Protein AF-A0A1M3LUK3-F1 (afdb_monomer)

Structure (mmCIF, N/CA/C/O backbone):
data_AF-A0A1M3LUK3-F1
#
_entry.id   AF-A0A1M3LUK3-F1
#
loop_
_atom_site.group_PDB
_atom_site.id
_atom_site.type_symbol
_atom_site.label_atom_id
_atom_site.label_alt_id
_atom_site.label_comp_id
_atom_site.label_asym_id
_atom_site.label_entity_id
_atom_site.label_seq_id
_atom_site.pdbx_PDB_ins_code
_atom_site.Cartn_x
_atom_site.Cartn_y
_atom_site.Cartn_z
_atom_site.occupancy
_atom_site.B_iso_or_equiv
_atom_site.auth_seq_id
_atom_site.auth_comp_id
_atom_site.auth_asym_id
_atom_site.auth_atom_id
_atom_site.pdbx_PDB_model_num
ATOM 1 N N . MET A 1 1 ? 34.915 -54.798 68.104 1.00 41.94 1 MET A N 1
ATOM 2 C CA . MET A 1 1 ? 35.589 -53.790 67.256 1.00 41.94 1 MET A CA 1
ATOM 3 C C . MET A 1 1 ? 34.531 -53.244 66.302 1.00 41.94 1 MET A C 1
ATOM 5 O O . MET A 1 1 ? 34.285 -53.862 65.286 1.00 41.94 1 MET A O 1
ATOM 9 N N . SER A 1 2 ? 33.612 -52.368 66.721 1.00 37.25 2 SER A N 1
ATOM 10 C CA . SER A 1 2 ? 33.759 -50.905 66.857 1.00 37.25 2 SER A CA 1
ATOM 11 C C . SER A 1 2 ? 34.680 -50.297 65.802 1.00 37.25 2 SER A C 1
ATOM 13 O O . SER A 1 2 ? 35.884 -50.456 65.965 1.00 37.25 2 SER A O 1
ATOM 15 N N . THR A 1 3 ? 34.104 -49.632 64.787 1.00 35.16 3 THR A N 1
ATOM 16 C CA . THR A 1 3 ? 34.459 -48.250 64.409 1.00 35.16 3 THR A CA 1
ATOM 17 C C . THR A 1 3 ? 33.278 -47.571 63.699 1.00 35.16 3 THR A C 1
ATOM 19 O O . THR A 1 3 ? 32.827 -47.979 62.635 1.00 35.16 3 THR A O 1
ATOM 22 N N . THR A 1 4 ? 32.802 -46.519 64.351 1.00 36.78 4 THR A N 1
ATOM 23 C CA . THR A 1 4 ? 31.877 -45.449 63.964 1.00 36.78 4 THR A CA 1
ATOM 24 C C . THR A 1 4 ? 32.319 -44.663 62.721 1.00 36.78 4 THR A C 1
ATOM 26 O O . THR A 1 4 ? 33.498 -44.349 62.626 1.00 36.78 4 THR A O 1
ATOM 29 N N . TYR A 1 5 ? 31.387 -44.178 61.887 1.00 33.91 5 TYR A N 1
ATOM 30 C CA . TYR A 1 5 ? 31.508 -42.846 61.266 1.00 33.91 5 TYR A CA 1
ATOM 31 C C . TYR A 1 5 ? 30.153 -42.127 61.215 1.00 33.91 5 TYR A C 1
ATOM 33 O O . TYR A 1 5 ? 29.127 -42.696 60.852 1.00 33.91 5 TYR A O 1
ATOM 41 N N . ARG A 1 6 ? 30.185 -40.873 61.674 1.00 33.94 6 ARG A N 1
ATOM 42 C CA . ARG A 1 6 ? 29.075 -39.938 61.880 1.00 33.94 6 ARG A CA 1
ATOM 43 C C . ARG A 1 6 ? 28.934 -38.993 60.677 1.00 33.94 6 ARG A C 1
ATOM 45 O O . ARG A 1 6 ? 29.939 -38.636 60.077 1.00 33.94 6 ARG A O 1
ATOM 52 N N . ASN A 1 7 ? 27.708 -38.485 60.522 1.00 31.67 7 ASN A N 1
ATOM 53 C CA . ASN A 1 7 ? 27.307 -37.144 60.061 1.00 31.67 7 ASN A CA 1
ATOM 54 C C . ASN A 1 7 ? 27.583 -36.712 58.608 1.00 31.67 7 ASN A C 1
ATOM 56 O O . ASN A 1 7 ? 28.724 -36.489 58.230 1.00 31.67 7 ASN A O 1
ATOM 60 N N . ALA A 1 8 ? 26.512 -36.328 57.904 1.00 32.25 8 ALA A N 1
ATOM 61 C CA . ALA A 1 8 ? 26.268 -34.918 57.567 1.00 32.25 8 ALA A CA 1
ATOM 62 C C . ALA A 1 8 ? 24.816 -34.727 57.090 1.00 32.25 8 ALA A C 1
ATOM 64 O O . ALA A 1 8 ? 24.410 -35.244 56.054 1.00 32.25 8 ALA A O 1
ATOM 65 N N . ALA A 1 9 ? 24.037 -33.984 57.876 1.00 35.47 9 ALA A N 1
ATOM 66 C CA . ALA A 1 9 ? 22.753 -33.432 57.472 1.00 35.47 9 ALA A CA 1
ATOM 67 C C . ALA A 1 9 ? 22.995 -32.137 56.683 1.00 35.47 9 ALA A C 1
ATOM 69 O O . ALA A 1 9 ? 23.747 -31.280 57.141 1.00 35.47 9 ALA A O 1
ATOM 70 N N . LEU A 1 10 ? 22.324 -31.977 55.545 1.00 35.06 10 LEU A N 1
ATOM 71 C CA . LEU A 1 10 ? 22.178 -30.700 54.848 1.00 35.06 10 LEU A CA 1
ATOM 72 C C . LEU A 1 10 ? 20.704 -30.555 54.468 1.00 35.06 10 LEU A C 1
ATOM 74 O O . LEU A 1 10 ? 20.210 -31.205 53.551 1.00 35.06 10 LEU A O 1
ATOM 78 N N . GLY A 1 11 ? 19.996 -29.739 55.251 1.00 33.53 11 GLY A N 1
ATOM 79 C CA . GLY A 1 11 ? 18.642 -29.301 54.950 1.00 33.53 11 GLY A CA 1
ATOM 80 C C . GLY A 1 11 ? 18.666 -28.298 53.801 1.00 33.53 11 GLY A C 1
ATOM 81 O O . GLY A 1 11 ? 19.283 -27.241 53.912 1.00 33.53 11 GLY A O 1
ATOM 82 N N . GLY A 1 12 ? 17.995 -28.636 52.703 1.00 31.30 12 GLY A N 1
ATOM 83 C CA . GLY A 1 12 ? 17.675 -27.705 51.627 1.00 31.30 12 GLY A CA 1
ATOM 84 C C . GLY A 1 12 ? 16.272 -27.151 51.839 1.00 31.30 12 GLY A C 1
ATOM 85 O O . GLY A 1 12 ? 15.291 -27.874 51.680 1.00 31.30 12 GLY A O 1
ATOM 86 N N . ALA A 1 13 ? 16.176 -25.879 52.221 1.00 36.00 13 ALA A N 1
ATOM 87 C CA . ALA A 1 13 ? 14.922 -25.141 52.238 1.00 36.00 13 ALA A CA 1
ATOM 88 C C . ALA A 1 13 ? 14.441 -24.935 50.791 1.00 36.00 13 ALA A C 1
ATOM 90 O O . ALA A 1 13 ? 15.100 -24.256 50.005 1.00 36.00 13 ALA A O 1
ATOM 91 N N . VAL A 1 14 ? 13.300 -25.526 50.433 1.00 35.28 14 VAL A N 1
ATOM 92 C CA . VAL A 1 14 ? 12.635 -25.271 49.149 1.00 35.28 14 VAL A CA 1
ATOM 93 C C . VAL A 1 14 ? 11.845 -23.972 49.285 1.00 35.28 14 VAL A C 1
ATOM 95 O O . VAL A 1 14 ? 10.750 -23.947 49.843 1.00 35.28 14 VAL A O 1
ATOM 98 N N . LEU A 1 15 ? 12.431 -22.876 48.805 1.00 34.53 15 LEU A N 1
ATOM 99 C CA . LEU A 1 15 ? 11.750 -21.597 48.640 1.00 34.53 15 LEU A CA 1
ATOM 100 C C . LEU A 1 15 ? 10.906 -21.676 47.357 1.00 34.53 15 LEU A C 1
ATOM 102 O O . LEU A 1 15 ? 11.434 -21.578 46.251 1.00 34.53 15 LEU A O 1
ATOM 106 N N . ALA A 1 16 ? 9.600 -21.904 47.492 1.00 35.38 16 ALA A N 1
ATOM 107 C CA . ALA A 1 16 ? 8.671 -21.854 46.368 1.00 35.38 16 ALA A CA 1
ATOM 108 C C . ALA A 1 16 ? 8.466 -20.389 45.943 1.00 35.38 16 ALA A C 1
ATOM 110 O O . ALA A 1 16 ? 7.701 -19.651 46.562 1.00 35.38 16 ALA A O 1
ATOM 111 N N . ALA A 1 17 ? 9.180 -19.956 44.904 1.00 35.28 17 ALA A N 1
ATOM 112 C CA . ALA A 1 17 ? 8.925 -18.683 44.244 1.00 35.28 17 ALA A CA 1
ATOM 113 C C . ALA A 1 17 ? 7.637 -18.804 43.416 1.00 35.28 17 ALA A C 1
ATOM 115 O O . ALA A 1 17 ? 7.600 -19.482 42.389 1.00 35.28 17 ALA A O 1
ATOM 116 N N . LEU A 1 18 ? 6.566 -18.165 43.887 1.00 34.31 18 LEU A N 1
ATOM 117 C CA . LEU A 1 18 ? 5.317 -18.019 43.150 1.00 34.31 18 LEU A CA 1
ATOM 118 C C . LEU A 1 18 ? 5.558 -17.022 42.001 1.00 34.31 18 LEU A C 1
ATOM 120 O O . LEU A 1 18 ? 5.548 -15.810 42.207 1.00 34.31 18 LEU A O 1
ATOM 124 N N . ILE A 1 19 ? 5.835 -17.526 40.797 1.00 38.03 19 ILE A N 1
ATOM 125 C CA . ILE A 1 19 ? 5.923 -16.695 39.592 1.00 38.03 19 ILE A CA 1
ATOM 126 C C . ILE A 1 19 ? 4.492 -16.333 39.189 1.00 38.03 19 ILE A C 1
ATOM 128 O O . ILE A 1 19 ? 3.782 -17.124 38.570 1.00 38.03 19 ILE A O 1
ATOM 132 N N . LEU A 1 20 ? 4.057 -15.130 39.561 1.00 36.84 20 LEU A N 1
ATOM 133 C CA . LEU A 1 20 ? 2.903 -14.484 38.946 1.00 36.84 20 LEU A CA 1
ATOM 134 C C . LEU A 1 20 ? 3.282 -14.145 37.500 1.00 36.84 20 LEU A C 1
ATOM 136 O O . LEU A 1 20 ? 3.947 -13.142 37.244 1.00 36.84 20 LEU A O 1
ATOM 140 N N . PHE A 1 21 ? 2.866 -14.985 36.552 1.00 35.62 21 PHE A N 1
ATOM 141 C CA . PHE A 1 21 ? 2.775 -14.589 35.150 1.00 35.62 21 PHE A CA 1
ATOM 142 C C . PHE A 1 21 ? 1.672 -13.530 35.038 1.00 35.62 21 PHE A C 1
ATOM 144 O O . PHE A 1 21 ? 0.505 -13.836 34.805 1.00 35.62 21 PHE A O 1
ATOM 151 N N . ALA A 1 22 ? 2.040 -12.264 35.229 1.00 41.19 22 ALA A N 1
ATOM 152 C CA . ALA A 1 22 ? 1.287 -11.171 34.645 1.00 41.19 22 ALA A CA 1
ATOM 153 C C . ALA A 1 22 ? 1.468 -11.303 33.129 1.00 41.19 22 ALA A C 1
ATOM 155 O O . ALA A 1 22 ? 2.533 -10.995 32.598 1.00 41.19 22 ALA A O 1
ATOM 156 N N . GLY A 1 23 ? 0.461 -11.853 32.449 1.00 32.59 23 GLY A N 1
ATOM 157 C CA . GLY A 1 23 ? 0.420 -11.859 30.996 1.00 32.59 23 GLY A CA 1
ATOM 158 C C . GLY A 1 23 ? 0.509 -10.419 30.509 1.00 32.59 23 GLY A C 1
ATOM 159 O O . GLY A 1 23 ? -0.439 -9.651 30.666 1.00 32.59 23 GLY A O 1
ATOM 160 N N . ALA A 1 24 ? 1.655 -10.047 29.944 1.00 37.59 24 ALA A N 1
ATOM 161 C CA . ALA A 1 24 ? 1.726 -8.904 29.058 1.00 37.59 24 ALA A CA 1
ATOM 162 C C . ALA A 1 24 ? 0.877 -9.274 27.839 1.00 37.59 24 ALA A C 1
ATOM 164 O O . ALA A 1 24 ? 1.323 -9.995 26.951 1.00 37.59 24 ALA A O 1
ATOM 165 N N . GLN A 1 25 ? -0.389 -8.862 27.850 1.00 43.91 25 GLN A N 1
ATOM 166 C CA . GLN A 1 25 ? -1.180 -8.844 26.634 1.00 43.91 25 GLN A CA 1
ATOM 167 C C . GLN A 1 25 ? -0.613 -7.700 25.803 1.00 43.91 25 GLN A C 1
ATOM 169 O O . GLN A 1 25 ? -0.878 -6.531 26.086 1.00 43.91 25 GLN A O 1
ATOM 174 N N . SER A 1 26 ? 0.237 -8.037 24.836 1.00 39.97 26 SER A N 1
ATOM 175 C CA . SER A 1 26 ? 0.560 -7.127 23.748 1.00 39.97 26 SER A CA 1
ATOM 176 C C . SER A 1 26 ? -0.761 -6.758 23.085 1.00 39.97 26 SER A C 1
ATOM 178 O O . SER A 1 26 ? -1.436 -7.614 22.515 1.00 39.97 26 SER A O 1
ATOM 180 N N . ALA A 1 27 ? -1.173 -5.501 23.221 1.00 41.00 27 ALA A N 1
ATOM 181 C CA . ALA A 1 27 ? -2.216 -4.939 22.385 1.00 41.00 27 ALA A CA 1
ATOM 182 C C . ALA A 1 27 ? -1.601 -4.715 20.998 1.00 41.00 27 ALA A C 1
ATOM 184 O O . ALA A 1 27 ? -1.201 -3.603 20.666 1.00 41.00 27 ALA A O 1
ATOM 185 N N . ASP A 1 28 ? -1.446 -5.789 20.226 1.00 47.69 28 ASP A N 1
ATOM 186 C CA . ASP A 1 28 ? -1.205 -5.655 18.796 1.00 47.69 28 ASP A CA 1
ATOM 187 C C . ASP A 1 28 ? -2.541 -5.299 18.158 1.00 47.69 28 ASP A C 1
ATOM 189 O O . ASP A 1 28 ? -3.455 -6.119 18.099 1.00 47.69 28 ASP A O 1
ATOM 193 N N . ALA A 1 29 ? -2.679 -4.047 17.727 1.00 49.56 29 ALA A N 1
ATOM 194 C CA . ALA A 1 29 ? -3.788 -3.671 16.875 1.00 49.56 29 ALA A CA 1
ATOM 195 C C . ALA A 1 29 ? -3.556 -4.314 15.500 1.00 49.56 29 ALA A C 1
ATOM 197 O O . ALA A 1 29 ? -2.705 -3.846 14.741 1.00 49.56 29 ALA A O 1
ATOM 198 N N . ALA A 1 30 ? -4.246 -5.415 15.190 1.00 73.38 30 ALA A N 1
ATOM 199 C CA . ALA A 1 30 ? -4.035 -6.092 13.918 1.00 73.38 30 ALA A CA 1
ATOM 200 C C . ALA A 1 30 ? -4.780 -5.336 12.811 1.00 73.38 30 ALA A C 1
ATOM 202 O O . ALA A 1 30 ? -5.998 -5.155 12.868 1.00 73.38 30 ALA A O 1
ATOM 203 N N . THR A 1 31 ? -4.044 -4.874 11.806 1.00 73.50 31 THR A N 1
ATOM 204 C CA . THR A 1 31 ? -4.620 -4.304 10.586 1.00 73.50 31 THR A CA 1
ATOM 205 C C . THR A 1 31 ? -4.613 -5.390 9.520 1.00 73.50 31 THR A C 1
ATOM 207 O O . THR A 1 31 ? -3.603 -6.050 9.298 1.00 73.50 31 THR A O 1
ATOM 210 N N . THR A 1 32 ? -5.734 -5.600 8.848 1.00 78.88 32 THR A N 1
ATOM 211 C CA . THR A 1 32 ? -5.912 -6.604 7.796 1.00 78.88 32 THR A CA 1
ATOM 212 C C . THR A 1 32 ? -6.567 -5.961 6.578 1.00 78.88 32 THR A C 1
ATOM 214 O O . THR A 1 32 ? -7.121 -4.864 6.663 1.00 78.88 32 THR A O 1
ATOM 217 N N . ILE A 1 33 ? -6.493 -6.618 5.426 1.00 77.44 33 ILE A N 1
ATOM 218 C CA . ILE A 1 33 ? -7.178 -6.185 4.208 1.00 77.44 33 ILE A CA 1
ATOM 219 C C . ILE A 1 33 ? -7.920 -7.377 3.614 1.00 77.44 33 ILE A C 1
ATOM 221 O O . ILE A 1 33 ? -7.346 -8.454 3.471 1.00 77.44 33 ILE A O 1
ATOM 225 N N . ASP A 1 34 ? -9.201 -7.187 3.305 1.00 69.69 34 ASP A N 1
ATOM 226 C CA . ASP A 1 34 ? -10.040 -8.209 2.668 1.00 69.69 34 ASP A CA 1
ATOM 227 C C . ASP A 1 34 ? -10.092 -7.963 1.155 1.00 69.69 34 ASP A C 1
ATOM 229 O O . ASP A 1 34 ? -11.049 -7.391 0.635 1.00 69.69 34 ASP A O 1
ATOM 233 N N . GLY A 1 35 ? -8.979 -8.264 0.477 1.00 73.88 35 GLY A N 1
ATOM 234 C CA . GLY A 1 35 ? -8.768 -8.051 -0.960 1.00 73.88 35 GLY A CA 1
ATOM 235 C C . GLY A 1 35 ? -7.445 -7.337 -1.290 1.00 73.88 35 GLY A C 1
ATOM 236 O O . GLY A 1 35 ? -6.617 -7.119 -0.404 1.00 73.88 35 GLY A O 1
ATOM 237 N N . PRO A 1 36 ? -7.198 -6.991 -2.568 1.00 80.31 36 PRO A N 1
ATOM 238 C CA . PRO A 1 36 ? -5.934 -6.393 -2.996 1.00 80.31 36 PRO A CA 1
ATOM 239 C C . PRO A 1 36 ? -5.761 -4.960 -2.474 1.00 80.31 36 PRO A C 1
ATOM 241 O O . PRO A 1 36 ? -6.734 -4.249 -2.216 1.00 80.31 36 PRO A O 1
ATOM 244 N N . VAL A 1 37 ? -4.512 -4.502 -2.361 1.00 91.50 37 VAL A N 1
ATOM 245 C CA . VAL A 1 37 ? -4.205 -3.126 -1.946 1.00 91.50 37 VAL A CA 1
ATOM 246 C C . VAL A 1 37 ? -4.734 -2.135 -2.988 1.00 91.50 37 VAL A C 1
ATOM 248 O O . VAL A 1 37 ? -4.461 -2.248 -4.184 1.00 91.50 37 VAL A O 1
ATOM 251 N N . GLY A 1 38 ? -5.502 -1.144 -2.534 1.00 92.44 38 GLY A N 1
ATOM 252 C CA . GLY A 1 38 ? -6.106 -0.144 -3.409 1.00 92.44 38 GLY A CA 1
ATOM 253 C C . GLY A 1 38 ? -5.100 0.867 -3.942 1.00 92.44 38 GLY A C 1
ATOM 254 O O . GLY A 1 38 ? -4.595 1.685 -3.185 1.00 92.44 38 GLY A O 1
ATOM 255 N N . LEU A 1 39 ? -4.866 0.846 -5.258 1.00 95.06 39 LEU A N 1
ATOM 256 C CA . LEU A 1 39 ? -3.945 1.766 -5.941 1.00 95.06 39 LEU A CA 1
ATOM 257 C C . LEU A 1 39 ? -4.601 3.075 -6.413 1.00 95.06 39 LEU A C 1
ATOM 259 O O . LEU A 1 39 ? -3.902 3.969 -6.882 1.00 95.06 39 LEU A O 1
ATOM 263 N N . GLY A 1 40 ? -5.931 3.189 -6.341 1.00 95.19 40 GLY A N 1
ATOM 264 C CA . GLY A 1 40 ? -6.655 4.375 -6.808 1.00 95.19 40 GLY A CA 1
ATOM 265 C C . GLY A 1 40 ? -6.314 4.742 -8.258 1.00 95.19 40 GLY A C 1
ATOM 266 O O . GLY A 1 40 ? -6.287 3.886 -9.143 1.00 95.19 40 GLY A O 1
ATOM 267 N N . THR A 1 41 ? -6.026 6.019 -8.495 1.00 96.94 41 THR A N 1
ATOM 268 C CA . THR A 1 41 ? -5.614 6.551 -9.803 1.00 96.94 41 THR A CA 1
ATOM 269 C C . THR A 1 41 ? -4.211 6.116 -10.233 1.00 96.94 41 THR A C 1
ATOM 271 O O . THR A 1 41 ? -3.915 6.144 -11.423 1.00 96.94 41 THR A O 1
ATOM 274 N N . ALA A 1 42 ? -3.365 5.619 -9.322 1.00 97.62 42 ALA A N 1
ATOM 275 C CA . ALA A 1 42 ? -2.054 5.068 -9.674 1.00 97.62 42 ALA A CA 1
ATOM 276 C C . ALA A 1 42 ? -2.142 3.715 -10.410 1.00 97.62 42 ALA A C 1
ATOM 278 O O . ALA A 1 42 ? -1.151 3.236 -10.960 1.00 97.62 42 ALA A O 1
ATOM 279 N N . ALA A 1 43 ? -3.325 3.089 -10.455 1.00 96.56 43 ALA A N 1
ATOM 280 C CA . ALA A 1 43 ? -3.526 1.776 -11.063 1.00 96.56 43 ALA A CA 1
ATOM 281 C C . ALA A 1 43 ? -3.223 1.719 -12.575 1.00 96.56 43 ALA A C 1
ATOM 283 O O . ALA A 1 43 ? -2.945 0.630 -13.082 1.00 96.56 43 ALA A O 1
ATOM 284 N N . SER A 1 44 ? -3.263 2.843 -13.299 1.00 97.06 44 SER A N 1
ATOM 285 C CA . SER A 1 44 ? -2.956 2.894 -14.738 1.00 97.06 44 SER A CA 1
ATOM 286 C C . SER A 1 44 ? -1.469 3.100 -15.053 1.00 97.06 44 SER A C 1
ATOM 288 O O . SER A 1 44 ? -1.057 2.899 -16.196 1.00 97.06 44 SER A O 1
ATOM 290 N N . TYR A 1 45 ? -0.652 3.456 -14.057 1.00 98.56 45 TYR A N 1
ATOM 291 C CA . TYR A 1 45 ? 0.757 3.786 -14.252 1.00 98.56 45 TYR A CA 1
ATOM 292 C C . TYR A 1 45 ? 1.631 2.532 -14.268 1.00 98.56 45 TYR A C 1
ATOM 294 O O . TYR A 1 45 ? 1.593 1.722 -13.343 1.00 98.56 45 TYR A O 1
ATOM 302 N N . GLY A 1 46 ? 2.468 2.404 -15.298 1.00 98.44 46 GLY A N 1
ATOM 303 C CA . GLY A 1 46 ? 3.552 1.419 -15.333 1.00 98.44 46 GLY A CA 1
ATOM 304 C C . GLY A 1 46 ? 4.793 1.905 -14.590 1.00 98.44 46 GLY A C 1
ATOM 305 O O . GLY A 1 46 ? 5.450 1.120 -13.908 1.00 98.44 46 GLY A O 1
ATOM 306 N N . ALA A 1 47 ? 5.079 3.207 -14.673 1.00 98.81 47 ALA A N 1
ATOM 307 C CA . ALA A 1 47 ? 6.173 3.850 -13.956 1.00 98.81 47 ALA A CA 1
ATOM 308 C C . ALA A 1 47 ? 5.759 5.247 -13.471 1.00 98.81 47 ALA A C 1
ATOM 310 O O . ALA A 1 47 ? 5.375 6.103 -14.270 1.00 98.81 47 ALA A O 1
ATOM 311 N N . LEU A 1 48 ? 5.862 5.482 -12.164 1.00 98.88 48 LEU A N 1
ATOM 312 C CA . LEU A 1 48 ? 5.558 6.764 -11.531 1.00 98.88 48 LEU A CA 1
ATOM 313 C C . LEU A 1 48 ? 6.651 7.099 -10.517 1.00 98.88 48 LEU A C 1
ATOM 315 O O . LEU A 1 48 ? 6.875 6.341 -9.575 1.00 98.88 48 LEU A O 1
ATOM 319 N N . GLY A 1 49 ? 7.338 8.221 -10.725 1.00 98.62 49 GLY A N 1
ATOM 320 C CA . GLY A 1 49 ? 8.363 8.730 -9.811 1.00 98.62 49 GLY A CA 1
ATOM 321 C C . GLY A 1 49 ? 7.936 10.014 -9.111 1.00 98.62 49 GLY A C 1
ATOM 322 O O . GLY A 1 49 ? 7.162 10.801 -9.649 1.00 98.62 49 GLY A O 1
ATOM 323 N N . ALA A 1 50 ? 8.480 10.286 -7.929 1.00 98.44 50 ALA A N 1
ATOM 324 C CA . ALA A 1 50 ? 8.226 11.551 -7.251 1.00 98.44 50 ALA A CA 1
ATOM 325 C C . ALA A 1 50 ? 9.148 12.671 -7.711 1.00 98.44 50 ALA A C 1
ATOM 327 O O . ALA A 1 50 ? 8.696 13.784 -7.966 1.00 98.44 50 ALA A O 1
ATOM 328 N N . SER A 1 51 ? 10.443 12.383 -7.827 1.00 98.56 51 SER A N 1
ATOM 329 C CA . SER A 1 51 ? 11.445 13.386 -8.196 1.00 98.56 51 SER A CA 1
ATOM 330 C C . SER A 1 51 ? 11.764 13.383 -9.691 1.00 98.56 51 SER A C 1
ATOM 332 O O . SER A 1 51 ? 11.908 14.452 -10.288 1.00 98.56 51 SER A O 1
ATOM 334 N N . ALA A 1 52 ? 11.858 12.200 -10.302 1.00 98.75 52 ALA A N 1
ATOM 335 C CA . ALA A 1 52 ? 12.141 12.027 -11.721 1.00 98.75 52 ALA A CA 1
ATOM 336 C C . ALA A 1 52 ? 11.708 10.645 -12.235 1.00 98.75 52 ALA A C 1
ATOM 338 O O . ALA A 1 52 ? 11.616 9.683 -11.471 1.00 98.75 52 ALA A O 1
ATOM 339 N N . LEU A 1 53 ? 11.541 10.546 -13.551 1.00 98.81 53 LEU A N 1
ATOM 340 C CA . LEU A 1 53 ? 11.500 9.293 -14.298 1.00 98.81 53 LEU A CA 1
ATOM 341 C C . LEU A 1 53 ? 12.583 9.343 -15.384 1.00 98.81 53 LEU A C 1
ATOM 343 O O . LEU A 1 53 ? 12.512 10.165 -16.296 1.00 98.81 53 LEU A O 1
ATOM 347 N N . THR A 1 54 ? 13.602 8.495 -15.274 1.00 98.81 54 THR A N 1
ATOM 348 C CA . THR A 1 54 ? 14.741 8.469 -16.207 1.00 98.81 54 THR A CA 1
ATOM 349 C C . THR A 1 54 ? 14.780 7.142 -16.940 1.00 98.81 54 THR A C 1
ATOM 351 O O . THR A 1 54 ? 14.717 6.094 -16.302 1.00 98.81 54 THR A O 1
ATOM 354 N N . ASN A 1 55 ? 14.931 7.177 -18.261 1.00 98.75 55 ASN A N 1
ATOM 355 C CA . ASN A 1 55 ? 15.107 5.984 -19.078 1.00 98.75 55 ASN A CA 1
ATOM 356 C C . ASN A 1 55 ? 16.397 6.027 -19.911 1.00 98.75 55 ASN A C 1
ATOM 358 O O . ASN A 1 55 ? 16.770 7.071 -20.444 1.00 98.75 55 ASN A O 1
ATOM 362 N N . THR A 1 56 ? 17.029 4.862 -20.061 1.00 98.44 56 THR A N 1
ATOM 363 C CA . THR A 1 56 ? 18.090 4.586 -21.036 1.00 98.44 56 THR A CA 1
ATOM 364 C C . THR A 1 56 ? 17.639 3.472 -21.987 1.00 98.44 56 THR A C 1
ATOM 366 O O . THR A 1 56 ? 17.058 2.480 -21.561 1.00 98.44 56 THR A O 1
ATOM 369 N N . GLY A 1 57 ? 17.896 3.616 -23.288 1.00 97.62 57 GLY A N 1
ATOM 370 C CA . GLY A 1 57 ? 17.588 2.569 -24.269 1.00 97.62 57 GLY A CA 1
ATOM 371 C C . GLY A 1 57 ? 16.087 2.349 -24.540 1.00 97.62 57 GLY A C 1
ATOM 372 O O . GLY A 1 57 ? 15.244 3.146 -24.113 1.00 97.62 57 GLY A O 1
ATOM 373 N N . PRO A 1 58 ? 15.733 1.280 -25.276 1.00 98.25 58 PRO A N 1
ATOM 374 C CA . PRO A 1 58 ? 14.385 1.062 -25.799 1.00 98.25 58 PRO A CA 1
ATOM 375 C C . PRO A 1 58 ? 13.455 0.407 -24.766 1.00 98.25 58 PRO A C 1
ATOM 377 O O . PRO A 1 58 ? 13.008 -0.726 -24.941 1.00 98.25 58 PRO A O 1
ATOM 380 N N . THR A 1 59 ? 13.155 1.109 -23.674 1.00 98.81 59 THR A N 1
ATOM 381 C CA . THR A 1 59 ? 12.122 0.662 -22.726 1.00 98.81 59 THR A CA 1
ATOM 382 C C . THR A 1 59 ? 10.728 0.746 -23.353 1.00 98.81 59 THR A C 1
ATOM 384 O O . THR A 1 59 ? 10.406 1.704 -24.053 1.00 98.81 59 THR A O 1
ATOM 387 N N . VAL A 1 60 ? 9.861 -0.222 -23.070 1.00 98.75 60 VAL A N 1
ATOM 388 C CA . VAL A 1 60 ? 8.454 -0.223 -23.489 1.00 98.75 60 VAL A CA 1
ATOM 389 C C . VAL A 1 60 ? 7.561 -0.282 -22.257 1.00 98.75 60 VAL A C 1
ATOM 391 O O . VAL A 1 60 ? 7.651 -1.226 -21.475 1.00 98.75 60 VAL A O 1
ATOM 394 N N . VAL A 1 61 ? 6.673 0.702 -22.096 1.00 98.81 61 VAL A N 1
ATOM 395 C CA . VAL A 1 61 ? 5.673 0.733 -21.018 1.00 98.81 61 VAL A CA 1
ATOM 396 C C . VAL A 1 61 ? 4.262 0.616 -21.589 1.00 98.81 61 VAL A C 1
ATOM 398 O O . VAL A 1 61 ? 3.734 1.540 -22.205 1.00 98.81 61 VAL A O 1
ATOM 401 N N . THR A 1 62 ? 3.602 -0.510 -21.348 1.00 98.44 62 THR A N 1
ATOM 402 C CA . THR A 1 62 ? 2.174 -0.672 -21.643 1.00 98.44 62 THR A CA 1
ATOM 403 C C . THR A 1 62 ? 1.363 -0.136 -20.466 1.00 98.44 62 THR A C 1
ATOM 405 O O . THR A 1 62 ? 0.985 -0.889 -19.570 1.00 98.44 62 THR A O 1
ATOM 408 N N . GLY A 1 63 ? 1.167 1.182 -20.439 1.00 98.06 63 GLY A N 1
ATOM 409 C CA . GLY A 1 63 ? 0.502 1.920 -19.364 1.00 98.06 63 GLY A CA 1
ATOM 410 C C . GLY A 1 63 ? 0.853 3.407 -19.385 1.00 98.06 63 GLY A C 1
ATOM 411 O O . GLY A 1 63 ? 1.595 3.861 -20.262 1.00 98.06 63 GLY A O 1
ATOM 412 N N . ASP A 1 64 ? 0.320 4.152 -18.418 1.00 98.69 64 ASP A N 1
ATOM 413 C CA . ASP A 1 64 ? 0.681 5.553 -18.199 1.00 98.69 64 ASP A CA 1
ATOM 414 C C . ASP A 1 64 ? 2.083 5.654 -17.585 1.00 98.69 64 ASP A C 1
ATOM 416 O O . ASP A 1 64 ? 2.568 4.738 -16.907 1.00 98.69 64 ASP A O 1
ATOM 420 N N . ILE A 1 65 ? 2.732 6.794 -17.797 1.00 98.81 65 ILE A N 1
ATOM 421 C CA . ILE A 1 65 ? 3.980 7.153 -17.124 1.00 98.81 65 ILE A CA 1
ATOM 422 C C . ILE A 1 65 ? 3.851 8.536 -16.503 1.00 98.81 65 ILE A C 1
ATOM 424 O O . ILE A 1 65 ? 3.126 9.392 -17.014 1.00 98.81 65 ILE A O 1
ATOM 428 N N . GLY A 1 66 ? 4.576 8.798 -15.419 1.00 98.62 66 GLY A N 1
ATOM 429 C CA . GLY A 1 66 ? 4.526 10.137 -14.857 1.00 98.62 66 GLY A CA 1
ATOM 430 C C . GLY A 1 66 ? 5.528 10.481 -13.777 1.00 98.62 66 GLY A C 1
ATOM 431 O O . GLY A 1 66 ? 6.307 9.653 -13.302 1.00 98.62 66 GLY A O 1
ATOM 432 N N . VAL A 1 67 ? 5.481 11.758 -13.403 1.00 98.75 67 VAL A N 1
ATOM 433 C CA . VAL A 1 67 ? 6.250 12.322 -12.298 1.00 98.75 67 VAL A CA 1
ATOM 434 C C . VAL A 1 67 ? 5.460 13.416 -11.577 1.00 98.75 67 VAL A C 1
ATOM 436 O O . VAL A 1 67 ? 4.842 14.270 -12.217 1.00 98.75 67 VAL A O 1
ATOM 439 N N . SER A 1 68 ? 5.472 13.399 -10.244 1.00 98.44 68 SER A N 1
ATOM 440 C CA . SER A 1 68 ? 4.955 14.487 -9.399 1.00 98.44 68 SER A CA 1
ATOM 441 C C . SER A 1 68 ? 5.471 14.347 -7.959 1.00 98.44 68 SER A C 1
ATOM 443 O O . SER A 1 68 ? 5.498 13.230 -7.453 1.00 98.44 68 SER A O 1
ATOM 445 N N . PRO A 1 69 ? 5.876 15.424 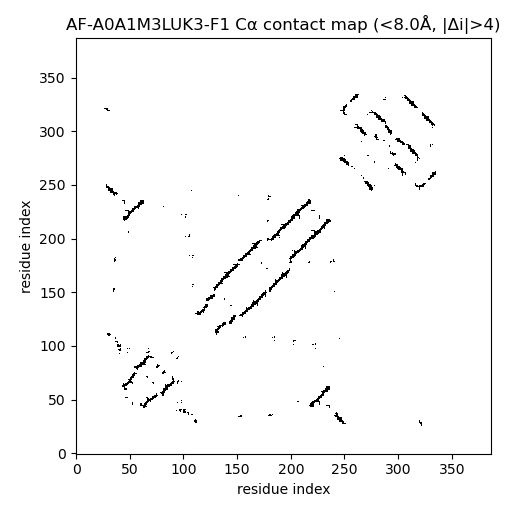-7.260 1.00 98.25 69 PRO A N 1
ATOM 446 C CA . PRO A 1 69 ? 5.854 16.828 -7.681 1.00 98.25 69 PRO A CA 1
ATOM 447 C C . PRO A 1 69 ? 7.038 17.232 -8.572 1.00 98.25 69 PRO A C 1
A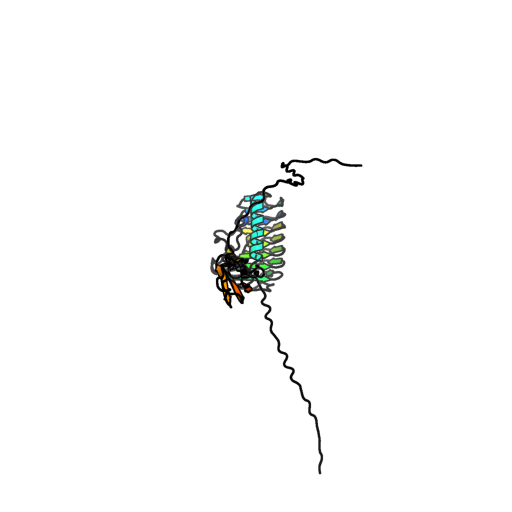TOM 449 O O . PRO A 1 69 ? 7.095 18.368 -9.038 1.00 98.25 69 PRO A O 1
ATOM 452 N N . GLY A 1 70 ? 7.996 16.332 -8.797 1.00 98.00 70 GLY A N 1
ATOM 453 C CA . GLY A 1 70 ? 9.081 16.534 -9.745 1.00 98.00 70 GLY A CA 1
ATOM 454 C C . GLY A 1 70 ? 8.565 16.784 -11.160 1.00 98.00 70 GLY A C 1
ATOM 455 O O . GLY A 1 70 ? 7.402 16.538 -11.480 1.00 98.00 70 GLY A O 1
ATOM 456 N N . SER A 1 71 ? 9.453 17.285 -12.012 1.00 97.12 71 SER A N 1
ATOM 457 C CA . SER A 1 71 ? 9.137 17.682 -13.389 1.00 97.12 71 SER A CA 1
ATOM 458 C C . SER A 1 71 ? 10.052 17.042 -14.428 1.00 97.12 71 SER A C 1
ATOM 460 O O . SER A 1 71 ? 9.956 17.358 -15.607 1.00 97.12 71 SER A O 1
ATOM 462 N N . SER A 1 72 ? 10.948 16.141 -14.019 1.00 98.25 72 SER A N 1
ATOM 463 C CA . SER A 1 72 ? 11.916 15.524 -14.926 1.00 98.25 72 SER A CA 1
ATOM 464 C C . SER A 1 72 ? 11.410 14.176 -15.428 1.00 98.25 72 SER A C 1
ATOM 466 O O . SER A 1 72 ? 11.302 13.227 -14.653 1.00 98.25 72 SER A O 1
ATOM 468 N N . VAL A 1 73 ? 11.138 14.088 -16.730 1.00 98.44 73 VAL A N 1
ATOM 469 C CA . VAL A 1 73 ? 10.994 12.819 -17.455 1.00 98.44 73 VAL A CA 1
ATOM 470 C C . VAL A 1 73 ? 11.977 12.838 -18.618 1.00 98.44 73 VAL A C 1
ATOM 472 O O . VAL A 1 73 ? 11.949 13.766 -19.426 1.00 98.44 73 VAL A O 1
ATOM 475 N N . THR A 1 74 ? 12.869 11.854 -18.693 1.00 98.50 74 THR A N 1
ATOM 476 C CA . THR A 1 74 ? 13.929 11.787 -19.710 1.00 98.50 74 THR A CA 1
ATOM 477 C C . THR A 1 74 ? 13.989 10.405 -20.358 1.00 98.50 74 THR A C 1
ATOM 479 O O . THR A 1 74 ? 13.613 9.404 -19.751 1.00 98.50 74 THR A O 1
ATOM 482 N N . GLY A 1 75 ? 14.440 10.349 -21.615 1.00 97.69 75 GLY A N 1
ATOM 483 C CA . GLY A 1 75 ? 14.602 9.092 -22.351 1.00 97.69 75 GLY A CA 1
ATOM 484 C C . GLY A 1 75 ? 13.302 8.449 -22.843 1.00 97.69 75 GLY A C 1
ATOM 485 O O . GLY A 1 75 ? 13.318 7.271 -23.171 1.00 97.69 75 GLY A O 1
ATOM 486 N N . PHE A 1 76 ? 12.186 9.182 -22.904 1.00 97.75 76 PHE A N 1
ATOM 487 C CA . PHE A 1 76 ? 10.910 8.727 -23.480 1.00 97.75 76 PHE A CA 1
ATOM 488 C C . PHE A 1 76 ? 10.529 9.583 -24.695 1.00 97.75 76 PHE A C 1
ATOM 490 O O . PHE A 1 76 ? 9.563 10.344 -24.660 1.00 97.75 76 PHE A O 1
ATOM 497 N N . THR A 1 77 ? 11.336 9.517 -25.756 1.00 96.31 77 THR A N 1
ATOM 498 C CA . THR A 1 77 ? 11.153 10.332 -26.973 1.00 96.31 77 THR A CA 1
ATOM 499 C C . THR A 1 77 ? 10.573 9.542 -28.153 1.00 96.31 77 THR A C 1
ATOM 501 O O . THR A 1 77 ? 10.365 10.101 -29.231 1.00 96.31 77 THR A O 1
ATOM 504 N N . GLY A 1 78 ? 10.254 8.260 -27.943 1.00 93.31 78 GLY A N 1
ATOM 505 C CA . GLY A 1 78 ? 9.946 7.309 -29.006 1.00 93.31 78 GLY A CA 1
ATOM 506 C C . GLY A 1 78 ? 11.187 6.537 -29.460 1.00 93.31 78 GLY A C 1
ATOM 507 O O . GLY A 1 78 ? 12.299 6.826 -29.032 1.00 93.31 78 GLY A O 1
ATOM 508 N N . ALA A 1 79 ? 11.009 5.538 -30.330 1.00 90.62 79 ALA A N 1
ATOM 509 C CA . ALA A 1 79 ? 12.117 4.694 -30.783 1.00 90.62 79 ALA A CA 1
ATOM 510 C C . ALA A 1 79 ? 13.264 5.538 -31.394 1.00 90.62 79 ALA A C 1
ATOM 512 O O . ALA A 1 79 ? 12.992 6.394 -32.240 1.00 90.62 79 ALA A O 1
ATOM 513 N N . PRO A 1 80 ? 14.538 5.296 -31.024 1.00 92.25 80 PRO A N 1
ATOM 514 C CA . PRO A 1 80 ? 15.062 4.132 -30.294 1.00 92.25 80 PRO A CA 1
ATOM 515 C C . PRO A 1 80 ? 15.072 4.262 -28.760 1.00 92.25 80 PRO A C 1
ATOM 517 O O . PRO A 1 80 ? 15.516 3.333 -28.087 1.00 92.25 80 PRO A O 1
ATOM 520 N N . ASP A 1 81 ? 14.616 5.388 -28.217 1.00 96.31 81 ASP A N 1
ATOM 521 C CA . ASP A 1 81 ? 14.465 5.594 -26.780 1.00 96.31 81 ASP A CA 1
ATOM 522 C C . ASP A 1 81 ? 13.178 4.912 -26.272 1.00 96.31 81 ASP A C 1
ATOM 524 O O . ASP A 1 81 ? 12.518 4.134 -26.970 1.00 96.31 81 ASP A O 1
ATOM 528 N N . GLY A 1 82 ? 12.799 5.209 -25.031 1.00 98.00 82 GLY A N 1
ATOM 529 C CA . GLY A 1 82 ? 11.616 4.666 -24.390 1.00 98.00 82 GLY A CA 1
ATOM 530 C C . GLY A 1 82 ? 10.314 5.031 -25.109 1.00 98.00 82 GLY A C 1
ATOM 531 O O . GLY A 1 82 ? 10.135 6.146 -25.611 1.00 98.00 82 GLY A O 1
ATOM 532 N N . THR A 1 83 ? 9.372 4.092 -25.100 1.00 98.62 83 THR A N 1
ATOM 533 C CA . THR A 1 83 ? 8.010 4.223 -25.629 1.00 98.62 83 THR A CA 1
ATOM 534 C C . THR A 1 83 ? 6.985 3.849 -24.563 1.00 98.62 83 THR A C 1
ATOM 536 O O . THR A 1 83 ? 7.278 3.090 -23.637 1.00 98.62 83 THR A O 1
ATOM 539 N N . PHE A 1 84 ? 5.768 4.373 -24.696 1.00 98.44 84 PHE A N 1
ATOM 540 C CA . PHE A 1 84 ? 4.645 4.024 -23.836 1.00 98.44 84 PHE A CA 1
ATOM 541 C C . PHE A 1 84 ? 3.325 4.064 -24.616 1.00 98.44 84 PHE A C 1
ATOM 543 O O . PHE A 1 84 ? 3.226 4.766 -25.624 1.00 98.44 84 PHE A O 1
ATOM 550 N N . THR A 1 85 ? 2.320 3.298 -24.181 1.00 97.81 85 THR A N 1
ATOM 551 C CA . THR A 1 85 ? 0.994 3.251 -24.835 1.00 97.81 85 THR A CA 1
ATOM 552 C C . THR A 1 85 ? -0.071 4.103 -24.144 1.00 97.81 85 THR A C 1
ATOM 554 O O . THR A 1 85 ? -1.117 4.345 -24.742 1.00 97.81 85 THR A O 1
ATOM 557 N N . GLY A 1 86 ? 0.151 4.497 -22.885 1.00 96.69 86 GLY A N 1
ATOM 558 C CA . GLY A 1 86 ? -0.750 5.354 -22.112 1.00 96.69 86 GLY A CA 1
ATOM 559 C C . GLY A 1 86 ? -0.478 6.846 -22.308 1.00 96.69 86 GLY A C 1
ATOM 560 O O . GLY A 1 86 ? -0.000 7.281 -23.356 1.00 96.69 86 GLY A O 1
ATOM 561 N N . SER A 1 87 ? -0.776 7.635 -21.282 1.00 98.06 87 SER A N 1
ATOM 562 C CA . SER A 1 87 ? -0.507 9.072 -21.223 1.00 98.06 87 SER A CA 1
ATOM 563 C C . SER A 1 87 ? 0.750 9.380 -20.410 1.00 98.06 87 SER A C 1
ATOM 565 O O . SER A 1 87 ? 1.098 8.671 -19.465 1.00 98.06 87 SER A O 1
ATOM 567 N N . LEU A 1 88 ? 1.421 10.476 -20.770 1.00 98.38 88 LEU A N 1
ATOM 568 C CA . LEU A 1 88 ? 2.468 11.084 -19.954 1.00 98.38 88 LEU A CA 1
ATOM 569 C C . LEU A 1 88 ? 1.843 12.142 -19.039 1.00 98.38 88 LEU A C 1
ATOM 571 O O . LEU A 1 88 ? 1.290 13.125 -19.530 1.00 98.38 88 LEU A O 1
ATOM 575 N N . HIS A 1 89 ? 2.006 11.972 -17.728 1.00 98.56 89 HIS A N 1
ATOM 576 C CA . HIS A 1 89 ? 1.572 12.926 -16.708 1.00 98.56 89 HIS A CA 1
ATOM 577 C C . HIS A 1 89 ? 2.775 13.522 -15.970 1.00 98.56 89 HIS A C 1
ATOM 579 O O . HIS A 1 89 ? 3.433 12.855 -15.172 1.00 98.56 89 HIS A O 1
ATOM 585 N N . GLN A 1 90 ? 3.091 14.790 -16.235 1.00 98.00 90 GLN A N 1
ATOM 586 C CA . GLN A 1 90 ? 4.277 15.462 -15.696 1.00 98.00 90 GLN A CA 1
ATOM 587 C C . GLN A 1 90 ? 3.866 16.717 -14.928 1.00 98.00 90 GLN A C 1
ATOM 589 O O . GLN A 1 90 ? 3.490 17.724 -15.524 1.00 98.00 90 GLN A O 1
ATOM 594 N N . THR A 1 91 ? 3.937 16.643 -13.596 1.00 96.75 91 THR A N 1
ATOM 595 C CA . THR A 1 91 ? 3.579 17.745 -12.686 1.00 96.75 91 THR A CA 1
ATOM 596 C C . THR A 1 91 ? 2.141 18.259 -12.888 1.00 96.75 91 THR A C 1
ATOM 598 O O . THR A 1 91 ? 1.853 19.440 -12.692 1.00 96.75 91 THR A O 1
ATOM 601 N N . ASP A 1 92 ? 1.215 17.382 -13.284 1.00 98.31 92 ASP A N 1
ATOM 602 C CA . ASP A 1 92 ? -0.202 17.715 -13.436 1.00 98.31 92 ASP A CA 1
ATOM 603 C C . ASP A 1 92 ? -1.056 17.197 -12.263 1.00 98.31 92 ASP A C 1
ATOM 605 O O . ASP A 1 92 ? -0.570 16.553 -11.328 1.00 98.31 92 ASP A O 1
ATOM 609 N N . ALA A 1 93 ? -2.354 17.509 -12.299 1.00 98.19 93 ALA A N 1
ATOM 610 C CA . ALA A 1 93 ? -3.293 17.092 -11.262 1.00 98.19 93 ALA A CA 1
ATOM 611 C C . ALA A 1 93 ? -3.477 15.565 -11.200 1.00 98.19 93 ALA A C 1
ATOM 613 O O . ALA A 1 93 ? -3.708 15.032 -10.116 1.00 98.19 93 ALA A O 1
ATOM 614 N N . ALA A 1 94 ? -3.363 14.864 -12.333 1.00 98.38 94 ALA A N 1
ATOM 615 C CA . ALA A 1 94 ? -3.523 13.417 -12.389 1.00 98.38 94 ALA A CA 1
ATOM 616 C C . ALA A 1 94 ? -2.324 12.708 -11.744 1.00 98.38 94 ALA A C 1
ATOM 618 O O . ALA A 1 94 ? -2.526 11.852 -10.888 1.00 98.38 94 ALA A O 1
ATOM 619 N N . ALA A 1 95 ? -1.090 13.114 -12.060 1.00 98.50 95 ALA A N 1
ATOM 620 C CA . ALA A 1 95 ? 0.113 12.600 -11.408 1.00 98.50 95 ALA A CA 1
ATOM 621 C C . ALA A 1 95 ? 0.168 12.980 -9.920 1.00 98.50 95 ALA A C 1
ATOM 623 O O . ALA A 1 95 ? 0.611 12.180 -9.099 1.00 98.50 95 ALA A O 1
ATOM 624 N N . ALA A 1 96 ? -0.296 14.179 -9.544 1.00 98.44 96 ALA A N 1
ATOM 625 C CA . ALA A 1 96 ? -0.391 14.575 -8.138 1.00 98.44 96 ALA A CA 1
ATOM 626 C C . ALA A 1 96 ? -1.381 13.698 -7.350 1.00 98.44 96 ALA A C 1
ATOM 628 O O . ALA A 1 96 ? -1.053 13.248 -6.251 1.00 98.44 96 ALA A O 1
ATOM 629 N N . GLN A 1 97 ? -2.561 13.412 -7.913 1.00 98.56 97 GLN A N 1
ATOM 630 C CA . GLN A 1 97 ? -3.519 12.500 -7.285 1.00 98.56 97 GLN A CA 1
ATOM 631 C C . GLN A 1 97 ? -2.977 11.068 -7.236 1.00 98.56 97 GLN A C 1
ATOM 633 O O . GLN A 1 97 ? -3.057 10.433 -6.187 1.00 98.56 97 GLN A O 1
ATOM 638 N N . ALA A 1 98 ? -2.353 10.590 -8.317 1.00 98.56 98 ALA A N 1
ATOM 639 C CA . ALA A 1 98 ? -1.742 9.266 -8.354 1.00 98.56 98 ALA A CA 1
ATOM 640 C C . ALA A 1 98 ? -0.677 9.107 -7.264 1.00 98.56 98 ALA A C 1
ATOM 642 O O . ALA A 1 98 ? -0.654 8.084 -6.592 1.00 98.56 98 ALA A O 1
ATOM 643 N N . GLN A 1 99 ? 0.139 10.129 -6.997 1.00 98.50 99 GLN A N 1
ATOM 644 C CA . GLN A 1 99 ? 1.114 10.080 -5.903 1.00 98.50 99 GLN A CA 1
ATOM 645 C C . GLN A 1 99 ? 0.489 10.085 -4.508 1.00 98.50 99 GLN A C 1
ATOM 647 O O . GLN A 1 99 ? 0.963 9.384 -3.611 1.00 98.50 99 GLN A O 1
ATOM 652 N N . SER A 1 100 ? -0.609 10.821 -4.316 1.00 98.38 100 SER A N 1
ATOM 653 C CA . SER A 1 100 ? -1.392 10.710 -3.082 1.00 98.38 100 SER A CA 1
ATOM 654 C C . SER A 1 100 ? -1.934 9.290 -2.897 1.00 98.38 100 SER A C 1
ATOM 656 O O . SER A 1 100 ? -1.916 8.761 -1.784 1.00 98.38 100 SER A O 1
ATOM 658 N N . ASP A 1 101 ? -2.397 8.660 -3.975 1.00 98.31 101 ASP A N 1
ATOM 659 C CA . ASP A 1 101 ? -2.918 7.296 -3.939 1.00 98.31 101 ASP A CA 1
ATOM 660 C C . ASP A 1 101 ? -1.795 6.265 -3.724 1.00 98.31 101 ASP A C 1
ATOM 662 O O . ASP A 1 101 ? -1.997 5.321 -2.963 1.00 98.31 101 ASP A O 1
ATOM 666 N N . VAL A 1 102 ? -0.589 6.478 -4.274 1.00 98.56 102 VAL A N 1
ATOM 667 C CA . VAL A 1 102 ? 0.619 5.686 -3.957 1.00 98.56 102 VAL A CA 1
ATOM 668 C C . VAL A 1 102 ? 0.945 5.773 -2.471 1.00 98.56 102 VAL A C 1
ATOM 670 O O . VAL A 1 102 ? 1.183 4.742 -1.847 1.00 98.56 102 VAL A O 1
ATOM 673 N N . THR A 1 103 ? 0.911 6.968 -1.872 1.00 98.12 103 THR A N 1
ATOM 674 C CA . THR A 1 103 ? 1.121 7.129 -0.423 1.00 98.12 103 THR A CA 1
ATOM 675 C C . THR A 1 103 ? 0.068 6.370 0.387 1.00 98.12 103 THR A C 1
ATOM 677 O O . THR A 1 103 ? 0.410 5.683 1.349 1.00 98.12 103 THR A O 1
ATOM 680 N N . THR A 1 104 ? -1.209 6.458 0.007 1.00 95.88 104 THR A N 1
ATOM 681 C CA . THR A 1 104 ? -2.283 5.699 0.665 1.00 95.88 104 THR A CA 1
ATOM 682 C C . THR A 1 104 ? -2.061 4.193 0.544 1.00 95.88 104 THR A C 1
ATOM 684 O O . THR A 1 104 ? -2.128 3.490 1.550 1.00 95.88 104 THR A O 1
ATOM 687 N N . ALA A 1 105 ? -1.750 3.703 -0.658 1.00 96.56 105 ALA A N 1
ATOM 688 C CA . ALA A 1 105 ? -1.488 2.293 -0.921 1.00 96.56 105 ALA A CA 1
ATOM 689 C C . ALA A 1 105 ? -0.273 1.780 -0.138 1.00 96.56 105 ALA A C 1
ATOM 691 O O . ALA A 1 105 ? -0.343 0.718 0.477 1.00 96.56 105 ALA A O 1
ATOM 692 N N . PHE A 1 106 ? 0.814 2.556 -0.110 1.00 97.56 106 PHE A N 1
ATOM 693 C CA . PHE A 1 106 ? 2.021 2.266 0.660 1.00 97.56 106 PHE A CA 1
ATOM 694 C C . PHE A 1 106 ? 1.698 2.121 2.150 1.00 97.56 106 PHE A C 1
ATOM 696 O O . PHE A 1 106 ? 2.015 1.103 2.754 1.00 97.56 106 PHE A O 1
ATOM 703 N N . ASN A 1 107 ? 0.996 3.097 2.735 1.00 94.38 107 ASN A N 1
ATOM 704 C CA . ASN A 1 107 ? 0.633 3.060 4.153 1.00 94.38 107 ASN A CA 1
ATOM 705 C C . ASN A 1 107 ? -0.345 1.920 4.476 1.00 94.38 107 ASN A C 1
ATOM 707 O O . ASN A 1 107 ? -0.230 1.300 5.531 1.00 94.38 107 ASN A O 1
ATOM 711 N N . ALA A 1 108 ? -1.292 1.629 3.579 1.00 92.44 108 ALA A N 1
ATOM 712 C CA . ALA A 1 108 ? -2.209 0.505 3.734 1.00 92.44 108 ALA A CA 1
ATOM 713 C C . ALA A 1 108 ? -1.453 -0.829 3.724 1.00 92.44 108 ALA A C 1
ATOM 715 O O . ALA A 1 108 ? -1.675 -1.649 4.610 1.00 92.44 108 ALA A O 1
ATOM 716 N N . ALA A 1 109 ? -0.535 -1.022 2.770 1.00 94.31 109 ALA A N 1
ATOM 717 C CA . ALA A 1 109 ? 0.290 -2.220 2.669 1.00 94.31 109 ALA A CA 1
ATOM 718 C C . ALA A 1 109 ? 1.230 -2.374 3.873 1.00 94.31 109 ALA A C 1
ATOM 720 O O . ALA A 1 109 ? 1.287 -3.460 4.440 1.00 94.31 109 ALA A O 1
ATOM 721 N N . ALA A 1 110 ? 1.902 -1.302 4.306 1.00 93.44 110 ALA A N 1
ATOM 722 C CA . ALA A 1 110 ? 2.801 -1.296 5.465 1.00 93.44 110 ALA A CA 1
ATOM 723 C C . ALA A 1 110 ? 2.066 -1.546 6.792 1.00 93.44 110 ALA A C 1
ATOM 725 O O . ALA A 1 110 ? 2.641 -2.072 7.740 1.00 93.44 110 ALA A O 1
ATOM 726 N N . GLY A 1 111 ? 0.790 -1.155 6.871 1.00 89.56 111 GLY A N 1
ATOM 727 C CA . GLY A 1 111 ? -0.029 -1.343 8.062 1.00 89.56 111 GLY A CA 1
ATOM 728 C C . GLY A 1 111 ? -0.440 -2.793 8.300 1.00 89.56 111 GLY A C 1
ATOM 729 O O . GLY A 1 111 ? -0.726 -3.140 9.441 1.00 89.56 111 GLY A O 1
ATOM 730 N N . LEU A 1 112 ? -0.473 -3.637 7.261 1.00 89.00 112 LEU A N 1
ATOM 731 C CA . LEU A 1 112 ? -0.982 -5.005 7.372 1.00 89.00 112 LEU A CA 1
ATOM 732 C C . LEU A 1 112 ? -0.174 -5.845 8.359 1.00 89.00 112 LEU A C 1
ATOM 734 O O . LEU A 1 112 ? 1.054 -5.814 8.371 1.00 89.00 112 LEU A O 1
ATOM 738 N N . THR A 1 113 ? -0.869 -6.663 9.140 1.00 87.25 113 THR A N 1
ATOM 739 C CA . THR A 1 113 ? -0.248 -7.601 10.067 1.00 87.25 113 THR A CA 1
ATOM 740 C C . THR A 1 113 ? 0.357 -8.781 9.300 1.00 87.25 113 THR A C 1
ATOM 742 O O . THR A 1 113 ? -0.374 -9.496 8.606 1.00 87.25 113 THR A O 1
ATOM 745 N N . PRO A 1 114 ? 1.673 -9.032 9.426 1.00 89.94 114 PRO A N 1
ATOM 746 C CA . PRO A 1 114 ? 2.317 -10.151 8.754 1.00 89.94 114 PRO A CA 1
ATOM 747 C C . PRO A 1 114 ? 1.801 -11.502 9.246 1.00 89.94 114 PRO A C 1
ATOM 749 O O . PRO A 1 114 ? 1.753 -11.775 10.443 1.00 89.94 114 PRO A O 1
ATOM 752 N N . THR A 1 115 ? 1.502 -12.389 8.302 1.00 88.56 115 THR A N 1
ATOM 753 C CA . THR A 1 115 ? 1.274 -13.819 8.564 1.00 88.56 115 THR A CA 1
ATOM 754 C C . THR A 1 115 ? 2.582 -14.586 8.743 1.00 88.56 115 THR A C 1
ATOM 756 O O . THR A 1 115 ? 2.615 -15.657 9.345 1.00 88.56 115 THR A O 1
ATOM 759 N N . THR A 1 116 ? 3.679 -14.061 8.200 1.00 91.44 116 THR A N 1
ATOM 760 C CA . THR A 1 116 ? 5.027 -14.616 8.322 1.00 91.44 116 THR A CA 1
ATOM 761 C C . THR A 1 116 ? 6.024 -13.467 8.396 1.00 91.44 116 THR A C 1
ATOM 763 O O . THR A 1 116 ? 5.943 -12.523 7.609 1.00 91.44 116 THR A O 1
ATOM 766 N N . SER A 1 117 ? 6.973 -13.552 9.325 1.00 95.19 117 SER A N 1
ATOM 767 C CA . SER A 1 117 ? 7.943 -12.486 9.597 1.00 95.19 117 SER A CA 1
ATOM 768 C C . SER A 1 117 ? 9.373 -13.011 9.622 1.00 95.19 117 SER A C 1
ATOM 770 O O . SER A 1 117 ? 9.605 -14.197 9.847 1.00 95.19 117 SER A O 1
ATOM 772 N N . GLY A 1 118 ? 10.335 -12.105 9.445 1.00 94.06 118 GLY A N 1
ATOM 773 C CA . GLY A 1 118 ? 11.764 -12.420 9.505 1.00 94.06 118 GLY A CA 1
ATOM 774 C C . GLY A 1 118 ? 12.333 -12.987 8.204 1.00 94.06 118 GLY A C 1
ATOM 775 O O . GLY A 1 118 ? 13.376 -13.638 8.239 1.00 94.06 118 GLY A O 1
ATOM 776 N N . LEU A 1 119 ? 11.670 -12.752 7.068 1.00 95.31 119 LEU A N 1
ATOM 777 C CA . LEU A 1 119 ? 12.213 -13.115 5.763 1.00 95.31 119 LEU A CA 1
ATOM 778 C C . LEU A 1 119 ? 13.409 -12.233 5.390 1.00 95.31 119 LEU A C 1
ATOM 780 O O . LEU A 1 119 ? 13.509 -11.070 5.790 1.00 95.31 119 LEU A O 1
ATOM 784 N N . SER A 1 120 ? 14.312 -12.802 4.599 1.00 94.88 120 S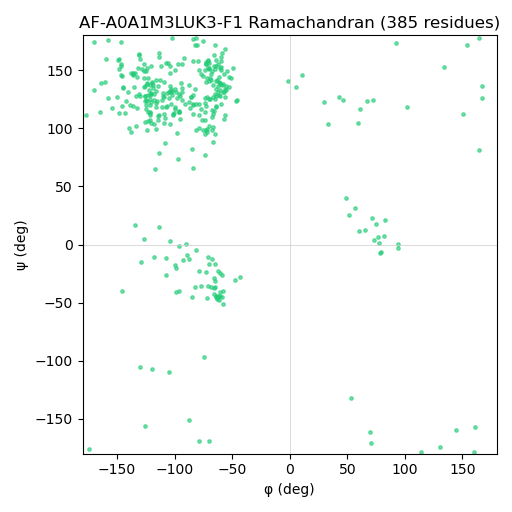ER A N 1
ATOM 785 C CA . SER A 1 120 ? 15.461 -12.088 4.038 1.00 94.88 120 SER A CA 1
ATOM 786 C C . SER A 1 120 ? 15.829 -12.578 2.640 1.00 94.88 120 SER A C 1
ATOM 788 O O . SER A 1 120 ? 16.097 -11.763 1.766 1.00 94.88 120 SER A O 1
ATOM 790 N N . GLU A 1 121 ? 15.775 -13.889 2.402 1.00 96.38 121 GLU A N 1
ATOM 791 C CA . GLU A 1 121 ? 15.987 -14.514 1.092 1.00 96.38 121 GLU A CA 1
ATOM 792 C C . GLU A 1 121 ? 14.695 -15.175 0.599 1.00 96.38 121 GLU A C 1
ATOM 794 O O . GLU A 1 121 ? 13.999 -15.846 1.365 1.00 96.38 121 GLU A O 1
ATOM 799 N N . LEU A 1 122 ? 14.388 -14.984 -0.683 1.00 97.69 122 LEU A N 1
ATOM 800 C CA . LEU A 1 122 ? 13.180 -15.477 -1.343 1.00 97.69 122 LEU A CA 1
ATOM 801 C C . LEU A 1 122 ? 13.461 -16.648 -2.294 1.00 97.69 122 LEU A C 1
ATOM 803 O O . LEU A 1 122 ? 12.523 -17.300 -2.757 1.00 97.69 122 LEU A O 1
ATOM 807 N N . ASN A 1 123 ? 14.732 -16.929 -2.593 1.00 97.06 123 ASN A N 1
ATOM 808 C CA . ASN A 1 123 ? 15.120 -17.957 -3.547 1.00 97.06 123 ASN A CA 1
ATOM 809 C C . ASN A 1 123 ? 14.633 -19.360 -3.153 1.00 97.06 123 ASN A C 1
ATOM 811 O O . ASN A 1 123 ? 14.892 -19.855 -2.056 1.00 97.06 123 ASN A O 1
ATOM 815 N N . GLY A 1 124 ? 13.960 -20.020 -4.093 1.00 97.00 124 GLY A N 1
ATOM 816 C CA . GLY A 1 124 ? 13.418 -21.367 -3.963 1.00 97.00 124 GLY A CA 1
ATOM 817 C C . GLY A 1 124 ? 12.123 -21.453 -3.156 1.00 97.00 124 GLY A C 1
ATOM 818 O O . GLY A 1 124 ? 11.607 -22.557 -2.974 1.00 97.00 124 GLY A O 1
ATOM 819 N N . LEU A 1 125 ? 11.584 -20.332 -2.665 1.00 97.31 125 LEU A N 1
ATOM 820 C CA . LEU A 1 125 ? 10.342 -20.349 -1.900 1.00 97.31 125 LEU A CA 1
ATOM 821 C C . LEU A 1 125 ? 9.128 -20.558 -2.810 1.00 97.31 125 LEU A C 1
ATOM 823 O O . LEU A 1 125 ? 9.057 -20.053 -3.930 1.00 97.31 125 LEU A O 1
ATOM 827 N N . SER A 1 126 ? 8.139 -21.274 -2.278 1.00 95.75 126 SER A N 1
ATOM 828 C CA . SER A 1 126 ? 6.790 -21.360 -2.833 1.00 95.75 126 SER A CA 1
ATOM 829 C C . SER A 1 126 ? 5.815 -20.844 -1.786 1.00 95.75 126 SER A C 1
ATOM 831 O O . SER A 1 126 ? 5.545 -21.525 -0.797 1.00 95.75 126 SER A O 1
ATOM 833 N N . LEU A 1 127 ? 5.320 -19.628 -1.985 1.00 94.81 127 LEU A N 1
ATOM 834 C CA . LEU A 1 127 ? 4.507 -18.911 -1.014 1.00 94.81 127 LEU A CA 1
ATOM 835 C C . LEU A 1 127 ? 3.028 -18.974 -1.391 1.00 94.81 127 LEU A C 1
ATOM 837 O O . LEU A 1 127 ? 2.637 -18.719 -2.531 1.00 94.81 127 LEU A O 1
ATOM 841 N N . VAL A 1 128 ? 2.209 -19.311 -0.400 1.00 91.31 128 VAL A N 1
ATOM 842 C CA . VAL A 1 128 ? 0.743 -19.243 -0.470 1.00 91.31 128 VAL A CA 1
ATOM 843 C C . VAL A 1 128 ? 0.280 -17.797 -0.234 1.00 91.31 128 VAL A C 1
ATOM 845 O O . VAL A 1 128 ? 1.112 -16.954 0.094 1.00 91.31 128 VAL A O 1
ATOM 848 N N . PRO A 1 129 ? -1.003 -17.457 -0.423 1.00 90.81 129 PRO A N 1
ATOM 849 C CA . PRO A 1 129 ? -1.478 -16.087 -0.226 1.00 90.81 129 PRO A CA 1
ATOM 850 C C . PRO A 1 129 ? -1.258 -15.634 1.223 1.00 90.81 129 PRO A C 1
ATOM 852 O O . PRO A 1 129 ? -1.487 -16.410 2.155 1.00 90.81 129 PRO A O 1
ATOM 855 N N . GLY A 1 130 ? -0.819 -14.391 1.423 1.00 90.25 130 GLY A N 1
ATOM 856 C CA . GLY A 1 130 ? -0.502 -13.878 2.753 1.00 90.25 130 GLY A CA 1
ATOM 857 C C . GLY A 1 130 ? 0.323 -12.594 2.771 1.00 90.25 130 GLY A C 1
ATOM 858 O O . GLY A 1 130 ? 0.734 -12.060 1.738 1.00 90.25 130 GLY A O 1
ATOM 859 N N . VAL A 1 131 ? 0.566 -12.108 3.989 1.00 93.31 131 VAL A N 1
ATOM 860 C CA . VAL A 1 131 ? 1.420 -10.945 4.267 1.00 93.31 131 VAL A CA 1
ATOM 861 C C . VAL A 1 131 ? 2.746 -11.437 4.836 1.00 93.31 131 VAL A C 1
ATOM 863 O O . VAL A 1 131 ? 2.772 -12.177 5.826 1.00 93.31 131 VAL A O 1
ATOM 866 N N . TYR A 1 132 ? 3.840 -11.025 4.214 1.00 96.00 132 TYR A N 1
ATOM 867 C CA . TYR A 1 132 ? 5.196 -11.484 4.466 1.00 96.00 132 TYR A CA 1
ATOM 868 C C . TYR A 1 132 ? 6.076 -10.297 4.829 1.00 96.00 132 TYR A C 1
ATOM 870 O O . TYR A 1 132 ? 6.111 -9.330 4.077 1.00 96.00 132 TYR A O 1
ATOM 878 N N . SER A 1 133 ? 6.810 -10.365 5.940 1.00 97.19 133 SER A N 1
ATOM 879 C CA . SER A 1 133 ? 7.672 -9.261 6.376 1.00 97.19 133 SER A CA 1
ATOM 880 C C . SER A 1 133 ? 9.126 -9.670 6.591 1.00 97.19 133 SER A C 1
ATOM 882 O O . SER A 1 133 ? 9.440 -10.800 6.982 1.00 97.19 133 SER A O 1
ATOM 884 N N . GLY A 1 134 ? 10.025 -8.720 6.351 1.00 97.00 134 GLY A N 1
ATOM 885 C CA . GLY A 1 134 ? 11.464 -8.881 6.496 1.00 97.00 134 GLY A CA 1
ATOM 886 C C . GLY A 1 134 ? 12.191 -7.555 6.685 1.00 97.00 134 GLY A C 1
ATOM 887 O O . GLY A 1 134 ? 11.594 -6.481 6.637 1.00 97.00 134 GLY A O 1
ATOM 888 N N . GLY A 1 135 ? 13.502 -7.636 6.913 1.00 96.69 135 GLY A N 1
ATOM 889 C CA . GLY A 1 135 ? 14.376 -6.462 6.916 1.00 96.69 135 GLY A CA 1
ATOM 890 C C . GLY A 1 135 ? 14.621 -5.980 5.486 1.00 96.69 135 GLY A C 1
ATOM 891 O O . GLY A 1 135 ? 13.802 -5.275 4.904 1.00 96.69 135 GLY A O 1
ATOM 892 N N . ALA A 1 136 ? 15.747 -6.408 4.916 1.00 97.81 136 ALA A N 1
ATOM 893 C CA . ALA A 1 136 ? 15.940 -6.393 3.471 1.00 97.81 136 ALA A CA 1
ATOM 894 C C . ALA A 1 136 ? 15.404 -7.705 2.894 1.00 97.81 136 ALA A C 1
ATOM 896 O O . ALA A 1 136 ? 15.674 -8.764 3.462 1.00 97.81 136 ALA A O 1
ATOM 897 N N . LEU A 1 137 ? 14.688 -7.635 1.776 1.00 98.62 137 LEU A N 1
ATOM 898 C CA . LEU A 1 137 ? 14.275 -8.807 1.012 1.00 98.62 137 LEU A CA 1
ATOM 899 C C . LEU A 1 137 ? 15.146 -8.926 -0.234 1.00 98.62 137 LEU A C 1
ATOM 901 O O . LEU A 1 137 ? 15.396 -7.938 -0.926 1.00 98.62 137 LEU A O 1
ATOM 905 N N . ALA A 1 138 ? 15.597 -10.136 -0.531 1.00 98.44 138 ALA A N 1
ATOM 906 C CA . ALA A 1 138 ? 16.392 -10.419 -1.710 1.00 98.44 138 ALA A CA 1
ATOM 907 C C . ALA A 1 138 ? 15.892 -11.671 -2.427 1.00 98.44 138 ALA A C 1
ATOM 909 O O . ALA A 1 138 ? 15.413 -12.611 -1.797 1.00 98.44 138 ALA A O 1
ATOM 910 N N . LEU A 1 139 ? 16.030 -11.670 -3.748 1.00 98.38 139 LEU A N 1
ATOM 911 C CA . LEU A 1 139 ? 15.979 -12.862 -4.580 1.00 98.38 139 LEU A CA 1
ATOM 912 C C . LEU A 1 139 ? 17.314 -12.939 -5.320 1.00 98.38 139 LEU A C 1
ATOM 914 O O . LEU A 1 139 ? 17.601 -12.073 -6.141 1.00 98.38 139 LEU A O 1
ATOM 918 N N . ALA A 1 140 ? 18.150 -13.924 -4.994 1.00 98.12 140 ALA A N 1
ATOM 919 C CA . ALA A 1 140 ? 19.491 -14.051 -5.576 1.00 98.12 140 ALA A CA 1
ATOM 920 C C . ALA A 1 140 ? 19.490 -14.196 -7.114 1.00 98.12 140 ALA A C 1
ATOM 922 O O . ALA A 1 140 ? 18.484 -14.576 -7.707 1.00 98.12 140 ALA A O 1
ATOM 923 N N . ASP A 1 141 ? 20.630 -13.946 -7.770 1.00 98.31 141 ASP A N 1
ATOM 924 C CA . ASP A 1 141 ? 20.784 -14.132 -9.222 1.00 98.31 141 ASP A CA 1
ATOM 925 C C . ASP A 1 141 ? 20.365 -15.543 -9.672 1.00 98.31 141 ASP A C 1
ATOM 927 O O . ASP A 1 141 ? 20.762 -16.545 -9.073 1.00 98.31 141 ASP A O 1
ATOM 931 N N . ASN A 1 142 ? 19.608 -15.630 -10.769 1.00 98.06 142 ASN A N 1
ATOM 932 C CA . ASN A 1 142 ? 18.968 -16.852 -11.284 1.00 98.06 142 ASN A CA 1
ATOM 933 C C . ASN A 1 142 ? 17.968 -17.498 -10.309 1.00 98.06 142 ASN A C 1
ATOM 935 O O . ASN A 1 142 ? 17.544 -18.638 -10.511 1.00 98.06 142 ASN A O 1
ATOM 939 N N . GLY A 1 143 ? 17.612 -16.791 -9.238 1.00 98.19 143 GLY A N 1
ATOM 940 C CA . GLY A 1 143 ? 16.703 -17.276 -8.223 1.00 98.19 143 GLY A CA 1
ATOM 941 C C . GLY A 1 143 ? 15.268 -17.355 -8.721 1.00 98.19 143 GLY A C 1
ATOM 942 O O . GLY A 1 143 ? 14.839 -16.595 -9.593 1.00 98.19 143 GLY A O 1
ATOM 943 N N . VAL A 1 144 ? 14.518 -18.284 -8.136 1.00 98.38 144 VAL A N 1
ATOM 944 C CA . VAL A 1 144 ? 13.110 -18.510 -8.468 1.00 98.38 144 VAL A CA 1
ATOM 945 C C . VAL A 1 144 ? 12.259 -18.318 -7.225 1.00 98.38 144 VAL A C 1
ATOM 947 O O . VAL A 1 144 ? 12.544 -18.913 -6.190 1.00 98.38 144 VAL A O 1
ATOM 950 N N . LEU A 1 145 ? 11.194 -17.532 -7.338 1.00 98.44 145 LEU A N 1
ATOM 951 C CA . LEU A 1 145 ? 10.142 -17.416 -6.332 1.00 98.44 145 LEU A CA 1
ATOM 952 C C . LEU A 1 145 ? 8.829 -17.876 -6.959 1.00 98.44 145 LEU A C 1
ATOM 954 O O . LEU A 1 145 ? 8.460 -17.398 -8.025 1.00 98.44 145 LEU A O 1
ATOM 958 N N . THR A 1 146 ? 8.108 -18.781 -6.305 1.00 97.44 146 THR A N 1
ATOM 959 C CA . THR A 1 146 ? 6.778 -19.210 -6.754 1.00 97.44 146 THR A CA 1
ATOM 960 C C . THR A 1 146 ? 5.697 -18.627 -5.852 1.00 97.44 146 THR A C 1
ATOM 962 O O . THR A 1 146 ? 5.767 -18.759 -4.632 1.00 97.44 146 THR A O 1
ATOM 965 N N . LEU A 1 147 ? 4.675 -18.017 -6.448 1.00 96.06 147 LEU A N 1
ATOM 966 C CA . LEU A 1 147 ? 3.462 -17.550 -5.780 1.00 96.06 147 LEU A CA 1
ATOM 967 C C . LEU A 1 147 ? 2.305 -18.451 -6.220 1.00 96.06 147 LEU A C 1
ATOM 969 O O . LEU A 1 147 ? 1.938 -18.479 -7.397 1.00 96.06 147 LEU A O 1
ATOM 973 N N . ALA A 1 148 ? 1.769 -19.247 -5.298 1.00 90.62 148 ALA A N 1
ATOM 974 C CA . ALA A 1 148 ? 0.778 -20.276 -5.603 1.00 90.62 148 ALA A CA 1
ATOM 975 C C . ALA A 1 148 ? -0.576 -19.946 -4.970 1.00 90.62 148 ALA A C 1
ATOM 977 O O . ALA A 1 148 ? -0.725 -20.003 -3.749 1.00 90.62 148 ALA A O 1
ATOM 978 N N . GLY A 1 149 ? -1.575 -19.624 -5.795 1.00 86.81 149 GLY A N 1
ATOM 979 C CA . GLY A 1 149 ? -2.926 -19.327 -5.319 1.00 86.81 149 GLY A CA 1
ATOM 980 C C . GLY A 1 149 ? -3.936 -19.125 -6.447 1.00 86.81 149 GLY A C 1
ATOM 981 O O . GLY A 1 149 ? -3.632 -19.323 -7.616 1.00 86.81 149 GLY A O 1
ATOM 982 N N . SER A 1 150 ? -5.162 -18.767 -6.083 1.00 84.19 150 SER A N 1
ATOM 983 C CA . SER A 1 150 ? -6.275 -18.510 -7.005 1.00 84.19 150 SER A CA 1
ATOM 984 C C . SER A 1 150 ? -6.270 -17.078 -7.561 1.00 84.19 150 SER A C 1
ATOM 986 O O . SER A 1 150 ? -5.480 -16.238 -7.138 1.00 84.19 150 SER A O 1
ATOM 988 N N . ALA A 1 151 ? -7.205 -16.769 -8.463 1.00 79.50 151 ALA A N 1
ATOM 989 C CA . ALA A 1 151 ? -7.384 -15.424 -9.022 1.00 79.50 151 ALA A CA 1
ATOM 990 C C . ALA A 1 151 ? -7.668 -14.330 -7.972 1.00 79.50 151 ALA A C 1
ATOM 992 O O . ALA A 1 151 ? -7.325 -13.175 -8.201 1.00 79.50 151 ALA A O 1
ATOM 993 N N . ASP A 1 152 ? -8.237 -14.696 -6.820 1.00 79.81 152 ASP A N 1
ATOM 994 C CA . ASP A 1 152 ? -8.569 -13.770 -5.724 1.00 79.81 152 ASP A CA 1
ATOM 995 C C . ASP A 1 152 ? -7.484 -13.723 -4.634 1.00 79.81 152 ASP A C 1
ATOM 997 O O . ASP A 1 152 ? -7.605 -13.014 -3.639 1.00 79.81 152 ASP A O 1
ATOM 1001 N N . SER A 1 153 ? -6.422 -14.515 -4.789 1.00 86.25 153 SER A N 1
ATOM 1002 C CA . SER A 1 153 ? -5.342 -14.596 -3.811 1.00 86.25 153 SER A CA 1
ATOM 1003 C C . SER A 1 153 ? -4.473 -13.347 -3.823 1.00 86.25 153 SER A C 1
ATOM 1005 O O . SER A 1 153 ? -4.147 -12.852 -4.899 1.00 86.25 153 SER A O 1
ATOM 1007 N N . VAL A 1 154 ? -4.064 -12.882 -2.637 1.00 90.94 154 VAL A N 1
ATOM 1008 C CA . VAL A 1 154 ? -3.257 -11.668 -2.448 1.00 90.94 154 VAL A CA 1
ATOM 1009 C C . VAL A 1 154 ? -1.950 -11.990 -1.730 1.00 90.94 154 VAL A C 1
ATOM 1011 O O . VAL A 1 154 ? -1.932 -12.731 -0.746 1.00 90.94 154 VAL A O 1
ATOM 1014 N N . TRP A 1 155 ? -0.865 -11.388 -2.212 1.00 94.81 155 TRP A N 1
ATOM 1015 C CA . TRP A 1 155 ? 0.448 -11.397 -1.580 1.00 94.81 155 TRP A CA 1
ATOM 1016 C C . TRP A 1 155 ? 0.879 -9.971 -1.291 1.00 94.81 155 TRP A C 1
ATOM 1018 O O . TRP A 1 155 ? 0.870 -9.124 -2.186 1.00 94.81 155 TRP A O 1
ATOM 1028 N N . VAL A 1 156 ? 1.303 -9.720 -0.057 1.00 96.75 156 VAL A N 1
ATOM 1029 C CA . VAL A 1 156 ? 1.942 -8.458 0.317 1.00 96.75 156 VAL A CA 1
ATOM 1030 C C . VAL A 1 156 ? 3.290 -8.760 0.945 1.00 96.75 156 VAL A C 1
ATOM 1032 O O . VAL A 1 156 ? 3.366 -9.445 1.961 1.00 96.75 156 VAL A O 1
ATOM 1035 N N . PHE A 1 157 ? 4.351 -8.244 0.340 1.00 98.31 157 PHE A N 1
ATOM 1036 C CA . PHE A 1 157 ? 5.713 -8.305 0.850 1.00 98.31 157 PHE A CA 1
ATOM 1037 C C . PHE A 1 157 ? 6.076 -6.952 1.449 1.00 98.31 157 PHE A C 1
ATOM 1039 O O . PHE A 1 157 ? 6.048 -5.951 0.744 1.00 98.31 157 PHE A O 1
ATOM 1046 N N . GLN A 1 158 ? 6.425 -6.933 2.729 1.00 98.44 158 GLN A N 1
ATOM 1047 C CA . GLN A 1 158 ? 6.871 -5.760 3.471 1.00 98.44 158 GLN A CA 1
ATOM 1048 C C . GLN A 1 158 ? 8.372 -5.892 3.739 1.00 98.44 158 GLN A C 1
ATOM 1050 O O . GLN A 1 158 ? 8.806 -6.733 4.534 1.00 98.44 158 GLN A O 1
ATOM 1055 N N . ALA A 1 159 ? 9.180 -5.078 3.069 1.00 98.38 159 ALA A N 1
ATOM 1056 C CA . ALA A 1 159 ? 10.604 -4.962 3.353 1.00 98.38 159 ALA A CA 1
ATOM 1057 C C . ALA A 1 159 ? 10.836 -3.690 4.165 1.00 98.38 159 ALA A C 1
ATOM 1059 O O . ALA A 1 159 ? 10.704 -2.590 3.637 1.00 98.38 159 ALA A O 1
ATOM 1060 N N . ALA A 1 160 ? 11.238 -3.812 5.431 1.00 97.00 160 ALA A N 1
ATOM 1061 C CA . ALA A 1 160 ? 11.521 -2.646 6.270 1.00 97.00 160 ALA A CA 1
ATOM 1062 C C . ALA A 1 160 ? 12.649 -1.757 5.707 1.00 97.00 160 ALA A C 1
ATOM 1064 O O . ALA A 1 160 ? 12.718 -0.568 6.024 1.00 97.00 160 ALA A O 1
ATOM 1065 N N . SER A 1 161 ? 13.542 -2.323 4.888 1.00 97.62 161 SER A N 1
ATOM 1066 C CA . SER A 1 161 ? 14.563 -1.587 4.145 1.00 97.62 161 SER A CA 1
ATOM 1067 C C . SER A 1 161 ? 14.403 -1.763 2.632 1.00 97.62 161 SER A C 1
ATOM 1069 O O . SER A 1 161 ? 13.509 -1.164 2.042 1.00 97.62 161 SER A O 1
ATOM 1071 N N . SER A 1 162 ? 15.275 -2.536 1.988 1.00 98.12 162 SER A N 1
ATOM 1072 C CA . SER A 1 162 ? 15.383 -2.619 0.531 1.00 98.12 162 SER A CA 1
ATOM 1073 C C . SER A 1 162 ? 14.817 -3.915 -0.035 1.00 98.12 162 SER A C 1
ATOM 1075 O O . SER A 1 162 ? 14.834 -4.954 0.629 1.00 98.12 162 SER A O 1
ATOM 1077 N N . LEU A 1 163 ? 14.433 -3.864 -1.309 1.00 98.75 163 LEU A N 1
ATOM 1078 C CA . LEU A 1 163 ? 14.210 -5.042 -2.144 1.00 98.75 163 LEU A CA 1
ATOM 1079 C C . LEU A 1 163 ? 15.321 -5.154 -3.189 1.00 98.75 163 LEU A C 1
ATOM 1081 O O . LEU A 1 163 ? 15.534 -4.214 -3.952 1.00 98.75 163 LEU A O 1
ATOM 1085 N N . THR A 1 164 ? 15.972 -6.312 -3.261 1.00 98.75 164 THR A N 1
ATOM 1086 C CA . THR A 1 164 ? 16.969 -6.617 -4.294 1.00 98.75 164 THR A CA 1
ATOM 1087 C C . THR A 1 164 ? 16.543 -7.849 -5.079 1.00 98.75 164 THR A C 1
ATOM 1089 O O . THR A 1 164 ? 16.630 -8.972 -4.589 1.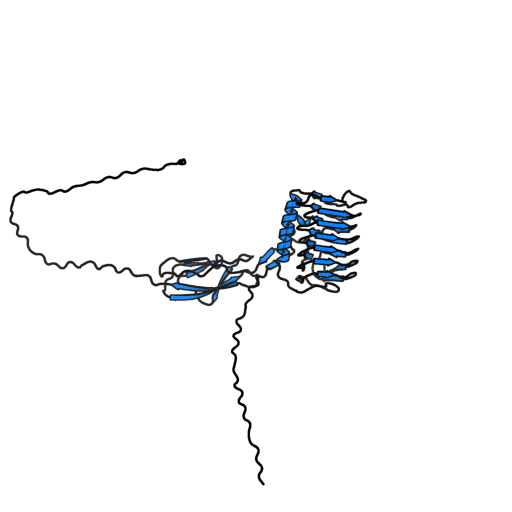00 98.75 164 THR A O 1
ATOM 1092 N N . ILE A 1 165 ? 16.111 -7.653 -6.317 1.00 98.75 165 ILE A N 1
ATOM 1093 C CA . ILE A 1 165 ? 15.836 -8.734 -7.259 1.00 98.75 165 ILE A CA 1
ATOM 1094 C C . ILE A 1 165 ? 17.077 -8.915 -8.130 1.00 98.75 165 ILE A C 1
ATOM 1096 O O . ILE A 1 165 ? 17.451 -8.017 -8.878 1.00 98.75 165 ILE A O 1
ATOM 1100 N N . GLY A 1 166 ? 17.737 -10.062 -8.012 1.00 98.56 166 GLY A N 1
ATOM 1101 C CA . GLY A 1 166 ? 18.933 -10.410 -8.769 1.00 98.56 166 GLY A CA 1
ATOM 1102 C C . GLY A 1 166 ? 18.683 -10.537 -10.273 1.00 98.56 166 GLY A C 1
ATOM 1103 O O . GLY A 1 166 ? 17.550 -10.530 -10.762 1.00 98.56 166 GLY A O 1
ATOM 1104 N N . SER A 1 167 ? 19.769 -10.677 -11.021 1.00 98.62 167 SER A N 1
ATOM 1105 C CA . SER A 1 167 ? 19.753 -10.855 -12.473 1.00 98.62 167 SER A CA 1
ATOM 1106 C C . SER A 1 167 ? 19.157 -12.207 -12.863 1.00 98.62 167 SER A C 1
ATOM 1108 O O . SER A 1 167 ? 19.344 -13.196 -12.156 1.00 98.62 167 SER A O 1
ATOM 1110 N N . ALA A 1 168 ? 18.467 -12.262 -14.005 1.00 97.81 168 ALA A N 1
ATOM 1111 C CA . ALA A 1 168 ? 17.852 -13.474 -14.562 1.00 97.81 168 ALA A CA 1
ATOM 1112 C C . ALA A 1 168 ? 16.945 -14.249 -13.579 1.00 97.81 168 ALA A C 1
ATOM 1114 O O . ALA A 1 168 ? 16.759 -15.461 -13.701 1.00 97.81 168 ALA A O 1
ATOM 1115 N N . THR A 1 169 ? 16.394 -13.554 -12.586 1.00 98.62 169 THR A N 1
ATOM 1116 C CA . THR A 1 169 ? 15.430 -14.107 -11.631 1.00 98.62 169 THR A CA 1
ATOM 1117 C C . THR A 1 169 ? 14.078 -14.361 -12.281 1.00 98.62 169 THR A C 1
ATOM 1119 O O . THR A 1 169 ? 13.741 -13.755 -13.299 1.00 98.62 169 THR A O 1
ATOM 1122 N N . GLN A 1 170 ? 13.293 -15.257 -11.682 1.00 98.31 170 GLN A N 1
ATOM 1123 C CA . GLN A 1 170 ? 11.937 -15.571 -12.125 1.00 98.31 170 GLN A CA 1
ATOM 1124 C C . GLN A 1 170 ? 10.970 -15.582 -10.944 1.00 98.31 170 GLN A C 1
ATOM 1126 O O . GLN A 1 170 ? 11.087 -16.413 -10.043 1.00 98.31 170 GLN A O 1
ATOM 1131 N N . ILE A 1 171 ? 9.985 -14.687 -10.973 1.00 98.00 171 ILE A N 1
ATOM 1132 C CA . ILE A 1 171 ? 8.814 -14.769 -10.101 1.00 98.00 171 ILE A CA 1
ATOM 1133 C C . ILE A 1 171 ? 7.704 -15.456 -10.891 1.00 98.00 171 ILE A C 1
ATOM 1135 O O . ILE A 1 171 ? 7.248 -14.949 -11.909 1.00 98.00 171 ILE A O 1
ATOM 1139 N N . ILE A 1 172 ? 7.304 -16.644 -10.451 1.00 95.50 172 ILE A N 1
ATOM 1140 C CA . ILE A 1 172 ? 6.343 -17.495 -11.146 1.00 95.50 172 ILE A CA 1
ATOM 1141 C C . ILE A 1 172 ? 5.030 -17.466 -10.379 1.00 95.50 172 ILE A C 1
ATOM 1143 O O . ILE A 1 172 ? 4.959 -17.916 -9.236 1.00 95.50 172 ILE A O 1
ATOM 1147 N N . VAL A 1 173 ? 3.971 -16.989 -11.022 1.00 91.94 173 VAL A N 1
ATOM 1148 C CA . VAL A 1 173 ? 2.617 -17.024 -10.468 1.00 91.94 173 VAL A CA 1
ATOM 1149 C C . VAL A 1 173 ? 1.883 -18.252 -11.009 1.00 91.94 173 VAL A C 1
ATOM 1151 O O . VAL A 1 173 ? 1.870 -18.511 -12.211 1.00 91.94 173 VAL A O 1
ATOM 1154 N N . THR A 1 174 ? 1.286 -19.047 -10.123 1.00 89.88 174 THR A N 1
ATOM 1155 C CA . THR A 1 174 ? 0.607 -20.308 -10.465 1.00 89.88 174 THR A CA 1
ATOM 1156 C C . THR A 1 174 ? -0.784 -20.381 -9.838 1.00 89.88 174 THR A C 1
ATOM 1158 O O . THR A 1 174 ? -1.095 -19.626 -8.922 1.00 89.88 174 THR A O 1
ATOM 1161 N N . GLY A 1 175 ? -1.629 -21.299 -10.326 1.00 76.88 175 GLY A N 1
ATOM 1162 C CA . GLY A 1 175 ? -2.966 -21.554 -9.763 1.00 76.88 175 GLY A CA 1
ATOM 1163 C C . GLY A 1 175 ? -4.073 -20.593 -10.220 1.00 76.88 175 GLY A C 1
ATOM 1164 O O . GLY A 1 175 ? -5.196 -20.673 -9.727 1.00 76.88 175 GLY A O 1
ATOM 1165 N N . GLY A 1 176 ? -3.784 -19.722 -11.192 1.00 76.62 176 GLY A N 1
ATOM 1166 C CA . GLY A 1 176 ? -4.722 -18.717 -11.706 1.00 76.62 176 GLY A CA 1
ATOM 1167 C C . GLY A 1 176 ? -4.604 -17.349 -11.031 1.00 76.62 176 GLY A C 1
ATOM 1168 O O . GLY A 1 176 ? -5.341 -16.439 -11.401 1.00 76.62 176 GLY A O 1
ATOM 1169 N N . ALA A 1 177 ? -3.683 -17.195 -10.077 1.00 80.06 177 ALA A N 1
ATOM 1170 C CA . ALA A 1 177 ? -3.283 -15.898 -9.548 1.00 80.06 177 ALA A CA 1
ATOM 1171 C C . ALA A 1 177 ? -2.706 -14.973 -10.639 1.00 80.06 177 ALA A C 1
ATOM 1173 O O . ALA A 1 177 ? -2.242 -15.419 -11.690 1.00 80.06 177 ALA A O 1
ATOM 1174 N N . ASN A 1 178 ? -2.746 -13.668 -10.373 1.00 82.38 178 ASN A N 1
ATOM 1175 C CA . ASN A 1 178 ? -2.337 -12.605 -11.291 1.00 82.38 178 ASN A CA 1
ATOM 1176 C C . ASN A 1 178 ? -1.512 -11.555 -10.525 1.00 82.38 178 ASN A C 1
ATOM 1178 O O . ASN A 1 178 ? -1.812 -11.251 -9.369 1.00 82.38 178 ASN A O 1
ATOM 1182 N N . ALA A 1 179 ? -0.526 -10.952 -11.196 1.00 83.75 179 ALA A N 1
ATOM 1183 C CA . ALA A 1 179 ? 0.220 -9.765 -10.771 1.00 83.75 179 ALA A CA 1
ATOM 1184 C C . ALA A 1 179 ? -0.622 -8.630 -10.159 1.00 83.75 179 ALA A C 1
ATOM 1186 O O . ALA A 1 179 ? -0.114 -7.873 -9.334 1.00 83.75 179 ALA A O 1
ATOM 1187 N N . CYS A 1 180 ? -1.900 -8.498 -10.541 1.00 87.94 180 CYS A N 1
ATOM 1188 C CA . CYS A 1 180 ? -2.864 -7.577 -9.926 1.00 87.94 180 CYS A CA 1
ATOM 1189 C C . CYS A 1 180 ? -2.881 -7.643 -8.392 1.00 87.94 180 CYS A C 1
ATOM 1191 O O . CYS A 1 180 ? -3.152 -6.630 -7.754 1.00 87.94 180 CYS A O 1
ATOM 1193 N N . ASN A 1 181 ? -2.586 -8.813 -7.820 1.00 90.19 181 ASN A N 1
ATOM 1194 C CA . ASN A 1 181 ? -2.725 -9.076 -6.394 1.00 90.19 181 ASN A CA 1
ATOM 1195 C C . ASN A 1 181 ? -1.383 -9.303 -5.681 1.00 90.19 181 ASN A C 1
ATOM 1197 O O . ASN A 1 181 ? -1.359 -9.825 -4.567 1.00 90.19 181 ASN A O 1
ATOM 1201 N N . VAL A 1 182 ? -0.264 -8.944 -6.315 1.00 95.94 182 VAL A N 1
ATOM 1202 C CA . VAL A 1 182 ? 1.073 -9.060 -5.725 1.00 95.94 182 VAL A CA 1
ATOM 1203 C C . VAL A 1 182 ? 1.606 -7.657 -5.456 1.00 95.94 182 VAL A C 1
ATOM 1205 O O . VAL A 1 182 ? 1.781 -6.867 -6.385 1.00 95.94 182 VAL A O 1
ATOM 1208 N N . PHE A 1 183 ? 1.865 -7.342 -4.190 1.00 97.94 183 PHE A N 1
ATOM 1209 C CA . PHE A 1 183 ? 2.305 -6.022 -3.745 1.00 97.94 183 PHE A CA 1
ATOM 1210 C C . PHE A 1 183 ? 3.614 -6.112 -2.971 1.00 97.94 183 PHE A C 1
ATOM 1212 O O . PHE A 1 183 ? 3.790 -6.986 -2.125 1.00 97.94 183 PHE A O 1
ATOM 1219 N N . TRP A 1 184 ? 4.509 -5.170 -3.240 1.00 98.69 184 TRP A N 1
ATOM 1220 C CA . TRP A 1 184 ? 5.822 -5.071 -2.618 1.00 98.69 184 TRP A CA 1
ATOM 1221 C C . TRP A 1 184 ? 5.955 -3.688 -1.987 1.00 98.69 184 TRP A C 1
ATOM 1223 O O . TRP A 1 184 ? 6.219 -2.710 -2.682 1.00 98.69 184 TRP A O 1
ATOM 1233 N N . GLU A 1 185 ? 5.724 -3.597 -0.684 1.00 98.50 185 GLU A N 1
ATOM 1234 C CA . GLU A 1 185 ? 5.939 -2.394 0.113 1.00 98.50 185 GLU A CA 1
ATOM 1235 C C . GLU A 1 185 ? 7.390 -2.359 0.593 1.00 98.50 185 GLU A C 1
ATOM 1237 O O . GLU A 1 185 ? 7.854 -3.274 1.276 1.00 98.50 185 GLU A O 1
ATOM 1242 N N . ILE A 1 186 ? 8.133 -1.338 0.159 1.00 98.81 186 ILE A N 1
ATOM 1243 C CA . ILE A 1 186 ? 9.580 -1.248 0.367 1.00 98.81 186 ILE A CA 1
ATOM 1244 C C . ILE A 1 186 ? 9.914 0.028 1.139 1.00 98.81 186 ILE A C 1
ATOM 1246 O O . ILE A 1 186 ? 9.781 1.139 0.618 1.00 98.81 186 ILE A O 1
ATOM 1250 N N . GLY A 1 187 ? 10.411 -0.134 2.364 1.00 98.12 187 GLY A N 1
ATOM 1251 C CA . GLY A 1 187 ? 10.699 0.940 3.311 1.00 98.12 187 GLY A CA 1
ATOM 1252 C C . GLY A 1 187 ? 11.810 1.904 2.882 1.00 98.12 187 GLY A C 1
ATOM 1253 O O . GLY A 1 187 ? 11.889 3.011 3.419 1.00 98.12 187 GLY A O 1
ATOM 1254 N N . SER A 1 188 ? 12.641 1.528 1.907 1.00 98.44 188 SER A N 1
ATOM 1255 C CA . SER A 1 188 ? 13.583 2.412 1.215 1.00 98.44 188 SER A CA 1
ATOM 1256 C C . SER A 1 188 ? 13.475 2.282 -0.308 1.00 98.44 188 SER A C 1
ATOM 1258 O O . SER A 1 188 ? 12.527 2.792 -0.901 1.00 98.44 188 SER A O 1
ATOM 1260 N N . SER A 1 189 ? 14.438 1.628 -0.956 1.00 98.75 189 SER A N 1
ATOM 1261 C CA . SER A 1 189 ? 14.568 1.549 -2.410 1.00 98.75 189 SER A CA 1
ATOM 1262 C C . SER A 1 189 ? 14.528 0.103 -2.908 1.00 98.75 189 SER A C 1
ATOM 1264 O O . SER A 1 189 ? 14.913 -0.825 -2.192 1.00 98.75 189 SER A O 1
ATOM 1266 N N . ALA A 1 190 ? 14.099 -0.078 -4.156 1.00 98.81 190 ALA A N 1
ATOM 1267 C CA . ALA A 1 190 ? 14.070 -1.369 -4.836 1.00 98.81 190 ALA A CA 1
ATOM 1268 C C . ALA A 1 190 ? 15.015 -1.392 -6.045 1.00 98.81 190 ALA A C 1
ATOM 1270 O O . ALA A 1 190 ? 15.109 -0.412 -6.790 1.00 98.81 190 ALA A O 1
ATOM 1271 N N . SER A 1 191 ? 15.683 -2.522 -6.270 1.00 98.81 191 SER A N 1
ATOM 1272 C CA . SER A 1 191 ? 16.489 -2.773 -7.465 1.00 98.81 191 SER A CA 1
ATOM 1273 C C . SER A 1 191 ? 16.079 -4.073 -8.154 1.00 98.81 191 SER A C 1
ATOM 1275 O O . SER A 1 191 ? 15.853 -5.092 -7.503 1.00 98.81 191 SER A O 1
ATOM 1277 N N . LEU A 1 192 ? 15.962 -4.025 -9.481 1.00 98.88 192 LEU A N 1
ATOM 1278 C CA . LEU A 1 192 ? 15.731 -5.181 -10.342 1.00 98.88 192 LEU A CA 1
ATOM 1279 C C . LEU A 1 192 ? 16.937 -5.349 -11.257 1.00 98.88 192 LEU A C 1
ATOM 1281 O O . LEU A 1 192 ? 17.285 -4.428 -11.994 1.00 98.88 192 LEU A O 1
ATOM 1285 N N . GLY A 1 193 ? 17.569 -6.515 -11.178 1.00 98.69 193 GLY A N 1
ATOM 1286 C CA . GLY A 1 193 ? 18.755 -6.876 -11.936 1.00 98.69 193 GLY A CA 1
ATOM 1287 C C . GLY A 1 193 ? 18.468 -7.200 -13.400 1.00 98.69 193 GLY A C 1
ATOM 1288 O O . GLY A 1 193 ? 17.327 -7.262 -13.864 1.00 98.69 193 GLY A O 1
ATOM 1289 N N . THR A 1 194 ? 19.546 -7.440 -14.141 1.00 98.75 194 THR A N 1
ATOM 1290 C CA . THR A 1 194 ? 19.503 -7.569 -15.598 1.00 98.75 194 THR A CA 1
ATOM 1291 C C . THR A 1 194 ? 18.691 -8.788 -16.008 1.00 98.75 194 THR A C 1
ATOM 1293 O O . THR A 1 194 ? 18.924 -9.892 -15.516 1.00 98.75 194 THR A O 1
ATOM 1296 N N . GLY A 1 195 ? 17.738 -8.598 -16.921 1.00 98.31 195 GLY A N 1
ATOM 1297 C CA . GLY A 1 195 ? 16.893 -9.684 -17.425 1.00 98.31 195 GLY A CA 1
ATOM 1298 C C . GLY A 1 195 ? 15.962 -10.326 -16.387 1.00 98.31 195 GLY A C 1
ATOM 1299 O O . GLY A 1 195 ? 15.419 -11.395 -16.666 1.00 98.31 195 GLY A O 1
ATOM 1300 N N . ALA A 1 196 ? 15.788 -9.722 -15.204 1.00 98.69 196 ALA A N 1
ATOM 1301 C CA . ALA A 1 196 ? 14.853 -10.207 -14.191 1.00 98.69 196 ALA A CA 1
ATOM 1302 C C . ALA A 1 196 ? 13.420 -10.278 -14.745 1.00 98.69 196 ALA A C 1
ATOM 1304 O O . ALA A 1 196 ? 12.980 -9.366 -15.446 1.00 98.69 196 ALA A O 1
ATOM 1305 N N . GLN A 1 197 ? 12.696 -11.347 -14.417 1.00 98.56 197 GLN A N 1
ATOM 1306 C CA . GLN A 1 197 ? 11.275 -11.524 -14.717 1.00 98.56 197 GLN A CA 1
ATOM 1307 C C . GLN A 1 197 ? 10.484 -11.296 -13.424 1.00 98.56 197 GLN A C 1
ATOM 1309 O O . GLN A 1 197 ? 10.499 -12.135 -12.518 1.00 98.56 197 GLN A O 1
ATOM 1314 N N . PHE A 1 198 ? 9.852 -10.130 -13.318 1.00 98.62 198 PHE A N 1
ATOM 1315 C CA . PHE A 1 198 ? 9.219 -9.639 -12.099 1.00 98.62 198 PHE A CA 1
ATOM 1316 C C . PHE A 1 198 ? 7.696 -9.555 -12.230 1.00 98.62 198 PHE A C 1
ATOM 1318 O O . PHE A 1 198 ? 7.169 -9.115 -13.251 1.00 98.62 198 PHE A O 1
ATOM 1325 N N . GLU A 1 199 ? 7.005 -9.898 -11.145 1.00 98.00 199 GLU A N 1
ATOM 1326 C CA . GLU A 1 199 ? 5.546 -9.916 -11.046 1.00 98.00 199 GLU A CA 1
ATOM 1327 C C . GLU A 1 199 ? 5.088 -9.058 -9.855 1.00 98.00 199 GLU A C 1
ATOM 1329 O O . GLU A 1 199 ? 5.536 -9.244 -8.717 1.00 98.00 199 GLU A O 1
ATOM 1334 N N . GLY A 1 200 ? 4.167 -8.127 -10.107 1.00 97.50 200 GLY A N 1
ATOM 1335 C CA . GLY A 1 200 ? 3.489 -7.340 -9.075 1.00 97.50 200 GLY A CA 1
ATOM 1336 C C . GLY A 1 200 ? 3.785 -5.840 -9.065 1.00 97.50 200 GLY A C 1
ATOM 1337 O O . GLY A 1 200 ? 4.497 -5.284 -9.898 1.00 97.50 200 GLY A O 1
ATOM 1338 N N . THR A 1 201 ? 3.184 -5.149 -8.102 1.00 98.50 201 THR A N 1
ATOM 1339 C CA . THR A 1 201 ? 3.292 -3.696 -7.925 1.00 98.50 201 THR A CA 1
ATOM 1340 C C . THR A 1 201 ? 4.301 -3.367 -6.831 1.00 98.50 201 THR A C 1
ATOM 1342 O O . THR A 1 201 ? 4.091 -3.729 -5.674 1.00 98.50 201 THR A O 1
ATOM 1345 N N . ILE A 1 202 ? 5.375 -2.655 -7.179 1.00 98.88 202 ILE A N 1
ATOM 1346 C CA . ILE A 1 202 ? 6.326 -2.105 -6.208 1.00 98.88 202 ILE A CA 1
ATOM 1347 C C . ILE A 1 202 ? 5.842 -0.733 -5.749 1.00 98.88 202 ILE A C 1
ATOM 1349 O O . ILE A 1 202 ? 5.682 0.175 -6.562 1.00 98.88 202 ILE A O 1
ATOM 1353 N N . LEU A 1 203 ? 5.662 -0.601 -4.438 1.00 98.88 203 LEU A N 1
ATOM 1354 C CA . LEU A 1 203 ? 5.421 0.629 -3.696 1.00 98.88 203 LEU A CA 1
ATOM 1355 C C . LEU A 1 203 ? 6.696 0.929 -2.898 1.00 98.88 203 LEU A C 1
ATOM 1357 O O . LEU A 1 203 ? 6.843 0.488 -1.758 1.00 98.88 203 LEU A O 1
ATOM 1361 N N . ALA A 1 204 ? 7.648 1.634 -3.507 1.00 98.81 204 ALA A N 1
ATOM 1362 C CA . ALA A 1 204 ? 8.901 1.975 -2.839 1.00 98.81 204 ALA A CA 1
ATOM 1363 C C . ALA A 1 204 ? 8.810 3.352 -2.191 1.00 98.81 204 ALA A C 1
ATOM 1365 O O . ALA A 1 204 ? 8.369 4.317 -2.819 1.00 98.81 204 ALA A O 1
ATOM 1366 N N . LYS A 1 205 ? 9.272 3.469 -0.946 1.00 98.69 205 LYS A N 1
ATOM 1367 C CA . LYS A 1 205 ? 9.310 4.753 -0.248 1.00 98.69 205 LYS A CA 1
ATOM 1368 C C . LYS A 1 205 ? 10.214 5.748 -0.967 1.00 98.69 205 LYS A C 1
ATOM 1370 O O . LYS A 1 205 ? 9.839 6.905 -1.129 1.00 98.69 205 LYS A O 1
ATOM 1375 N N . GLU A 1 206 ? 11.391 5.304 -1.386 1.00 98.69 206 GLU A N 1
ATOM 1376 C CA . GLU A 1 206 ? 12.413 6.106 -2.048 1.00 98.69 206 GLU A CA 1
ATOM 1377 C C . GLU A 1 206 ? 12.457 5.791 -3.545 1.00 98.69 206 GLU A C 1
ATOM 1379 O O . GLU A 1 206 ? 11.558 6.218 -4.265 1.00 98.69 206 GLU A O 1
ATOM 1384 N N . SER A 1 207 ? 13.515 5.132 -4.031 1.00 98.75 207 SER A N 1
ATOM 1385 C CA . SER A 1 207 ? 13.795 4.977 -5.460 1.00 98.75 207 SER A CA 1
ATOM 1386 C C . SER A 1 207 ? 13.546 3.561 -5.959 1.00 98.75 207 SER A C 1
ATOM 1388 O O . SER A 1 207 ? 13.603 2.591 -5.203 1.00 98.75 207 SER A O 1
ATOM 1390 N N . ILE A 1 208 ? 13.301 3.443 -7.261 1.00 98.94 208 ILE A N 1
ATOM 1391 C CA . ILE A 1 208 ? 13.223 2.158 -7.954 1.00 98.94 208 ILE A CA 1
ATOM 1392 C C . ILE A 1 208 ? 14.190 2.201 -9.128 1.00 98.94 208 ILE A C 1
ATOM 1394 O O . ILE A 1 208 ? 14.146 3.123 -9.941 1.00 98.94 208 ILE A O 1
ATOM 1398 N N . THR A 1 209 ? 15.060 1.202 -9.225 1.00 98.94 209 THR A N 1
ATOM 1399 C CA . THR A 1 209 ? 15.968 1.035 -10.363 1.00 98.94 209 THR A CA 1
ATOM 1400 C C . THR A 1 209 ? 15.724 -0.316 -11.013 1.00 98.94 209 THR A C 1
ATOM 1402 O O . THR A 1 209 ? 15.909 -1.341 -10.366 1.00 98.94 209 THR A O 1
ATOM 1405 N N . ALA A 1 210 ? 15.348 -0.331 -12.287 1.00 98.81 210 ALA A N 1
ATOM 1406 C CA . ALA A 1 210 ? 15.354 -1.536 -13.106 1.00 98.81 210 ALA A CA 1
ATOM 1407 C C . ALA A 1 210 ? 16.517 -1.450 -14.096 1.00 98.81 210 ALA A C 1
ATOM 1409 O O . ALA A 1 210 ? 16.603 -0.507 -14.882 1.00 98.81 210 ALA A O 1
ATOM 1410 N N . THR A 1 211 ? 17.446 -2.401 -14.021 1.00 98.44 211 THR A N 1
ATOM 1411 C CA . THR A 1 211 ? 18.587 -2.460 -14.940 1.00 98.44 211 THR A CA 1
ATOM 1412 C C . THR A 1 211 ? 18.191 -3.119 -16.259 1.00 98.44 211 THR A C 1
ATOM 1414 O O . THR A 1 211 ? 17.051 -3.558 -16.441 1.00 98.44 211 THR A O 1
ATOM 1417 N N . THR A 1 212 ? 19.144 -3.182 -17.192 1.00 98.56 212 THR A N 1
ATOM 1418 C CA . THR A 1 212 ? 18.929 -3.572 -18.586 1.00 98.56 212 THR A CA 1
ATOM 1419 C C . THR A 1 212 ? 18.051 -4.818 -18.739 1.00 98.56 212 THR A C 1
ATOM 1421 O O . THR A 1 212 ? 18.363 -5.892 -18.218 1.00 98.56 212 THR A O 1
ATOM 1424 N N . GLY A 1 213 ? 16.968 -4.712 -19.506 1.00 98.31 213 GLY A N 1
ATOM 1425 C CA . GLY A 1 213 ? 16.233 -5.888 -19.975 1.00 98.31 213 GLY A CA 1
ATOM 1426 C C . GLY A 1 213 ? 15.331 -6.566 -18.945 1.00 98.31 213 GLY A C 1
ATOM 1427 O O . GLY A 1 213 ? 14.782 -7.623 -19.252 1.00 98.31 213 GLY A O 1
ATOM 1428 N N . ALA A 1 214 ? 15.151 -6.010 -17.740 1.00 98.75 214 ALA A N 1
ATOM 1429 C CA . ALA A 1 214 ? 14.140 -6.534 -16.821 1.00 98.75 214 ALA A CA 1
ATOM 1430 C C . ALA A 1 214 ? 12.735 -6.443 -17.453 1.00 98.75 214 ALA A C 1
ATOM 1432 O O . ALA A 1 214 ? 12.387 -5.446 -18.098 1.00 98.75 214 ALA A O 1
ATOM 1433 N N . THR A 1 215 ? 11.946 -7.500 -17.276 1.00 98.75 215 THR A N 1
ATOM 1434 C CA . THR A 1 215 ? 10.558 -7.626 -17.730 1.00 98.75 215 THR A CA 1
ATOM 1435 C C . THR A 1 215 ? 9.652 -7.634 -16.507 1.00 98.75 215 THR A C 1
ATOM 1437 O O . THR A 1 215 ? 9.844 -8.432 -15.595 1.00 98.75 215 THR A O 1
ATOM 1440 N N . ILE A 1 216 ? 8.687 -6.724 -16.477 1.00 98.75 216 ILE A N 1
ATOM 1441 C CA . ILE A 1 216 ? 7.826 -6.451 -15.335 1.00 98.75 216 ILE A CA 1
ATOM 1442 C C . ILE A 1 216 ? 6.377 -6.584 -15.788 1.00 98.75 216 ILE A C 1
ATOM 1444 O O . ILE A 1 216 ? 5.901 -5.793 -16.603 1.00 98.75 216 ILE A O 1
ATOM 1448 N N . VAL A 1 217 ? 5.657 -7.547 -15.227 1.00 98.06 217 VAL A N 1
ATOM 1449 C CA . VAL A 1 217 ? 4.193 -7.584 -15.284 1.00 98.06 217 VAL A CA 1
ATOM 1450 C C . VAL A 1 217 ? 3.704 -6.996 -13.970 1.00 98.06 217 VAL A C 1
ATOM 1452 O O . VAL A 1 217 ? 3.718 -7.637 -12.922 1.00 98.06 217 VAL A O 1
ATOM 1455 N N . GLY A 1 218 ? 3.387 -5.706 -13.983 1.00 98.00 218 GLY A N 1
ATOM 1456 C CA . GLY A 1 218 ? 3.341 -4.956 -12.741 1.00 98.00 218 GLY A CA 1
ATOM 1457 C C . GLY A 1 218 ? 3.429 -3.450 -12.895 1.00 98.00 218 GLY A C 1
ATOM 1458 O O . GLY A 1 218 ? 3.084 -2.884 -13.932 1.00 98.00 218 GLY A O 1
ATOM 1459 N N . ARG A 1 219 ? 3.870 -2.804 -11.814 1.00 98.62 219 ARG A N 1
ATOM 1460 C CA . ARG A 1 219 ? 3.995 -1.344 -11.707 1.00 98.62 219 ARG A CA 1
ATOM 1461 C C . ARG A 1 219 ? 5.202 -0.976 -10.856 1.00 98.62 219 ARG A C 1
ATOM 1463 O O . ARG A 1 219 ? 5.481 -1.652 -9.867 1.00 98.62 219 ARG A O 1
ATOM 1470 N N . LEU A 1 220 ? 5.870 0.118 -11.207 1.00 98.88 220 LEU A N 1
ATOM 1471 C CA . LEU A 1 220 ? 7.002 0.677 -10.468 1.00 98.88 220 LEU A CA 1
ATOM 1472 C C . LEU A 1 220 ? 6.619 2.065 -9.938 1.00 98.88 220 LEU A C 1
ATOM 1474 O O . LEU A 1 220 ? 6.630 3.043 -10.687 1.00 98.88 220 LEU A O 1
ATOM 1478 N N . LEU A 1 221 ? 6.239 2.144 -8.660 1.00 98.88 221 LEU A N 1
ATOM 1479 C CA . LEU A 1 221 ? 5.674 3.342 -8.035 1.00 98.88 221 LEU A CA 1
ATOM 1480 C C . LEU A 1 221 ? 6.594 3.826 -6.898 1.00 98.88 221 LEU A C 1
ATOM 1482 O O . LEU A 1 221 ? 6.645 3.227 -5.822 1.00 98.88 221 LEU A O 1
ATOM 1486 N N . ALA A 1 222 ? 7.350 4.896 -7.151 1.00 98.81 222 ALA A N 1
ATOM 1487 C CA . ALA A 1 222 ? 8.301 5.493 -6.215 1.00 98.81 222 ALA A CA 1
ATOM 1488 C C . ALA A 1 222 ? 7.693 6.726 -5.525 1.00 98.81 222 ALA A C 1
ATOM 1490 O O . ALA A 1 222 ? 7.397 7.740 -6.164 1.00 98.81 222 ALA A O 1
ATOM 1491 N N . ASN A 1 223 ? 7.528 6.643 -4.205 1.00 97.69 223 ASN A N 1
ATOM 1492 C CA . ASN A 1 223 ? 6.728 7.588 -3.429 1.00 97.69 223 ASN A CA 1
ATOM 1493 C C . ASN A 1 223 ? 7.435 8.933 -3.182 1.00 97.69 223 ASN A C 1
ATOM 1495 O O . ASN A 1 223 ? 6.795 9.981 -3.159 1.00 97.69 223 ASN A O 1
ATOM 1499 N N . THR A 1 224 ? 8.762 8.932 -2.994 1.00 97.81 224 THR A N 1
ATOM 1500 C CA . THR A 1 224 ? 9.519 10.166 -2.685 1.00 97.81 224 THR A CA 1
ATOM 1501 C C . THR A 1 224 ? 10.744 10.415 -3.561 1.00 97.81 224 THR A C 1
ATOM 1503 O O . THR A 1 224 ? 11.223 11.550 -3.604 1.00 97.81 224 THR A O 1
ATOM 1506 N N . ALA A 1 225 ? 11.225 9.418 -4.312 1.00 98.62 225 ALA A N 1
ATOM 1507 C CA . ALA A 1 225 ? 12.386 9.575 -5.186 1.00 98.62 225 ALA A CA 1
ATOM 1508 C C . ALA A 1 225 ? 12.091 9.161 -6.637 1.00 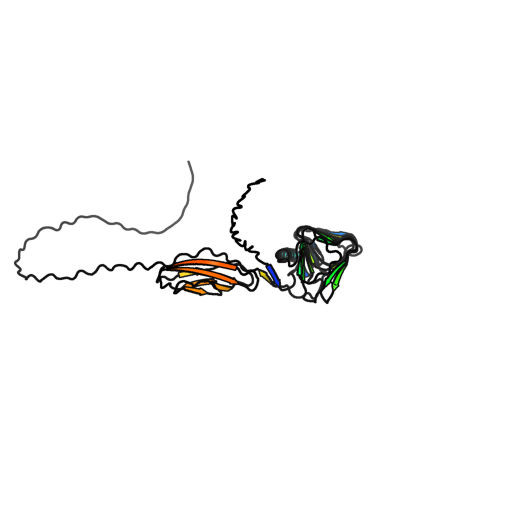98.62 225 ALA A C 1
ATOM 1510 O O . ALA A 1 225 ? 10.962 9.279 -7.114 1.00 98.62 225 ALA A O 1
ATOM 1511 N N . ALA A 1 226 ? 13.134 8.791 -7.380 1.00 98.69 226 ALA A N 1
ATOM 1512 C CA . ALA A 1 226 ? 13.064 8.578 -8.818 1.00 98.69 226 ALA A CA 1
ATOM 1513 C C . ALA A 1 226 ? 12.799 7.115 -9.187 1.00 98.69 226 ALA A C 1
ATOM 1515 O O . ALA A 1 226 ? 13.185 6.197 -8.460 1.00 98.69 226 ALA A O 1
ATOM 1516 N N . VAL A 1 227 ? 12.228 6.919 -10.377 1.00 98.94 227 VAL A N 1
ATOM 1517 C CA . VAL A 1 227 ? 12.268 5.642 -11.098 1.00 98.94 227 VAL A CA 1
ATOM 1518 C C . VAL A 1 227 ? 13.323 5.745 -12.203 1.00 98.94 227 VAL A C 1
ATOM 1520 O O . VAL A 1 227 ? 13.312 6.699 -12.983 1.00 98.94 227 VAL A O 1
ATOM 1523 N N . THR A 1 228 ? 14.240 4.779 -12.262 1.00 98.94 228 THR A N 1
ATOM 1524 C CA . THR A 1 228 ? 15.294 4.691 -13.286 1.00 98.94 228 THR A CA 1
ATOM 1525 C C . THR A 1 228 ? 15.177 3.374 -14.040 1.00 98.94 228 THR A C 1
ATOM 1527 O O . THR A 1 228 ? 15.105 2.318 -13.414 1.00 98.94 228 THR A O 1
ATOM 1530 N N . LEU A 1 229 ? 15.154 3.450 -15.369 1.00 98.94 229 LEU A N 1
ATOM 1531 C CA . LEU A 1 229 ? 14.896 2.335 -16.276 1.00 98.94 229 LEU A CA 1
ATOM 1532 C C . LEU A 1 229 ? 16.010 2.208 -17.314 1.00 98.94 229 LEU A C 1
ATOM 1534 O O . LEU A 1 229 ? 16.598 3.207 -17.741 1.00 98.94 229 LEU A O 1
ATOM 1538 N N . ASP A 1 230 ? 16.252 0.980 -17.751 1.00 98.75 230 ASP A N 1
ATOM 1539 C CA . ASP A 1 230 ? 17.138 0.662 -18.859 1.00 98.75 230 ASP A CA 1
ATOM 1540 C C . ASP A 1 230 ? 16.576 -0.508 -19.674 1.00 98.75 230 ASP A C 1
ATOM 1542 O O . ASP A 1 230 ? 16.523 -1.645 -19.206 1.00 98.75 230 ASP A O 1
ATOM 1546 N N . THR A 1 231 ? 16.178 -0.240 -20.919 1.00 98.69 231 THR A N 1
ATOM 1547 C CA . THR A 1 231 ? 15.777 -1.268 -21.894 1.00 98.69 231 THR A CA 1
ATOM 1548 C C . THR A 1 231 ? 14.759 -2.276 -21.325 1.00 98.69 231 THR A C 1
ATOM 1550 O O . THR A 1 231 ? 14.865 -3.483 -21.530 1.00 98.69 231 THR A O 1
ATOM 1553 N N . ASN A 1 232 ? 13.793 -1.807 -20.536 1.00 98.88 232 ASN A N 1
ATOM 1554 C CA . ASN A 1 232 ? 12.847 -2.662 -19.819 1.00 98.88 232 ASN A CA 1
ATOM 1555 C C . ASN A 1 232 ? 11.566 -2.912 -20.616 1.00 98.88 232 ASN A C 1
ATOM 1557 O O . ASN A 1 232 ? 11.198 -2.142 -21.496 1.00 98.88 232 ASN A O 1
ATOM 1561 N N . THR A 1 233 ? 10.828 -3.961 -20.262 1.00 98.81 233 THR A N 1
ATOM 1562 C CA . THR A 1 233 ? 9.434 -4.132 -20.701 1.00 98.81 233 THR A CA 1
ATOM 1563 C C . THR A 1 233 ? 8.536 -4.098 -19.477 1.00 98.81 233 THR A C 1
ATOM 1565 O O . THR A 1 233 ? 8.677 -4.943 -18.603 1.00 98.81 233 THR A O 1
ATOM 1568 N N . ILE A 1 234 ? 7.621 -3.136 -19.400 1.00 98.88 234 ILE A N 1
ATOM 1569 C CA . ILE A 1 234 ? 6.676 -2.977 -18.291 1.00 98.88 234 ILE A CA 1
ATOM 1570 C C . ILE A 1 234 ? 5.261 -3.125 -18.842 1.00 98.88 234 ILE A C 1
ATOM 1572 O O . ILE A 1 234 ? 4.867 -2.396 -19.749 1.00 98.88 234 ILE A O 1
ATOM 1576 N N . THR A 1 235 ? 4.484 -4.051 -18.291 1.00 98.44 235 THR A N 1
ATOM 1577 C CA . THR A 1 235 ? 3.085 -4.278 -18.666 1.00 98.44 235 THR A CA 1
ATOM 1578 C C . THR A 1 235 ? 2.194 -4.094 -17.451 1.00 98.44 235 THR A C 1
ATOM 1580 O O . THR A 1 235 ? 2.256 -4.892 -16.518 1.00 98.44 235 THR A O 1
ATOM 1583 N N . VAL A 1 236 ? 1.349 -3.059 -17.466 1.00 97.81 236 VAL A N 1
ATOM 1584 C CA . VAL A 1 236 ? 0.392 -2.817 -16.383 1.00 97.81 236 VAL A CA 1
ATOM 1585 C C . VAL A 1 236 ? -0.692 -3.903 -16.402 1.00 97.81 236 VAL A C 1
ATOM 1587 O O . VAL A 1 236 ? -1.357 -4.077 -17.429 1.00 97.81 236 VAL A O 1
ATOM 1590 N N . PRO A 1 237 ? -0.921 -4.625 -15.288 1.00 93.44 237 PRO A N 1
ATOM 1591 C CA . PRO A 1 237 ? -1.972 -5.634 -15.215 1.00 93.44 237 PRO A CA 1
ATOM 1592 C C . PRO A 1 237 ? -3.366 -5.024 -15.409 1.00 93.44 237 PRO A C 1
ATOM 1594 O O . PRO A 1 237 ? -3.687 -3.989 -14.816 1.00 93.44 237 PRO A O 1
ATOM 1597 N N . THR A 1 238 ? -4.211 -5.691 -16.200 1.00 88.75 238 THR A N 1
ATOM 1598 C CA . THR A 1 238 ? -5.611 -5.307 -16.456 1.00 88.75 238 THR A CA 1
ATOM 1599 C C . THR A 1 238 ? -6.579 -6.343 -15.882 1.00 88.75 238 THR A C 1
ATOM 1601 O O . THR A 1 238 ? -6.191 -7.470 -15.582 1.00 88.75 238 THR A O 1
ATOM 1604 N N . GLY A 1 239 ? -7.849 -5.959 -15.702 1.00 84.31 239 GLY A N 1
ATOM 1605 C CA . GLY A 1 239 ? -8.880 -6.861 -15.171 1.00 84.31 239 GLY A CA 1
ATOM 1606 C C . GLY A 1 239 ? -8.732 -7.187 -13.681 1.00 84.31 239 GLY A C 1
ATOM 1607 O O . GLY A 1 239 ? -9.229 -8.217 -13.237 1.00 84.31 239 GLY A O 1
ATOM 1608 N N . CYS A 1 240 ? -8.043 -6.335 -12.916 1.00 84.69 240 CYS A N 1
ATOM 1609 C CA . CYS A 1 240 ? -7.868 -6.528 -11.480 1.00 84.69 240 CYS A CA 1
ATOM 1610 C C . CYS A 1 240 ? -9.213 -6.447 -10.741 1.00 84.69 240 CYS A C 1
ATOM 1612 O O . CYS A 1 240 ? -10.055 -5.602 -11.062 1.00 84.69 240 CYS A O 1
ATOM 1614 N N . THR A 1 241 ? -9.402 -7.307 -9.738 1.00 80.50 241 THR A N 1
ATOM 1615 C CA . THR A 1 241 ? -10.556 -7.236 -8.835 1.00 80.50 241 THR A CA 1
ATOM 1616 C C . THR A 1 241 ? -10.553 -5.913 -8.061 1.00 80.50 241 THR A C 1
ATOM 1618 O O . THR A 1 241 ? -9.491 -5.305 -7.887 1.00 80.50 241 THR A O 1
ATOM 1621 N N . PRO A 1 242 ? -11.719 -5.438 -7.584 1.00 79.00 242 PRO A N 1
ATOM 1622 C CA . PRO A 1 242 ? -11.781 -4.233 -6.767 1.00 79.00 242 PRO A CA 1
ATOM 1623 C C . PRO A 1 242 ? -10.855 -4.315 -5.541 1.00 79.00 242 PRO A C 1
ATOM 1625 O O . PRO A 1 242 ? -10.652 -5.412 -5.014 1.00 79.00 242 PRO A O 1
ATOM 1628 N N . PRO A 1 243 ? -10.319 -3.174 -5.069 1.00 79.75 243 PRO A N 1
ATOM 1629 C CA . PRO A 1 243 ? -9.545 -3.114 -3.836 1.00 79.75 243 PRO A CA 1
ATOM 1630 C C . PRO A 1 243 ? -10.281 -3.722 -2.648 1.00 79.75 243 PRO A C 1
ATOM 1632 O O . PRO A 1 243 ? -11.493 -3.541 -2.504 1.00 79.75 243 PRO A O 1
ATOM 1635 N N . GLY A 1 244 ? -9.525 -4.375 -1.774 1.00 76.75 244 GLY A N 1
ATOM 1636 C CA . GLY A 1 244 ? -10.034 -4.849 -0.502 1.00 76.75 244 GLY A CA 1
ATOM 1637 C C . GLY A 1 244 ? -10.307 -3.720 0.481 1.00 76.75 244 GLY A C 1
ATOM 1638 O O . GLY A 1 244 ? -9.752 -2.622 0.385 1.00 76.75 244 GLY A O 1
ATOM 1639 N N . THR A 1 245 ? -11.157 -3.993 1.467 1.00 78.12 245 THR A N 1
ATOM 1640 C CA . THR A 1 245 ? -11.408 -3.056 2.566 1.00 78.12 245 THR A CA 1
ATOM 1641 C C . THR A 1 245 ? -10.378 -3.244 3.672 1.00 78.12 245 THR A C 1
ATOM 1643 O O . THR A 1 245 ? -10.209 -4.354 4.181 1.00 78.12 245 THR A O 1
ATOM 1646 N N . VAL A 1 246 ? -9.710 -2.157 4.068 1.00 80.12 246 VAL A N 1
ATOM 1647 C CA . VAL A 1 246 ? -8.791 -2.159 5.215 1.00 80.12 246 VAL A CA 1
ATOM 1648 C C . VAL A 1 246 ? -9.598 -2.213 6.512 1.00 80.12 246 VAL A C 1
ATOM 1650 O O . VAL A 1 246 ? -10.467 -1.370 6.761 1.00 80.12 246 VAL A O 1
ATOM 1653 N N . SER A 1 247 ? -9.276 -3.192 7.348 1.00 81.25 247 SER A N 1
ATOM 1654 C CA . SER A 1 247 ? -9.884 -3.410 8.656 1.00 81.25 247 SER A CA 1
ATOM 1655 C C . SER A 1 247 ? -8.815 -3.324 9.739 1.00 81.25 247 SER A C 1
ATOM 1657 O O . SER A 1 247 ? -7.699 -3.794 9.559 1.00 81.25 247 SER A O 1
ATOM 1659 N N . THR A 1 248 ? -9.131 -2.700 10.862 1.00 84.25 248 THR A N 1
ATOM 1660 C CA . THR A 1 248 ? -8.244 -2.553 12.017 1.00 84.25 248 THR A CA 1
ATOM 1661 C C . THR A 1 248 ? -8.955 -3.070 13.246 1.00 84.25 248 THR A C 1
ATOM 1663 O O . THR A 1 248 ? -10.134 -2.770 13.457 1.00 84.25 248 THR A O 1
ATOM 1666 N N . SER A 1 249 ? -8.247 -3.835 14.069 1.00 84.75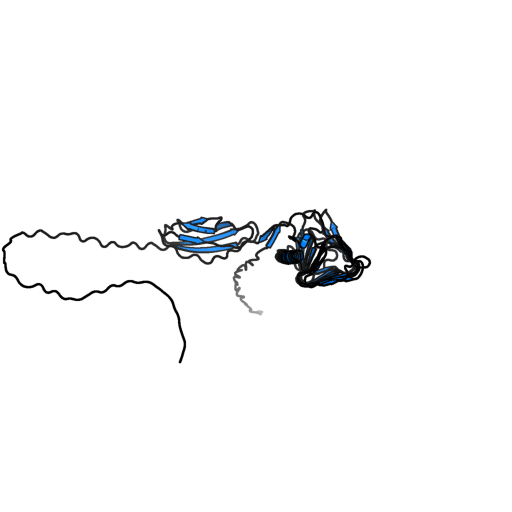 249 SER A N 1
ATOM 1667 C CA . SER A 1 249 ? -8.805 -4.327 15.318 1.00 84.75 249 SER A CA 1
ATOM 1668 C C . SER A 1 249 ? -9.218 -3.163 16.230 1.00 84.75 249 SER A C 1
ATOM 1670 O O . SER A 1 249 ? -8.649 -2.063 16.166 1.00 84.75 249 SER A O 1
ATOM 1672 N N . PRO A 1 250 ? -10.239 -3.359 17.071 1.00 89.81 250 PRO A N 1
ATOM 1673 C CA . PRO A 1 250 ? -10.742 -2.289 17.900 1.00 89.81 250 PRO A CA 1
ATOM 1674 C C . PRO A 1 250 ? -9.774 -1.958 19.039 1.00 89.81 250 PRO A C 1
ATOM 1676 O O . PRO A 1 250 ? -8.988 -2.791 19.485 1.00 89.81 250 PRO A O 1
ATOM 1679 N N . THR A 1 251 ? -9.835 -0.731 19.554 1.00 92.69 251 THR A N 1
ATOM 1680 C CA . THR A 1 251 ? -9.095 -0.324 20.763 1.00 92.69 251 THR A CA 1
ATOM 1681 C C . THR A 1 251 ? -9.918 0.674 21.559 1.00 92.69 251 THR A C 1
ATOM 1683 O O . THR A 1 251 ? -10.246 1.742 21.051 1.00 92.69 251 THR A O 1
ATOM 1686 N N . ILE A 1 252 ? -10.264 0.344 22.804 1.00 93.75 252 ILE A N 1
ATOM 1687 C CA . ILE A 1 252 ? -11.006 1.239 23.701 1.00 93.75 252 ILE A CA 1
ATOM 1688 C C . ILE A 1 252 ? -10.087 2.380 24.150 1.00 93.75 252 ILE A C 1
ATOM 1690 O O . ILE A 1 252 ? -9.001 2.151 24.676 1.00 93.75 252 ILE A O 1
ATOM 1694 N N . THR A 1 253 ? -10.545 3.614 23.957 1.00 94.19 253 THR A N 1
ATOM 1695 C CA . THR A 1 253 ? -9.808 4.853 24.245 1.00 94.19 253 THR A CA 1
ATOM 1696 C C . THR A 1 253 ? -10.472 5.723 25.311 1.00 94.19 253 THR A C 1
ATOM 1698 O O . THR A 1 253 ? -9.857 6.676 25.789 1.00 94.19 253 THR A O 1
ATOM 1701 N N . SER A 1 254 ? -11.712 5.423 25.708 1.00 93.56 254 SER A N 1
ATOM 1702 C CA . SER A 1 254 ? -12.402 6.156 26.774 1.00 93.56 254 SER A CA 1
ATOM 1703 C C . SER A 1 254 ? -11.742 5.946 28.137 1.00 93.56 254 SER A C 1
ATOM 1705 O O . SER A 1 254 ? -11.415 4.820 28.520 1.00 93.56 254 SER A O 1
ATOM 1707 N N . GLY A 1 255 ? -11.610 7.041 28.893 1.00 91.69 255 GLY A N 1
ATOM 1708 C CA . GLY A 1 255 ? -11.117 7.035 30.272 1.00 91.69 255 GLY A CA 1
ATOM 1709 C C . GLY A 1 255 ? -12.094 6.405 31.271 1.00 91.69 255 GLY A C 1
ATOM 1710 O O . GLY A 1 255 ? -13.085 5.785 30.894 1.00 91.69 255 GLY A O 1
ATOM 1711 N N . ALA A 1 256 ? -11.820 6.566 32.566 1.00 92.56 256 ALA A N 1
ATOM 1712 C CA . ALA A 1 256 ? -12.705 6.057 33.611 1.00 92.56 256 ALA A CA 1
ATOM 1713 C C . ALA A 1 256 ? -14.030 6.851 33.670 1.00 92.56 256 ALA A C 1
ATOM 1715 O O . ALA A 1 256 ? -14.004 8.080 33.540 1.00 92.56 256 ALA A O 1
ATOM 1716 N N . PRO A 1 257 ? -15.177 6.182 33.887 1.00 94.06 257 PRO A N 1
ATOM 1717 C CA . PRO A 1 257 ? -16.450 6.853 34.104 1.00 94.06 257 PRO A CA 1
ATOM 1718 C C . PRO A 1 257 ? -16.455 7.646 35.412 1.00 94.06 257 PRO A C 1
ATOM 1720 O O . PRO A 1 257 ? -15.754 7.312 36.366 1.00 94.06 257 PRO A O 1
ATOM 1723 N N . THR A 1 258 ? -17.276 8.694 35.462 1.00 95.50 258 THR A N 1
ATOM 1724 C CA . THR A 1 258 ? -17.522 9.450 36.695 1.00 95.50 258 THR A CA 1
ATOM 1725 C C . THR A 1 258 ? -18.530 8.733 37.585 1.00 95.50 258 THR A C 1
ATOM 1727 O O . THR A 1 258 ? -19.376 7.979 37.092 1.00 95.50 258 THR A O 1
ATOM 1730 N N . ASP A 1 259 ? -18.499 9.042 38.879 1.00 94.38 259 ASP A N 1
ATOM 1731 C CA . ASP A 1 259 ? -19.515 8.595 39.830 1.00 94.38 259 ASP A CA 1
ATOM 1732 C C . ASP A 1 259 ? -20.911 9.111 39.451 1.00 94.38 259 ASP A C 1
ATOM 1734 O O . ASP A 1 259 ? -21.073 10.161 38.818 1.00 94.38 259 ASP A O 1
ATOM 1738 N N . ALA A 1 260 ? -21.928 8.352 39.843 1.00 94.94 260 ALA A N 1
ATOM 1739 C CA . ALA A 1 260 ? -23.330 8.646 39.606 1.00 94.94 260 ALA A CA 1
ATOM 1740 C C . ALA A 1 260 ? -24.068 8.926 40.924 1.00 94.94 260 ALA A C 1
ATOM 1742 O O . ALA A 1 260 ? -23.603 8.576 42.008 1.00 94.94 260 ALA A O 1
ATOM 1743 N N . THR A 1 261 ? -25.263 9.508 40.840 1.00 94.94 261 THR A N 1
ATOM 1744 C CA . THR A 1 261 ? -26.133 9.745 42.002 1.00 94.94 261 THR A CA 1
ATOM 1745 C C . THR A 1 261 ? -27.473 9.066 41.768 1.00 94.94 261 THR A C 1
ATOM 1747 O O . THR A 1 261 ? -28.058 9.213 40.694 1.00 94.94 261 THR A O 1
ATOM 1750 N N . ALA A 1 262 ? -27.974 8.338 42.768 1.00 95.00 262 ALA A N 1
ATOM 1751 C CA . ALA A 1 262 ? -29.277 7.692 42.684 1.00 95.00 262 ALA A CA 1
ATOM 1752 C C . ALA A 1 262 ? -30.377 8.725 42.365 1.00 95.00 262 ALA A C 1
ATOM 1754 O O . ALA A 1 262 ? -30.413 9.813 42.944 1.00 95.00 262 ALA A O 1
ATOM 1755 N N . GLY A 1 263 ? -31.256 8.394 41.420 1.00 93.31 263 GLY A N 1
ATOM 1756 C CA . GLY A 1 263 ? -32.341 9.259 40.950 1.00 93.31 263 GLY A CA 1
ATOM 1757 C C . GLY A 1 263 ? -31.935 10.352 39.952 1.00 93.31 263 GLY A C 1
ATOM 1758 O O . GLY A 1 263 ? -32.823 11.000 39.399 1.00 93.31 263 GLY A O 1
ATOM 1759 N N . THR A 1 264 ? -30.642 10.543 39.668 1.00 95.31 264 THR A N 1
ATOM 1760 C CA . THR A 1 264 ? -30.158 11.547 38.705 1.00 95.31 264 THR A CA 1
ATOM 1761 C C . THR A 1 264 ? -29.833 10.896 37.357 1.00 95.31 264 THR A C 1
ATOM 1763 O O . THR A 1 264 ? -29.147 9.873 37.342 1.00 95.31 264 THR A O 1
ATOM 1766 N N . PRO A 1 265 ? -30.270 11.465 36.215 1.00 97.00 265 PRO A N 1
ATOM 1767 C CA . PRO A 1 265 ? -29.870 10.975 34.900 1.00 97.00 265 PRO A CA 1
ATOM 1768 C C . PRO A 1 265 ? -28.349 10.938 34.745 1.00 97.00 265 PRO A C 1
ATOM 1770 O O . PRO A 1 265 ? -27.649 11.884 35.106 1.00 97.00 265 PRO A O 1
ATOM 1773 N N . TYR A 1 266 ? -27.851 9.852 34.173 1.00 97.50 266 TYR A N 1
ATOM 1774 C CA . TYR A 1 266 ? -26.437 9.592 33.955 1.00 97.50 266 TYR A CA 1
ATOM 1775 C C . TYR A 1 266 ? -26.188 9.262 32.484 1.00 97.50 266 TYR A C 1
ATOM 1777 O O . TYR A 1 266 ? -27.004 8.603 31.834 1.00 97.50 266 TYR A O 1
ATOM 1785 N N . SER A 1 267 ? -25.050 9.715 31.964 1.00 97.44 267 SER A N 1
ATOM 1786 C CA . SER A 1 267 ? -24.594 9.405 30.613 1.00 97.44 267 SER A CA 1
ATOM 1787 C C . SER A 1 267 ? -23.072 9.397 30.573 1.00 97.44 267 SER A C 1
ATOM 1789 O O . SER A 1 267 ? -22.439 10.370 30.984 1.00 97.44 267 SER A O 1
ATOM 1791 N N . PHE A 1 268 ? -22.493 8.314 30.068 1.00 97.31 268 PHE A N 1
ATOM 1792 C CA . PHE A 1 268 ? -21.058 8.165 29.872 1.00 97.31 268 PHE A CA 1
ATOM 1793 C C . PHE A 1 268 ? -20.776 7.477 28.526 1.00 97.31 268 PHE A C 1
ATOM 1795 O O . PHE A 1 268 ? -21.238 6.353 28.316 1.00 97.31 268 PHE A O 1
ATOM 1802 N N . PRO A 1 269 ? -20.040 8.117 27.599 1.00 96.75 269 PRO A N 1
ATOM 1803 C CA . PRO A 1 269 ? -19.673 7.503 26.330 1.00 96.75 269 PRO A CA 1
ATOM 1804 C C . PRO A 1 269 ? -18.416 6.635 26.476 1.00 96.75 269 PRO A C 1
ATOM 1806 O O . PRO A 1 269 ? -17.341 7.133 26.809 1.00 96.75 269 PRO A O 1
ATOM 1809 N N . VAL A 1 270 ? -18.534 5.347 26.158 1.00 96.56 270 VAL A N 1
ATOM 1810 C CA . VAL A 1 270 ? -17.379 4.477 25.904 1.00 96.56 270 VAL A CA 1
ATOM 1811 C C . VAL A 1 270 ? -16.992 4.641 24.438 1.00 96.56 270 VAL A C 1
ATOM 1813 O O . VAL A 1 270 ? -17.840 4.513 23.557 1.00 96.56 270 VAL A O 1
ATOM 1816 N N . THR A 1 271 ? -15.724 4.940 24.169 1.00 94.69 271 THR A N 1
ATOM 1817 C CA . THR A 1 271 ? -15.214 5.179 22.813 1.00 94.69 271 THR A CA 1
ATOM 1818 C C . THR A 1 271 ? -14.122 4.182 22.475 1.00 94.69 271 THR A C 1
ATOM 1820 O O . THR A 1 271 ? -13.252 3.909 23.301 1.00 94.69 271 THR A O 1
ATOM 1823 N N . ALA A 1 272 ? -14.142 3.673 21.247 1.00 92.75 272 ALA A N 1
ATOM 1824 C CA . ALA A 1 272 ? -13.107 2.816 20.695 1.00 92.75 272 ALA A CA 1
ATOM 1825 C C . ALA A 1 272 ? -12.781 3.197 19.244 1.00 92.75 272 ALA A C 1
ATOM 1827 O O . ALA A 1 272 ? -13.653 3.646 18.499 1.00 92.75 272 ALA A O 1
ATOM 1828 N N . THR A 1 273 ? -11.521 3.018 18.851 1.00 90.81 273 THR A N 1
ATOM 1829 C CA . THR A 1 273 ? -11.082 3.012 17.447 1.00 90.81 273 THR A CA 1
ATOM 1830 C C . THR A 1 273 ? -11.321 1.633 16.828 1.00 90.81 273 THR A C 1
ATOM 1832 O O . THR A 1 273 ? -11.663 0.695 17.546 1.00 90.81 273 THR A O 1
ATOM 1835 N N . GLY A 1 274 ? -11.129 1.507 15.513 1.00 85.19 274 GLY A N 1
ATOM 1836 C CA . GLY A 1 274 ? -11.257 0.251 14.766 1.00 85.19 274 GLY A CA 1
ATOM 1837 C C . GLY A 1 274 ? -12.063 0.428 13.478 1.00 85.19 274 GLY A C 1
ATOM 1838 O O . GLY A 1 274 ? -12.909 1.320 13.388 1.00 85.19 274 GLY A O 1
ATOM 1839 N N . SER A 1 275 ? -11.796 -0.422 12.491 1.00 83.56 275 SER A N 1
ATOM 1840 C CA . SER A 1 275 ? -12.541 -0.525 11.233 1.00 83.56 275 SER A CA 1
ATOM 1841 C C . SER A 1 275 ? -12.825 -2.002 10.941 1.00 83.56 275 SER A C 1
ATOM 1843 O O . SER A 1 275 ? -11.881 -2.783 10.962 1.00 83.56 275 SER A O 1
ATOM 1845 N N . PRO A 1 276 ? -14.069 -2.426 10.672 1.00 86.62 276 PRO A N 1
ATOM 1846 C CA . PRO A 1 276 ? -15.308 -1.653 10.749 1.00 86.62 276 PRO A CA 1
ATOM 1847 C C . PRO A 1 276 ? -15.555 -1.026 12.134 1.00 86.62 276 PRO A C 1
ATOM 1849 O O . PRO A 1 276 ? -14.864 -1.342 13.105 1.00 86.62 276 PRO A O 1
ATOM 1852 N N . ALA A 1 277 ? -16.524 -0.109 12.228 1.00 89.75 277 ALA A N 1
ATOM 1853 C CA . ALA A 1 277 ? -16.845 0.557 13.492 1.00 89.75 277 ALA A CA 1
ATOM 1854 C C . ALA A 1 277 ? -17.208 -0.478 14.581 1.00 89.75 277 ALA A C 1
ATOM 1856 O O . ALA A 1 277 ? -18.027 -1.364 14.319 1.00 89.75 277 ALA A O 1
ATOM 1857 N N . PRO A 1 278 ? -16.622 -0.387 15.789 1.00 92.38 278 PRO A N 1
ATOM 1858 C CA . PRO A 1 278 ? -16.823 -1.395 16.818 1.00 92.38 278 PRO A CA 1
ATOM 1859 C C . PRO A 1 278 ? -18.207 -1.338 17.460 1.00 92.38 278 PRO A C 1
ATOM 1861 O O . PRO A 1 278 ? -18.807 -0.277 17.630 1.00 92.38 278 PRO A O 1
ATOM 1864 N N . THR A 1 279 ? -18.665 -2.510 17.887 1.00 96.56 279 THR A N 1
ATOM 1865 C CA . THR A 1 279 ? -19.818 -2.702 18.770 1.00 96.56 279 THR A CA 1
ATOM 1866 C C . THR A 1 279 ? -19.346 -3.034 20.182 1.00 96.56 279 THR A C 1
ATOM 1868 O O . THR A 1 279 ? -18.251 -3.562 20.365 1.00 96.56 279 THR A O 1
ATOM 1871 N N . TYR A 1 280 ? -20.162 -2.717 21.185 1.00 97.25 280 TYR A N 1
ATOM 1872 C CA . TYR A 1 280 ? -19.814 -2.787 22.602 1.00 97.25 280 TYR A CA 1
ATOM 1873 C C . TYR A 1 280 ? -20.719 -3.771 23.333 1.00 97.25 280 TYR A C 1
ATOM 1875 O O . TYR A 1 280 ? -21.942 -3.742 23.195 1.00 97.25 280 TYR A O 1
ATOM 1883 N N . THR A 1 281 ? -20.126 -4.610 24.173 1.00 97.38 281 THR A N 1
ATOM 1884 C CA . THR A 1 281 ? -20.855 -5.569 25.007 1.00 97.38 281 THR A CA 1
ATOM 1885 C C . THR A 1 281 ? -20.295 -5.575 26.421 1.00 97.38 281 THR A C 1
ATOM 1887 O O . THR A 1 281 ? -19.101 -5.366 26.620 1.00 97.38 281 THR A O 1
ATOM 1890 N N . VAL A 1 282 ? -21.154 -5.798 27.420 1.00 97.06 282 VAL A N 1
ATOM 1891 C CA . VAL A 1 282 ? -20.701 -6.065 28.791 1.00 97.06 282 VAL A CA 1
ATOM 1892 C C . VAL A 1 282 ? -20.393 -7.553 28.885 1.00 97.06 282 VAL A C 1
ATOM 1894 O O . VAL A 1 282 ? -21.302 -8.374 28.787 1.00 97.06 282 VAL A O 1
ATOM 1897 N N . THR A 1 283 ? -19.121 -7.900 29.042 1.00 96.06 283 THR A N 1
ATOM 1898 C CA . THR A 1 283 ? -18.649 -9.294 29.026 1.00 96.06 283 THR A CA 1
ATOM 1899 C C . THR A 1 283 ? -18.436 -9.874 30.418 1.00 96.06 283 THR A C 1
ATOM 1901 O O . THR A 1 283 ? -18.447 -11.091 30.583 1.00 96.06 283 THR A O 1
ATOM 1904 N N . SER A 1 284 ? -18.282 -9.024 31.434 1.00 95.38 284 SER A N 1
ATOM 1905 C CA . SER A 1 284 ? -18.177 -9.435 32.835 1.00 95.38 284 SER A CA 1
ATOM 1906 C C . SER A 1 284 ? -18.769 -8.378 33.766 1.00 95.38 284 SER A C 1
ATOM 1908 O O . SER A 1 284 ? -18.752 -7.185 33.457 1.00 95.38 284 SER A O 1
ATOM 1910 N N . GLY A 1 285 ? -19.273 -8.815 34.920 1.00 94.69 285 GLY A N 1
ATOM 1911 C CA . GLY A 1 285 ? -19.962 -7.959 35.884 1.00 94.69 285 GLY A CA 1
ATOM 1912 C C . GLY A 1 285 ? -21.328 -7.476 35.391 1.00 94.69 285 GLY A C 1
ATOM 1913 O O . GLY A 1 285 ? -21.934 -8.056 34.491 1.00 94.69 285 GLY A O 1
ATOM 1914 N N . SER A 1 286 ? -21.832 -6.412 36.009 1.00 94.25 286 SER A N 1
ATOM 1915 C CA . SER A 1 286 ? -23.117 -5.805 35.658 1.00 94.25 286 SER A CA 1
ATOM 1916 C C . SER A 1 286 ? -23.071 -4.298 35.865 1.00 94.25 286 SER A C 1
ATOM 1918 O O . SER A 1 286 ? -22.441 -3.820 36.808 1.00 94.25 286 SER A O 1
ATOM 1920 N N . LEU A 1 287 ? -23.775 -3.550 35.019 1.00 95.25 287 LEU A N 1
ATOM 1921 C CA . LEU A 1 287 ? -23.973 -2.114 35.218 1.00 95.25 287 LEU A CA 1
ATOM 1922 C C . LEU A 1 287 ? -24.790 -1.848 36.501 1.00 95.25 287 LEU A C 1
ATOM 1924 O O . LEU A 1 287 ? -25.596 -2.700 36.891 1.00 95.25 287 LEU A O 1
ATOM 1928 N N . PRO A 1 288 ? -24.634 -0.674 37.149 1.00 96.19 288 PRO A N 1
ATOM 1929 C CA . PRO A 1 288 ? -25.536 -0.239 38.213 1.00 96.19 288 PRO A CA 1
ATOM 1930 C C . PRO A 1 288 ? -27.009 -0.330 37.793 1.00 96.19 288 PRO A C 1
ATOM 1932 O O . PRO A 1 288 ? -27.360 -0.029 36.649 1.00 96.19 288 PRO A O 1
ATOM 1935 N N . ALA A 1 289 ? -27.885 -0.707 38.727 1.00 95.44 289 ALA A N 1
ATOM 1936 C CA . ALA A 1 289 ? -29.318 -0.815 38.464 1.00 95.44 289 ALA A CA 1
ATOM 1937 C C . ALA A 1 289 ? -29.877 0.513 37.928 1.00 95.44 289 ALA A C 1
ATOM 1939 O O . ALA A 1 289 ? -29.683 1.557 38.548 1.00 95.44 289 ALA A O 1
ATOM 1940 N N . GLY A 1 290 ? -30.564 0.462 36.783 1.00 94.62 290 GLY A N 1
ATOM 1941 C CA . GLY A 1 290 ? -31.100 1.640 36.095 1.00 94.62 290 GLY A CA 1
ATOM 1942 C C . GLY A 1 290 ? -30.194 2.221 35.003 1.00 94.62 290 GLY A C 1
ATOM 1943 O O . GLY A 1 290 ? -30.623 3.146 34.315 1.00 94.62 290 GLY A O 1
ATOM 1944 N N . LEU A 1 291 ? -28.987 1.672 34.804 1.00 97.12 291 LEU A N 1
ATOM 1945 C CA . LEU A 1 291 ? -28.114 1.984 33.670 1.00 97.12 291 LEU A CA 1
ATOM 1946 C C . LEU A 1 291 ? -28.114 0.867 32.626 1.00 97.12 291 LEU A C 1
ATOM 1948 O O . LEU A 1 291 ? -28.206 -0.317 32.944 1.00 97.12 291 LEU A O 1
ATOM 1952 N N . THR A 1 292 ? -27.961 1.257 31.364 1.00 97.12 292 THR A N 1
ATOM 1953 C CA . THR A 1 292 ? -27.864 0.352 30.215 1.00 97.12 292 THR A CA 1
ATOM 1954 C C . THR A 1 292 ? -26.753 0.809 29.279 1.00 97.12 292 THR A C 1
ATOM 1956 O O . THR A 1 292 ? -26.498 2.006 29.168 1.00 97.12 292 THR A O 1
ATOM 1959 N N . LEU A 1 293 ? -26.089 -0.136 28.612 1.00 97.81 293 LEU A N 1
ATOM 1960 C CA . LEU A 1 293 ? -25.128 0.140 27.546 1.00 97.81 293 LEU A CA 1
ATOM 1961 C C . LEU A 1 293 ? -25.844 0.046 26.199 1.00 97.81 293 LEU A C 1
ATOM 1963 O O . LEU A 1 293 ? -26.454 -0.977 25.888 1.00 97.81 293 LEU A O 1
ATOM 1967 N N . ASN A 1 294 ? -25.723 1.080 25.373 1.00 97.69 294 ASN A N 1
ATOM 1968 C CA . ASN A 1 294 ? -26.071 0.980 23.965 1.00 97.69 294 ASN A CA 1
ATOM 1969 C C . ASN A 1 294 ? -24.925 0.289 23.211 1.00 97.69 294 ASN A C 1
ATOM 1971 O O . ASN A 1 294 ? -23.848 0.863 23.05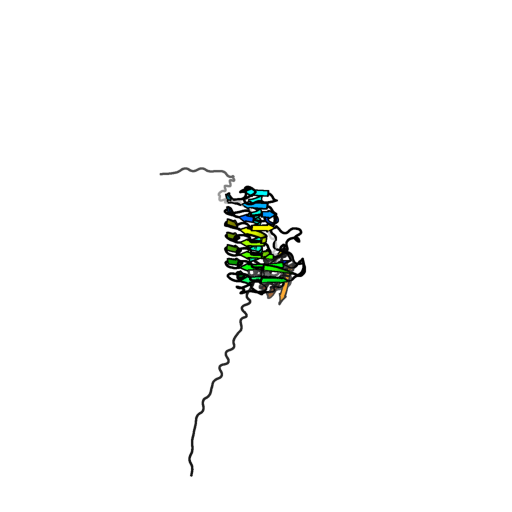7 1.00 97.69 294 ASN A O 1
ATOM 1975 N N . GLY A 1 295 ? -25.157 -0.933 22.730 1.00 95.75 295 GLY A N 1
ATOM 1976 C CA . GLY A 1 295 ? -24.116 -1.740 22.088 1.00 95.75 295 GLY A CA 1
ATOM 1977 C C . GLY A 1 295 ? -23.614 -1.213 20.739 1.00 95.75 295 GLY A C 1
ATOM 1978 O O . GLY A 1 295 ? -22.580 -1.666 20.264 1.00 95.75 295 GLY A O 1
ATOM 1979 N N . THR A 1 296 ? -24.293 -0.245 20.121 1.00 93.50 296 THR A N 1
ATOM 1980 C CA . THR A 1 296 ? -23.856 0.361 18.853 1.00 93.50 296 THR A CA 1
ATOM 1981 C C . THR A 1 296 ? -23.144 1.689 19.078 1.00 93.50 296 THR A C 1
ATOM 1983 O O . THR A 1 296 ? -22.138 1.962 18.436 1.00 93.50 296 THR A O 1
ATOM 1986 N N . THR A 1 297 ? -23.645 2.526 19.990 1.00 94.69 297 THR A N 1
ATOM 1987 C CA . THR A 1 297 ? -23.057 3.852 20.243 1.00 94.69 297 THR A CA 1
ATOM 1988 C C . THR A 1 297 ? -22.019 3.856 21.362 1.00 94.69 297 THR A C 1
ATOM 1990 O O . THR A 1 297 ? -21.321 4.852 21.523 1.00 94.69 297 THR A O 1
ATOM 1993 N N . GLY A 1 298 ? -21.943 2.792 22.166 1.00 94.94 298 GLY A N 1
ATOM 1994 C CA . GLY A 1 298 ? -21.059 2.706 23.331 1.00 94.94 298 GLY A CA 1
ATOM 1995 C C . GLY A 1 298 ? -21.513 3.553 24.526 1.00 94.94 298 GLY A C 1
ATOM 1996 O O . GLY A 1 298 ? -20.816 3.625 25.534 1.00 94.94 298 GLY A O 1
ATOM 1997 N N . VAL A 1 299 ? -22.676 4.211 24.456 1.00 97.50 299 VAL A N 1
ATOM 1998 C CA . VAL A 1 299 ? -23.143 5.097 25.532 1.00 97.50 299 VAL A CA 1
ATOM 1999 C C . VAL A 1 299 ? -23.789 4.287 26.653 1.00 97.50 299 VAL A C 1
ATOM 2001 O O . VAL A 1 299 ? -24.792 3.604 26.439 1.00 97.50 299 VAL A O 1
ATOM 2004 N N . ILE A 1 300 ? -23.245 4.414 27.863 1.00 97.88 300 ILE A N 1
ATOM 2005 C CA . ILE A 1 300 ? -23.882 3.974 29.104 1.00 97.88 300 ILE A CA 1
ATOM 2006 C C . ILE A 1 300 ? -24.823 5.085 29.556 1.00 97.88 300 ILE A C 1
ATOM 2008 O O . ILE A 1 300 ? -24.377 6.202 29.804 1.00 97.88 300 ILE A O 1
ATOM 2012 N N . SER A 1 301 ? -26.117 4.805 29.676 1.00 97.69 301 SER A N 1
ATOM 2013 C CA . SER A 1 301 ? -27.101 5.813 30.081 1.00 97.69 301 SER A CA 1
ATOM 2014 C C . SER A 1 301 ? -28.269 5.240 30.873 1.00 97.69 301 SER A C 1
ATOM 2016 O O . SER A 1 301 ? -28.540 4.037 30.839 1.00 97.69 301 SER A O 1
ATOM 2018 N N . GLY A 1 302 ? -28.947 6.124 31.603 1.00 97.06 302 GLY A N 1
ATOM 2019 C CA . GLY A 1 302 ? -30.144 5.814 32.375 1.00 97.06 302 GLY A CA 1
ATOM 2020 C C . GLY A 1 302 ? -30.209 6.615 33.671 1.00 97.06 302 GLY A C 1
ATOM 2021 O O . GLY A 1 302 ? -29.541 7.639 33.809 1.00 97.06 302 GLY A O 1
ATOM 2022 N N . THR A 1 303 ? -30.997 6.137 34.629 1.00 96.94 303 THR A N 1
ATOM 2023 C CA . THR A 1 303 ? -31.135 6.757 35.953 1.00 96.94 303 THR A CA 1
ATOM 2024 C C . THR A 1 303 ? -30.844 5.697 37.009 1.00 96.94 303 THR A C 1
ATOM 2026 O O . THR A 1 303 ? -31.691 4.827 37.224 1.00 96.94 303 THR A O 1
ATOM 2029 N N . PRO A 1 304 ? -29.674 5.734 37.672 1.00 95.75 304 PRO A N 1
ATOM 2030 C CA . PRO A 1 304 ? -29.334 4.770 38.708 1.00 95.75 304 PRO A CA 1
ATOM 2031 C C . PRO A 1 304 ? -30.350 4.786 39.850 1.00 95.75 304 PRO A C 1
ATOM 2033 O O . PRO A 1 304 ? -30.754 5.857 40.304 1.00 95.75 304 PRO A O 1
ATOM 2036 N N . THR A 1 305 ? -30.747 3.619 40.353 1.00 94.12 305 THR A N 1
ATOM 2037 C CA . THR A 1 305 ? -31.780 3.519 41.403 1.00 94.12 305 THR A CA 1
ATOM 2038 C C . THR A 1 305 ? -31.232 3.144 42.772 1.00 94.12 305 THR A C 1
ATOM 2040 O O . THR A 1 305 ? -31.844 3.467 43.788 1.00 94.12 305 THR A O 1
ATOM 2043 N N . THR A 1 306 ? -30.095 2.452 42.820 1.00 91.31 306 THR A N 1
ATOM 2044 C CA . THR A 1 306 ? -29.579 1.837 44.048 1.00 91.31 306 THR A CA 1
ATOM 2045 C C . THR A 1 306 ? -28.158 2.320 44.323 1.00 91.31 306 THR A C 1
ATOM 2047 O O . THR A 1 306 ? -27.298 2.158 43.457 1.00 91.31 306 THR A O 1
ATOM 2050 N N . PRO A 1 307 ? -27.881 2.893 45.509 1.00 92.88 307 PRO A N 1
ATOM 2051 C CA . PRO A 1 307 ? -26.522 3.246 45.903 1.00 92.88 307 PRO A CA 1
ATOM 2052 C C . PRO A 1 307 ? -25.626 2.008 46.008 1.00 92.88 307 PRO A C 1
ATOM 2054 O O . PRO A 1 307 ? -26.060 0.964 46.494 1.00 92.88 307 PRO A O 1
ATOM 2057 N N . GLY A 1 308 ? -24.371 2.128 45.585 1.00 93.38 308 GLY A N 1
ATOM 2058 C CA . GLY A 1 308 ? -23.416 1.020 45.579 1.00 93.38 308 GLY A CA 1
ATOM 2059 C C . GLY A 1 308 ? -22.329 1.181 44.521 1.00 93.38 308 GLY A C 1
ATOM 2060 O O . GLY A 1 308 ? -22.394 2.073 43.681 1.00 93.38 308 GLY A O 1
ATOM 2061 N N . SER A 1 309 ? -21.323 0.311 44.569 1.00 94.19 309 SER A N 1
ATOM 2062 C CA . SER A 1 309 ? -20.268 0.238 43.554 1.00 94.19 309 SER A CA 1
ATOM 2063 C C . SER A 1 309 ? -20.520 -0.952 42.636 1.00 94.19 309 SER A C 1
ATOM 2065 O O . SER A 1 309 ? -20.805 -2.048 43.122 1.00 94.19 309 SER A O 1
ATOM 2067 N N . ALA A 1 310 ? -20.410 -0.741 41.327 1.00 95.88 310 ALA A N 1
ATOM 2068 C CA . ALA A 1 310 ? -20.487 -1.805 40.338 1.00 95.88 310 ALA A CA 1
ATOM 2069 C C . ALA A 1 310 ? -19.251 -1.774 39.437 1.00 95.88 310 ALA A C 1
ATOM 2071 O O . ALA A 1 310 ? -18.974 -0.758 38.795 1.00 95.88 310 ALA A O 1
ATOM 2072 N N . THR A 1 311 ? -18.537 -2.898 39.379 1.00 97.12 311 THR A N 1
ATOM 2073 C CA . THR A 1 311 ? -17.422 -3.120 38.454 1.00 97.12 311 THR A CA 1
ATOM 2074 C C . THR A 1 311 ? -17.880 -4.039 37.330 1.00 97.12 311 THR A C 1
ATOM 2076 O O . THR A 1 311 ? -18.487 -5.083 37.578 1.00 97.12 311 THR A O 1
ATOM 2079 N N . PHE A 1 312 ? -17.594 -3.647 36.095 1.00 96.75 312 PHE A N 1
ATOM 2080 C CA . PHE A 1 312 ? -17.976 -4.371 34.890 1.00 96.75 312 PHE A CA 1
ATOM 2081 C C . PHE A 1 312 ? -16.903 -4.209 33.813 1.00 96.75 312 PHE A C 1
ATOM 2083 O O . PHE A 1 312 ? -16.156 -3.232 33.798 1.00 96.75 312 PHE A O 1
ATOM 2090 N N . THR A 1 313 ? -16.831 -5.166 32.900 1.00 97.25 313 THR A N 1
ATOM 2091 C CA . THR A 1 313 ? -15.906 -5.141 31.766 1.00 97.25 313 THR A CA 1
ATOM 2092 C C . THR A 1 313 ? -16.696 -4.939 30.487 1.00 97.25 313 THR A C 1
ATOM 2094 O O . THR A 1 313 ? -17.680 -5.640 30.248 1.00 97.25 313 THR A O 1
ATOM 2097 N N . ILE A 1 314 ? -16.264 -3.976 29.675 1.00 97.12 314 ILE A N 1
ATOM 2098 C CA . ILE A 1 314 ? -16.784 -3.763 28.327 1.00 97.12 314 ILE A CA 1
ATOM 2099 C C . ILE A 1 314 ? -15.774 -4.294 27.323 1.00 97.12 314 ILE A C 1
ATOM 2101 O O . ILE A 1 314 ? -14.592 -3.961 27.398 1.00 97.12 314 ILE A O 1
ATOM 2105 N N . THR A 1 315 ? -16.265 -5.076 26.368 1.00 96.88 315 THR A N 1
ATOM 2106 C CA . THR A 1 315 ? -15.512 -5.537 25.204 1.00 96.88 315 THR A CA 1
ATOM 2107 C C . THR A 1 315 ? -16.046 -4.848 23.954 1.00 96.88 315 THR A C 1
ATOM 2109 O O . THR A 1 315 ? -17.253 -4.857 23.697 1.00 96.88 315 THR A O 1
ATOM 2112 N N . ALA A 1 316 ? -15.137 -4.239 23.196 1.00 95.69 316 ALA A N 1
ATOM 2113 C CA . ALA A 1 316 ? -15.369 -3.692 21.872 1.00 95.69 316 ALA A CA 1
ATOM 2114 C C . ALA A 1 316 ? -14.904 -4.707 20.815 1.00 95.69 316 ALA A C 1
ATOM 2116 O O . ALA A 1 316 ? -13.750 -5.138 20.858 1.00 95.69 316 ALA A O 1
ATOM 2117 N N . THR A 1 317 ? -15.786 -5.060 19.877 1.00 93.00 317 THR A N 1
ATOM 2118 C CA . THR A 1 317 ? -15.509 -5.992 18.770 1.00 93.00 317 THR A CA 1
ATOM 2119 C C . THR A 1 317 ? -16.002 -5.431 17.438 1.00 93.00 317 THR A C 1
ATOM 2121 O O . THR A 1 317 ? -17.043 -4.770 17.376 1.00 93.00 317 THR A O 1
ATOM 2124 N N . ASN A 1 318 ? -15.267 -5.703 16.363 1.00 88.00 318 ASN A N 1
ATOM 2125 C CA . ASN A 1 318 ? -15.666 -5.390 14.988 1.00 88.00 318 ASN A CA 1
ATOM 2126 C C . ASN A 1 318 ? -15.424 -6.558 14.012 1.00 88.00 318 ASN A C 1
ATOM 2128 O O . ASN A 1 318 ? -15.381 -6.350 12.801 1.00 88.00 318 ASN A O 1
ATOM 2132 N N . GLY A 1 319 ? -15.227 -7.774 14.531 1.00 82.00 319 GLY A N 1
ATOM 2133 C CA . GLY A 1 319 ? -14.870 -8.950 13.731 1.00 82.00 319 GLY A CA 1
ATOM 2134 C C . GLY A 1 319 ? -13.395 -9.025 13.310 1.00 82.00 319 GLY A C 1
ATOM 2135 O O . GLY A 1 319 ? -12.982 -10.065 12.805 1.00 82.00 319 GLY A O 1
ATOM 2136 N N . THR A 1 320 ? -12.591 -7.983 13.556 1.00 78.69 320 THR A N 1
ATOM 2137 C CA . THR A 1 320 ? -11.131 -7.994 13.371 1.00 78.69 320 THR A CA 1
ATOM 2138 C C . THR A 1 320 ? -10.459 -8.166 14.727 1.00 78.69 320 THR A C 1
ATOM 2140 O O . THR A 1 320 ? -10.525 -7.285 15.581 1.00 78.69 320 THR A O 1
ATOM 2143 N N . GLY A 1 321 ? -9.824 -9.318 14.942 1.00 78.25 321 GLY A N 1
ATOM 2144 C CA . GLY A 1 321 ? -9.102 -9.584 16.185 1.00 78.25 321 GLY A CA 1
ATOM 2145 C C . GLY A 1 321 ? -7.793 -8.786 16.282 1.00 78.25 321 GLY A C 1
ATOM 2146 O O . GLY A 1 321 ? -7.243 -8.428 15.247 1.00 78.25 321 GLY A O 1
ATOM 2147 N N . PRO A 1 322 ? -7.256 -8.547 17.489 1.00 86.06 322 PRO A N 1
ATOM 2148 C CA . PRO A 1 322 ? -7.859 -8.884 18.774 1.00 86.06 322 PRO A CA 1
ATOM 2149 C C . PRO A 1 322 ? -8.968 -7.902 19.176 1.00 86.06 322 PRO A C 1
ATOM 2151 O O . PRO A 1 322 ? -8.881 -6.702 18.927 1.00 86.06 322 PRO A O 1
ATOM 2154 N N . ASP A 1 323 ? -9.988 -8.414 19.865 1.00 90.38 323 ASP A N 1
ATOM 2155 C CA . ASP A 1 323 ? -10.980 -7.563 20.523 1.00 90.38 323 ASP A CA 1
ATOM 2156 C C . ASP A 1 323 ? -10.334 -6.746 21.653 1.00 90.38 323 ASP A C 1
ATOM 2158 O O . ASP A 1 323 ? -9.395 -7.191 22.318 1.00 90.38 323 ASP A O 1
ATOM 2162 N N . SER A 1 324 ? -10.890 -5.568 21.938 1.00 93.62 324 SER A N 1
ATOM 2163 C CA . SER A 1 324 ? -10.407 -4.706 23.020 1.00 93.62 324 SER A CA 1
ATOM 2164 C C . SER A 1 324 ? -11.329 -4.786 24.224 1.00 93.62 324 SER A C 1
ATOM 2166 O O . SER A 1 324 ? -12.529 -4.573 24.094 1.00 93.62 324 SER A O 1
ATOM 2168 N N . SER A 1 325 ? -10.774 -4.992 25.419 1.00 95.31 325 SER A N 1
ATOM 2169 C CA . SER A 1 325 ? -11.549 -5.031 26.666 1.00 95.31 325 SER A CA 1
ATOM 2170 C C . SER A 1 325 ? -11.034 -4.028 27.695 1.00 95.31 325 SER A C 1
ATOM 2172 O O . SER A 1 325 ? -9.828 -3.890 27.878 1.00 95.31 325 SER A O 1
ATOM 2174 N N . ALA A 1 326 ? -11.949 -3.350 28.389 1.00 95.69 326 ALA A N 1
ATOM 2175 C CA . ALA A 1 326 ? -11.642 -2.407 29.461 1.00 95.69 326 ALA A CA 1
ATOM 2176 C C . ALA A 1 326 ? -12.572 -2.625 30.660 1.00 95.69 326 ALA A C 1
ATOM 2178 O O . ALA A 1 326 ? -13.785 -2.782 30.503 1.00 95.69 326 ALA A O 1
ATOM 2179 N N . SER A 1 327 ? -12.001 -2.627 31.864 1.00 96.44 327 SER A N 1
ATOM 2180 C CA . SER A 1 327 ? -12.761 -2.715 33.113 1.00 96.44 327 SER A CA 1
ATOM 2181 C C . SER A 1 327 ? -13.056 -1.326 33.661 1.00 96.44 327 SER A C 1
ATOM 2183 O O . SER A 1 327 ? -12.161 -0.494 33.797 1.00 96.44 327 SER A O 1
ATOM 2185 N N . TYR A 1 328 ? -14.314 -1.108 34.019 1.00 96.19 328 TYR A N 1
ATOM 2186 C CA . TYR A 1 328 ? -14.834 0.142 34.544 1.00 96.19 328 TYR A CA 1
ATOM 2187 C C . TYR A 1 328 ? -15.511 -0.081 35.893 1.00 96.19 328 TYR A C 1
ATOM 2189 O O . TYR A 1 328 ? -16.053 -1.152 36.166 1.00 96.19 328 TYR A O 1
ATOM 2197 N N . THR A 1 329 ? -15.508 0.959 36.723 1.00 96.75 329 THR A N 1
ATOM 2198 C CA . THR A 1 329 ? -16.221 0.983 38.001 1.00 96.75 329 THR A CA 1
ATOM 2199 C C . THR A 1 329 ? -17.038 2.260 38.075 1.00 96.75 329 THR A C 1
ATOM 2201 O O . THR A 1 329 ? -16.488 3.338 37.878 1.00 96.75 329 THR A O 1
ATOM 2204 N N . ILE A 1 330 ? -18.332 2.141 38.371 1.00 96.75 330 ILE A N 1
ATOM 2205 C CA . ILE A 1 330 ? -19.209 3.284 38.649 1.00 96.75 330 ILE A CA 1
ATOM 2206 C C . ILE A 1 330 ? -19.666 3.184 40.100 1.00 96.75 330 ILE A C 1
ATOM 2208 O O . ILE A 1 330 ? -20.278 2.186 40.495 1.00 96.75 330 ILE A O 1
ATOM 2212 N N . VAL A 1 331 ? -19.402 4.230 40.882 1.00 96.56 331 VAL A N 1
ATOM 2213 C CA . VAL A 1 331 ? -19.951 4.372 42.231 1.00 96.56 331 VAL A CA 1
ATOM 2214 C C . VAL A 1 331 ? -21.228 5.198 42.153 1.00 96.56 331 VAL A C 1
ATOM 2216 O O . VAL A 1 331 ? -21.228 6.310 41.639 1.00 96.56 331 VAL A O 1
ATOM 2219 N N . THR A 1 332 ? -22.332 4.653 42.659 1.00 95.50 332 THR A N 1
ATOM 2220 C CA . THR A 1 332 ? -23.614 5.354 42.783 1.00 95.50 332 THR A CA 1
ATOM 2221 C C . THR A 1 332 ? -23.793 5.836 44.219 1.00 95.50 332 THR A C 1
ATOM 2223 O O . THR A 1 332 ? -23.949 5.027 45.137 1.00 95.50 332 THR A O 1
ATOM 2226 N N . ALA A 1 333 ? -23.785 7.150 44.426 1.00 93.00 333 ALA A N 1
ATOM 2227 C CA . ALA A 1 333 ? -24.045 7.778 45.716 1.00 93.00 333 ALA A CA 1
ATOM 2228 C C . ALA A 1 333 ? -25.551 7.835 46.027 1.00 93.00 333 ALA A C 1
ATOM 2230 O O . ALA A 1 333 ? -26.390 7.938 45.128 1.00 93.00 333 ALA A O 1
ATOM 2231 N N . ALA A 1 334 ? -25.905 7.801 47.314 1.00 87.81 334 ALA A N 1
ATOM 2232 C CA . ALA A 1 334 ? -27.281 8.015 47.754 1.00 87.81 334 ALA A CA 1
ATOM 2233 C C . ALA A 1 334 ? -27.717 9.471 47.539 1.00 87.81 334 ALA A C 1
ATOM 2235 O O . ALA A 1 334 ? -26.936 10.402 47.741 1.00 87.81 334 ALA A O 1
ATOM 2236 N N . THR A 1 335 ? -28.981 9.675 47.167 1.00 79.75 335 THR A N 1
ATOM 2237 C CA . THR A 1 335 ? -29.576 11.012 47.115 1.00 79.75 335 THR A CA 1
ATOM 2238 C C . THR A 1 335 ? -29.669 11.569 48.534 1.00 79.75 335 THR A C 1
ATOM 2240 O O . THR A 1 335 ? -30.239 10.928 49.417 1.00 79.75 335 THR A O 1
ATOM 2243 N N . ALA A 1 336 ? -29.144 12.771 48.771 1.00 71.31 336 ALA A N 1
ATOM 2244 C CA . ALA A 1 336 ? -29.368 13.456 50.037 1.00 71.31 336 ALA A CA 1
ATOM 2245 C C . ALA A 1 336 ? -30.851 13.850 50.134 1.00 71.31 336 ALA A C 1
ATOM 2247 O O . ALA A 1 336 ? -31.319 14.728 49.408 1.00 71.31 336 ALA A O 1
ATOM 2248 N N . THR A 1 337 ? -31.612 13.198 51.013 1.00 57.78 337 THR A N 1
ATOM 2249 C CA . THR A 1 337 ? -32.974 13.630 51.348 1.00 57.78 337 THR A CA 1
ATOM 2250 C C . THR A 1 337 ? -32.919 14.994 52.022 1.00 57.78 337 THR A C 1
ATOM 2252 O O . THR A 1 337 ? -32.331 15.135 53.096 1.00 57.78 337 THR A O 1
ATOM 2255 N N . ALA A 1 338 ? -33.553 15.998 51.416 1.00 55.72 338 ALA A N 1
ATOM 2256 C CA . ALA A 1 338 ? -33.785 17.272 52.078 1.00 55.72 338 ALA A CA 1
ATOM 2257 C C . ALA A 1 338 ? -34.719 17.043 53.277 1.00 55.72 338 ALA A C 1
ATOM 2259 O O . ALA A 1 338 ? -35.859 16.608 53.116 1.00 55.72 338 ALA A O 1
ATOM 2260 N N . ILE A 1 339 ? -34.238 17.328 54.486 1.00 55.25 339 ILE A N 1
ATOM 2261 C CA . ILE A 1 339 ? -35.104 17.441 55.659 1.00 55.25 339 ILE A CA 1
ATOM 2262 C C . ILE A 1 339 ? -36.002 18.669 55.471 1.00 55.25 339 ILE A C 1
ATOM 2264 O O . ILE A 1 339 ? -35.527 19.802 55.455 1.00 55.25 339 ILE A O 1
ATOM 2268 N N . SER A 1 340 ? -37.307 18.455 55.300 1.00 53.44 340 SER A N 1
ATOM 2269 C CA . SER A 1 340 ? -38.277 19.549 55.378 1.00 53.44 340 SER A CA 1
ATOM 2270 C C . SER A 1 340 ? -38.362 20.008 56.837 1.00 53.44 340 SER A C 1
ATOM 2272 O O . SER A 1 340 ? -38.639 19.168 57.697 1.00 53.44 340 SER A O 1
ATOM 2274 N N . PRO A 1 341 ? -38.166 21.299 57.165 1.00 60.25 341 PRO A N 1
ATOM 2275 C CA . PRO A 1 341 ? -38.492 21.800 58.493 1.00 60.25 341 PRO A CA 1
ATOM 2276 C C . PRO A 1 341 ? -39.984 21.561 58.739 1.00 60.25 341 PRO A C 1
ATOM 2278 O O . PRO A 1 341 ? -40.821 22.005 57.951 1.00 60.25 341 PRO A O 1
ATOM 2281 N N . GLY A 1 342 ? -40.325 20.808 59.786 1.00 54.94 342 GLY A N 1
ATOM 2282 C CA . GLY A 1 342 ? -41.717 20.614 60.180 1.00 54.94 342 GLY A CA 1
ATOM 2283 C C . GLY A 1 342 ? -42.366 21.967 60.472 1.00 54.94 342 GLY A C 1
ATOM 2284 O O . GLY A 1 342 ? -41.789 22.794 61.178 1.00 54.94 342 GLY A O 1
ATOM 2285 N N . SER A 1 343 ? -43.548 22.216 59.910 1.00 52.59 343 SER A N 1
ATOM 2286 C CA . SER A 1 343 ? -44.334 23.405 60.242 1.00 52.59 343 SER A CA 1
ATOM 2287 C C . SER A 1 343 ? -44.673 23.394 61.742 1.00 52.59 343 SER A C 1
ATOM 2289 O O . SER A 1 343 ? -45.102 22.351 62.242 1.00 52.59 343 SER A O 1
ATOM 2291 N N . PRO A 1 344 ? -44.501 24.503 62.487 1.00 51.84 344 PRO A N 1
ATOM 2292 C CA . PRO A 1 344 ? -44.858 24.535 63.899 1.00 51.84 344 PRO A CA 1
ATOM 2293 C C . PRO A 1 344 ? -46.374 24.368 64.055 1.00 51.84 344 PRO A C 1
ATOM 2295 O O . PRO A 1 344 ? -47.161 25.119 63.480 1.00 51.84 344 PRO A O 1
ATOM 2298 N N . THR A 1 345 ? -46.793 23.378 64.840 1.00 49.03 345 THR A N 1
ATOM 2299 C CA . THR A 1 345 ? -48.190 23.195 65.244 1.00 49.03 345 THR A CA 1
ATOM 2300 C C . THR A 1 345 ? -48.615 24.365 66.133 1.00 49.03 345 THR A C 1
ATOM 2302 O O . THR A 1 345 ? -48.084 24.529 67.232 1.00 49.03 345 THR A O 1
ATOM 2305 N N . SER A 1 346 ? -49.565 25.186 65.677 1.00 53.56 346 SER A N 1
ATOM 2306 C CA . SER A 1 346 ? -50.134 26.279 66.470 1.00 53.56 346 SER A CA 1
ATOM 2307 C C . SER A 1 346 ? -51.067 25.727 67.554 1.00 53.56 346 SER A C 1
ATOM 2309 O O . SER A 1 346 ? -52.245 25.473 67.310 1.00 53.56 346 SER A O 1
ATOM 2311 N N . GLY A 1 347 ? -50.538 25.534 68.758 1.00 58.72 347 GLY A N 1
ATOM 2312 C CA . GLY A 1 347 ? -51.319 25.299 69.971 1.00 58.72 347 GLY A CA 1
ATOM 2313 C C . GLY A 1 347 ? -51.153 26.471 70.930 1.00 58.72 347 GLY A C 1
ATOM 2314 O O . GLY A 1 347 ? -50.378 26.373 71.874 1.00 58.72 347 GLY A O 1
ATOM 2315 N N . ALA A 1 348 ? -51.850 27.581 70.682 1.00 55.34 348 ALA A N 1
ATOM 2316 C CA . ALA A 1 348 ? -51.979 28.675 71.644 1.00 55.34 348 ALA A CA 1
ATOM 2317 C C . ALA A 1 348 ? -53.474 28.890 71.949 1.00 55.34 348 ALA A C 1
ATOM 2319 O O . ALA A 1 348 ? -54.256 29.039 71.007 1.00 55.34 348 ALA A O 1
ATOM 2320 N N . PRO A 1 349 ? -53.902 28.859 73.226 1.00 50.34 349 PRO A N 1
ATOM 2321 C CA . PRO A 1 349 ? -55.298 29.053 73.594 1.00 50.34 349 PRO A CA 1
ATOM 2322 C C . PRO A 1 349 ? -55.713 30.516 73.397 1.00 50.34 349 PRO A C 1
ATOM 2324 O O . PRO A 1 349 ? -54.937 31.439 73.645 1.00 50.34 349 PRO A O 1
ATOM 2327 N N . ALA A 1 350 ? -56.953 30.714 72.952 1.00 54.44 350 ALA A N 1
ATOM 2328 C CA . ALA A 1 350 ? -57.576 32.023 72.814 1.00 54.44 350 ALA A CA 1
ATOM 2329 C C . ALA A 1 350 ? -57.676 32.730 74.178 1.00 54.44 350 ALA A C 1
ATOM 2331 O O . ALA A 1 350 ? -58.209 32.166 75.135 1.00 54.44 350 ALA A O 1
ATOM 2332 N N . LEU A 1 351 ? -57.194 33.973 74.247 1.00 49.34 351 LEU A N 1
ATOM 2333 C CA . LEU A 1 351 ? -57.460 34.910 75.338 1.00 49.34 351 LEU A CA 1
ATOM 2334 C C . LEU A 1 351 ? -58.375 36.027 74.823 1.00 49.34 351 LEU A C 1
ATOM 2336 O O . LEU A 1 351 ? -58.270 36.447 73.673 1.00 49.34 351 LEU A O 1
ATOM 2340 N N . ALA A 1 352 ? -59.317 36.412 75.681 1.00 44.91 352 ALA A N 1
ATOM 2341 C CA . ALA A 1 352 ? -60.509 37.191 75.378 1.00 44.91 352 ALA A CA 1
ATOM 2342 C C . ALA A 1 352 ? -60.243 38.661 75.016 1.00 44.91 352 ALA A C 1
ATOM 2344 O O . ALA A 1 352 ? -59.301 39.287 75.498 1.00 44.91 352 ALA A O 1
ATOM 2345 N N . ASP A 1 353 ? -61.154 39.191 74.203 1.00 52.72 353 ASP A N 1
ATOM 2346 C CA . ASP A 1 353 ? -61.285 40.593 73.826 1.00 52.72 353 ASP A CA 1
ATOM 2347 C C . ASP A 1 353 ? -61.932 41.396 74.971 1.00 52.72 353 ASP A C 1
ATOM 2349 O O . ASP A 1 353 ? -63.079 41.147 75.346 1.00 52.72 353 ASP A O 1
ATOM 2353 N N . THR A 1 354 ? -61.198 42.356 75.535 1.00 50.88 354 THR A N 1
ATOM 2354 C CA . THR A 1 354 ? -61.774 43.479 76.287 1.00 50.88 354 THR A CA 1
ATOM 2355 C C . THR A 1 354 ? -61.025 44.744 75.898 1.00 50.88 354 THR A C 1
ATOM 2357 O O . THR A 1 354 ? -59.940 45.024 76.412 1.00 50.88 354 THR A O 1
ATOM 2360 N N . GLY A 1 355 ? -61.606 45.492 74.964 1.00 45.19 355 GLY A N 1
ATOM 2361 C CA . GLY A 1 355 ? -61.165 46.833 74.614 1.00 45.19 355 GLY A CA 1
ATOM 2362 C C . GLY A 1 355 ? -61.391 47.847 75.739 1.00 45.19 355 GLY A C 1
ATOM 2363 O O . GLY A 1 355 ? -62.352 47.754 76.501 1.00 45.19 355 GLY A O 1
ATOM 2364 N N . ALA A 1 356 ? -60.512 48.843 75.794 1.00 42.28 356 ALA A N 1
ATOM 2365 C CA . ALA A 1 356 ? -60.835 50.202 76.208 1.00 42.28 356 ALA A CA 1
ATOM 2366 C C . ALA A 1 356 ? -59.775 51.154 75.634 1.00 42.28 356 ALA A C 1
ATOM 2368 O O . ALA A 1 356 ? -58.573 50.941 75.791 1.00 42.28 356 ALA A O 1
ATOM 2369 N N . ASP A 1 357 ? -60.281 52.160 74.928 1.00 44.66 357 ASP A N 1
ATOM 2370 C CA . ASP A 1 357 ? -59.605 53.232 74.203 1.00 44.66 357 ASP A CA 1
ATOM 2371 C C . ASP A 1 357 ? -58.518 53.971 74.984 1.00 44.66 357 ASP A C 1
ATOM 2373 O O . ASP A 1 357 ? -58.693 54.198 76.175 1.00 44.66 357 ASP A O 1
ATOM 2377 N N . LEU A 1 358 ? -57.515 54.515 74.274 1.00 41.53 358 LEU A N 1
ATOM 2378 C CA . LEU A 1 358 ? -57.042 55.890 74.499 1.00 41.53 358 LEU A CA 1
ATOM 2379 C C . LEU A 1 358 ? -56.521 56.533 73.198 1.00 41.53 358 LEU A C 1
ATOM 2381 O O . LEU A 1 358 ? -55.489 56.175 72.636 1.00 41.53 358 LEU A O 1
ATOM 2385 N N . THR A 1 359 ? -57.269 57.541 72.767 1.00 40.69 359 THR A N 1
ATOM 2386 C CA . THR A 1 359 ? -56.962 58.576 71.777 1.00 40.69 359 THR A CA 1
ATOM 2387 C C . THR A 1 359 ? -55.775 59.459 72.191 1.00 40.69 359 THR A C 1
ATOM 2389 O O . THR A 1 359 ? -55.795 60.026 73.282 1.00 40.69 359 THR A O 1
ATOM 2392 N N . GLY A 1 360 ? -54.804 59.685 71.298 1.00 37.88 360 GLY A N 1
ATOM 2393 C CA . GLY A 1 360 ? -53.804 60.759 71.433 1.00 37.88 360 GLY A CA 1
ATOM 2394 C C . GLY A 1 360 ? -52.622 60.612 70.459 1.00 37.88 360 GLY A C 1
ATOM 2395 O O . GLY A 1 360 ? -52.022 59.542 70.431 1.00 37.88 360 GLY A O 1
ATOM 2396 N N . PRO A 1 361 ? -52.286 61.629 69.636 1.00 52.22 361 PRO A N 1
ATOM 2397 C CA . PRO A 1 361 ? -51.336 61.492 68.529 1.00 52.22 361 PRO A CA 1
ATOM 2398 C C . PRO A 1 361 ? -49.893 61.645 69.021 1.00 52.22 361 PRO A C 1
ATOM 2400 O O . PRO A 1 361 ? -49.697 62.290 70.040 1.00 52.22 361 PRO A O 1
ATOM 2403 N N . LEU A 1 362 ? -48.900 61.124 68.286 1.00 37.75 362 LEU A N 1
ATOM 2404 C CA . LEU A 1 362 ? -47.575 61.743 68.084 1.00 37.75 362 LEU A CA 1
ATOM 2405 C C . LEU A 1 362 ? -46.711 60.897 67.118 1.00 37.75 362 LEU A C 1
ATOM 2407 O O . LEU A 1 362 ? -46.267 59.800 67.431 1.00 37.75 362 LEU A O 1
ATOM 2411 N N . LEU A 1 363 ? -46.486 61.498 65.948 1.00 38.44 363 LEU A N 1
ATOM 2412 C CA . LEU A 1 363 ? -45.261 61.535 65.137 1.00 38.44 363 LEU A CA 1
ATOM 2413 C C . LEU A 1 363 ? -44.618 60.230 64.623 1.00 38.44 363 LEU A C 1
ATOM 2415 O O . LEU A 1 363 ? -43.839 59.549 65.281 1.00 38.44 363 LEU A O 1
ATOM 2419 N N . LEU A 1 364 ? -44.851 60.041 63.320 1.00 33.78 364 LEU A N 1
ATOM 2420 C CA . LEU A 1 364 ? -44.035 59.332 62.336 1.00 33.78 364 LEU A CA 1
ATOM 2421 C C . LEU A 1 364 ? -42.549 59.741 62.433 1.00 33.78 364 LEU A C 1
ATOM 2423 O O . LEU A 1 364 ? -42.219 60.912 62.247 1.00 33.78 364 LEU A O 1
ATOM 2427 N N . ALA A 1 365 ? -41.653 58.774 62.629 1.00 37.78 365 ALA A N 1
ATOM 2428 C CA . ALA A 1 365 ? -40.225 58.942 62.375 1.00 37.78 365 ALA A CA 1
ATOM 2429 C C . ALA A 1 365 ? -39.837 58.117 61.141 1.00 37.78 365 ALA A C 1
ATOM 2431 O O . ALA A 1 365 ? -39.745 56.892 61.186 1.00 37.78 365 ALA A O 1
ATOM 2432 N N . ALA A 1 366 ? -39.644 58.824 60.029 1.00 36.97 366 ALA A N 1
ATOM 2433 C CA . ALA A 1 366 ? -39.006 58.342 58.815 1.00 36.97 366 ALA A CA 1
ATOM 2434 C C . ALA A 1 366 ? -37.513 58.718 58.835 1.00 36.97 366 ALA A C 1
ATOM 2436 O O . ALA A 1 366 ? -37.166 59.844 59.183 1.00 36.97 366 ALA A O 1
ATOM 2437 N N . LEU A 1 367 ? -36.649 57.802 58.394 1.00 35.41 367 LEU A N 1
ATOM 2438 C CA . LEU A 1 367 ? -35.268 58.061 57.963 1.00 35.41 367 LEU A CA 1
ATOM 2439 C C . LEU A 1 367 ? -35.060 57.172 56.713 1.00 35.41 367 LEU A C 1
ATOM 2441 O O . LEU A 1 367 ? -35.160 55.955 56.829 1.00 35.41 367 LEU A O 1
ATOM 2445 N N . LEU A 1 368 ? -35.135 57.676 55.468 1.00 36.81 368 LEU A N 1
ATOM 2446 C CA . LEU A 1 368 ? -34.078 58.325 54.656 1.00 36.81 368 LEU A CA 1
ATOM 2447 C C . LEU A 1 368 ? -32.744 57.534 54.679 1.00 36.81 368 LEU A C 1
ATOM 2449 O O . LEU A 1 368 ? -32.215 57.294 55.753 1.00 36.81 368 LEU A O 1
ATOM 2453 N N . ALA A 1 369 ? -32.123 57.120 53.564 1.00 35.81 369 ALA A N 1
ATOM 2454 C CA . ALA A 1 369 ? -32.173 57.663 52.205 1.00 35.81 369 ALA A CA 1
ATOM 2455 C C . ALA A 1 369 ? -31.711 56.661 51.106 1.00 35.81 369 ALA A C 1
ATOM 2457 O O . ALA A 1 369 ? -30.741 55.936 51.295 1.00 35.81 369 ALA A O 1
ATOM 2458 N N . THR A 1 370 ? -32.437 56.687 49.971 1.00 40.22 370 THR A N 1
ATOM 2459 C CA . THR A 1 370 ? -32.009 56.698 48.539 1.00 40.22 370 THR A CA 1
ATOM 2460 C C . THR A 1 370 ? -30.863 55.776 48.068 1.00 40.22 370 THR A C 1
ATOM 2462 O O . THR A 1 370 ? -29.758 55.863 48.579 1.00 40.22 370 THR A O 1
ATOM 2465 N N . GLY A 1 371 ? -30.970 54.934 47.030 1.00 33.91 371 GLY A N 1
ATOM 2466 C CA . GLY A 1 371 ? -31.823 54.954 45.831 1.00 33.91 371 GLY A CA 1
ATOM 2467 C C . GLY A 1 371 ? -31.034 55.445 44.603 1.00 33.91 371 GLY A C 1
ATOM 2468 O O . GLY A 1 371 ? -30.590 56.587 44.610 1.00 33.91 371 GLY A O 1
ATOM 2469 N N . GLY A 1 372 ? -30.881 54.627 43.548 1.00 33.22 372 GLY A N 1
ATOM 2470 C CA . GLY A 1 372 ? -30.342 55.119 42.268 1.00 33.22 372 GLY A CA 1
ATOM 2471 C C . GLY A 1 372 ? -29.853 54.075 41.261 1.00 33.22 372 GLY A C 1
ATOM 2472 O O . GLY A 1 372 ? -28.661 53.834 41.139 1.00 33.22 372 GLY A O 1
ATOM 2473 N N . VAL A 1 373 ? -30.796 53.497 40.519 1.00 34.62 373 VAL A N 1
ATOM 2474 C CA . VAL A 1 373 ? -30.635 52.712 39.277 1.00 34.62 373 VAL A CA 1
ATOM 2475 C C . VAL A 1 373 ? -29.957 53.547 38.174 1.00 34.62 373 VAL A C 1
ATOM 2477 O O . VAL A 1 373 ? -30.165 54.753 38.162 1.00 34.62 373 VAL A O 1
ATOM 2480 N N . VAL A 1 374 ? -29.240 52.929 37.217 1.00 32.81 374 VAL A N 1
ATOM 2481 C CA . VAL A 1 374 ? -29.370 53.206 35.761 1.00 32.81 374 VAL A CA 1
ATOM 2482 C C . VAL A 1 374 ? -28.599 52.182 34.906 1.00 32.81 374 VAL A C 1
ATOM 2484 O O . VAL A 1 374 ? -27.457 51.812 35.156 1.00 32.81 374 VAL A O 1
ATOM 2487 N N . LEU A 1 375 ? -29.333 51.728 33.894 1.00 28.69 375 LEU A N 1
ATOM 2488 C CA . LEU A 1 375 ? -29.027 50.891 32.738 1.00 28.69 375 LEU A CA 1
ATOM 2489 C C . LEU A 1 375 ? -28.011 51.570 31.781 1.00 28.69 375 LEU A C 1
ATOM 2491 O O . LEU A 1 375 ? -27.961 52.792 31.750 1.00 28.69 375 LEU A O 1
ATOM 2495 N N . VAL A 1 376 ? -27.309 50.801 30.928 1.00 30.70 376 VAL A N 1
ATOM 2496 C CA . VAL A 1 376 ? -27.106 51.032 29.462 1.00 30.70 376 VAL A CA 1
ATOM 2497 C C . VAL A 1 376 ? -25.760 50.476 28.933 1.00 30.70 376 VAL A C 1
ATOM 2499 O O . VAL A 1 376 ? -24.674 50.942 29.248 1.00 30.70 376 VAL A O 1
ATOM 2502 N N . VAL A 1 377 ? -25.902 49.439 28.099 1.00 30.02 377 VAL A N 1
ATOM 2503 C CA . VAL A 1 377 ? -25.339 49.176 26.752 1.00 30.02 377 VAL A CA 1
ATOM 2504 C C . VAL A 1 377 ? -23.963 49.752 26.327 1.00 30.02 377 VAL A C 1
ATOM 2506 O O . VAL A 1 377 ? -23.767 50.951 26.190 1.00 30.02 377 VAL A 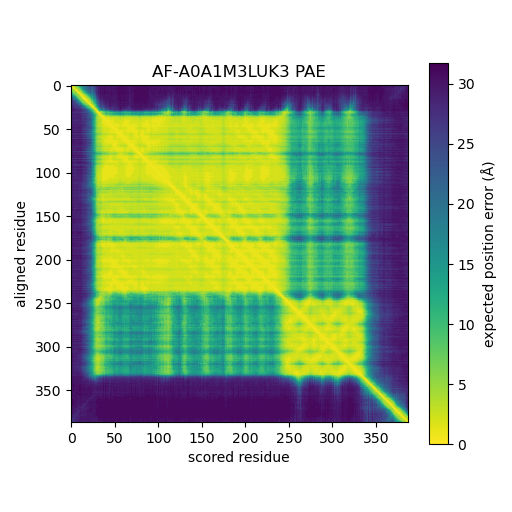O 1
ATOM 2509 N N . ARG A 1 378 ? -23.085 48.798 25.950 1.00 32.69 378 ARG A N 1
ATOM 2510 C CA . ARG A 1 378 ? -22.039 48.757 24.887 1.00 32.69 378 ARG A CA 1
ATOM 2511 C C . ARG A 1 378 ? -21.754 50.039 24.068 1.00 32.69 378 ARG A C 1
ATOM 2513 O O . ARG A 1 378 ? -22.633 50.493 23.351 1.00 32.69 378 ARG A O 1
ATOM 2520 N N . ALA A 1 379 ? -20.466 50.366 23.864 1.00 33.03 379 ALA A N 1
ATOM 2521 C CA . ALA A 1 379 ? -19.662 49.932 22.695 1.00 33.03 379 ALA A CA 1
ATOM 2522 C C . ALA A 1 379 ? -18.318 50.697 22.516 1.00 33.03 379 ALA A C 1
ATOM 2524 O O . ALA A 1 379 ? -18.284 51.916 22.527 1.00 33.03 379 ALA A O 1
ATOM 2525 N N . ARG A 1 380 ? -17.266 49.910 22.214 1.00 34.06 380 ARG A N 1
ATOM 2526 C CA . ARG A 1 380 ? -16.059 50.144 21.370 1.00 34.06 380 ARG A CA 1
ATOM 2527 C C . ARG A 1 380 ? -15.027 51.264 21.687 1.00 34.06 380 ARG A C 1
ATOM 2529 O O . ARG A 1 380 ? -15.295 52.442 21.539 1.00 34.06 380 ARG A O 1
ATOM 2536 N N . ARG A 1 381 ? -13.796 50.780 21.979 1.00 40.03 381 ARG A N 1
ATOM 2537 C CA . ARG A 1 381 ? -12.411 51.156 21.536 1.00 40.03 381 ARG A CA 1
ATOM 2538 C C . ARG A 1 381 ? -12.231 52.478 20.748 1.00 40.03 381 ARG A C 1
ATOM 2540 O O . ARG A 1 381 ? -13.039 52.700 19.853 1.00 40.03 381 ARG A O 1
ATOM 2547 N N . PRO A 1 382 ? -11.104 53.228 20.892 1.00 46.00 382 PRO A N 1
ATOM 2548 C CA . PRO A 1 382 ? -9.720 52.706 20.818 1.00 46.00 382 PRO A CA 1
ATOM 2549 C C . PRO A 1 382 ? -8.652 53.384 21.719 1.00 46.00 382 PRO A C 1
ATOM 2551 O O . PRO A 1 382 ? -8.902 54.373 22.393 1.00 46.00 382 PRO A O 1
ATOM 2554 N N . ALA A 1 383 ? -7.441 52.808 21.709 1.00 43.66 383 ALA A N 1
ATOM 2555 C CA . ALA A 1 383 ? -6.203 53.337 22.308 1.00 43.66 383 ALA A CA 1
ATOM 2556 C C . ALA A 1 383 ? -5.712 54.631 2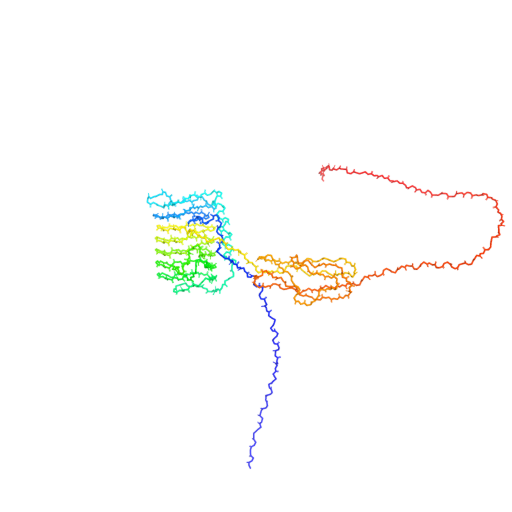1.607 1.00 43.66 383 ALA A C 1
ATOM 2558 O O . ALA A 1 383 ? -6.102 54.857 20.459 1.00 43.66 383 ALA A O 1
ATOM 2559 N N . PRO A 1 384 ? -4.806 55.431 22.218 1.00 48.53 384 PRO A N 1
ATOM 2560 C CA . PRO A 1 384 ? -3.374 55.191 21.985 1.00 48.53 384 PRO A CA 1
ATOM 2561 C C . PRO A 1 384 ? -2.386 55.544 23.129 1.00 48.53 384 PRO A C 1
ATOM 2563 O O . PRO A 1 384 ? -2.636 56.340 24.022 1.00 48.53 384 PRO A O 1
ATOM 2566 N N . ARG A 1 385 ? -1.228 54.885 22.991 1.00 44.72 385 ARG A N 1
ATOM 2567 C CA . ARG A 1 385 ? 0.168 55.131 23.412 1.00 44.72 385 ARG A CA 1
ATOM 2568 C C . ARG A 1 385 ? 0.605 56.409 24.175 1.00 44.72 385 ARG A C 1
ATOM 2570 O O . ARG A 1 385 ? 0.415 57.514 23.692 1.00 44.72 385 ARG A O 1
ATOM 2577 N N . ARG A 1 386 ? 1.513 56.105 25.125 1.00 50.38 386 ARG A N 1
ATOM 2578 C CA . ARG A 1 386 ? 2.829 56.705 25.478 1.00 50.38 386 ARG A CA 1
ATOM 2579 C C . ARG A 1 386 ? 2.873 58.078 26.163 1.00 50.38 386 ARG A C 1
ATOM 2581 O O . ARG A 1 386 ? 2.528 59.085 25.564 1.00 50.38 386 ARG A O 1
ATOM 2588 N N . HIS A 1 387 ? 3.541 58.101 27.317 1.00 46.78 387 HIS A N 1
ATOM 2589 C CA . HIS A 1 387 ? 4.932 58.559 27.373 1.00 46.78 387 HIS A CA 1
ATOM 2590 C C . HIS A 1 387 ? 5.798 57.533 28.096 1.00 46.78 387 HIS A C 1
ATOM 2592 O O . HIS A 1 387 ? 5.240 56.851 28.985 1.00 46.78 387 HIS A O 1
#

Mean predicted aligned error: 14.22 Å

pLDDT: mean 83.52, std 22.46, range [28.69, 98.94]

Nearest PDB structures (foldseek):
  6eio-assembly1_A  TM=9.509E-01  e=1.609E-18  uncultured bacterium
  7ehk-assembly1_A  TM=8.994E-01  e=4.652E-16  Flavobacterium frigoris PS1
  3wp9-assembly1_A  TM=8.775E-01  e=8.928E-16  Colwellia sp. SLW05
  4nu3-assembly1_A  TM=9.080E-01  e=2.691E-15  Flavobacterium frigoris PS1
  6a8k-assembly1_A  TM=9.186E-01  e=2.988E-14  Fragilariopsis cylindrus

Secondary structure (DSSP, 8-state):
------------------------------EEEESS---GGGGGEEEEESSEEEEESS-EEESEEEESS--EEES-SSTTS-EESS-EEESSHHHHHHHHHHHHHHHHHHHSPPSEEEEEE-TT-EEPSEEEEEEEEEE-TT-EEEEE--TT--EEEEESS-EEE-TT-EEEEETT--GGGEEEEESS-EEE-TT-EEEEEEEESS-EEE-TT-EEEEEEEESSS-EEEES-EEE---SPPPPPEEEEEEEE---PPPPEETTS-EEEE--EEEESPPEEEEEEE-PPTTEEE-TTT-EEEE---S-EEEEEEEEEE-SSSSPEEEEEEEEEEPP----PPPPP-------------------------------------------

Radius of gyration: 39.23 Å; Cα contacts (8 Å, |Δi|>4): 988; chains: 1; bounding box: 97×116×107 Å

Foldseek 3Di:
DDDDDDDDDDDDDPDDDPDPPPPPPPPPWAKAWPFAQFQDLLLQAQEEFAAEEAEAFAEEAAGEYEYPPHAYYYQDPDPRTYDYDYYYYGNDPSSVVSLVSLVSSLCSLQRHDFPEEAEAEQFPEADEATEYEHAEHEYEACGEHEYEDACRGAYRYYHLAEYEYHANYYYHYDHHHALLRYEYNHNAEYEHYALAEEGHEYSHAEEYEYDAAYEYAYHHHHNHYYYYYYNYYTHRDPPRDHTTDIKIAKEWDDDADEAAEAQDKDKDATDIDIPPGWFKDFPDWDDAPQWDADRRRRMIIGGHHDFDKTKTKMWIGDPDDDIYIDIYMYGYHYDPDDDDDDDDDDDDDDDDDDDDDDDDDDDDDDDDDDDDDDDDDDDDDDDDDDD

Sequence (387 aa):
MSTTYRNAALGGAVLAALILFAGAQSADAATTIDGPVGLGTAASYGALGASALTNTGPTVVTGDIGVSPGSSVTGFTGAPDGTFTGSLHQTDAAAAQAQSDVTTAFNAAAGLTPTTSGLSELNGLSLVPGVYSGGALALADNGVLTLAGSADSVWVFQAASSLTIGSATQIIVTGGANACNVFWEIGSSASLGTGAQFEGTILAKESITATTGATIVGRLLANTAAVTLDTNTITVPTGCTPPGTVSTSPTITSGAPTDATAGTPYSFPVTATGSPAPTYTVTSGSLPAGLTLNGTTGVISGTPTTPGSATFTITATNGTGPDSSASYTIVTAATATAISPGSPTSGAPALADTGADLTGPLLLAALLATGGVVLVVRARRPAPRRH

Solvent-accessible surface area (backbone atoms only — not comparable to full-atom values): 20777 Å² total; per-residue (Å²): 133,87,83,88,87,81,87,83,89,80,89,78,84,82,79,81,78,82,78,78,78,75,78,79,76,78,84,62,70,32,23,46,60,66,52,30,82,47,35,68,73,35,57,52,32,20,38,32,7,10,45,21,28,41,40,41,51,53,22,39,28,48,22,21,38,29,12,21,86,21,75,46,72,44,40,69,80,35,87,72,29,13,41,64,72,50,54,82,29,67,54,38,74,66,25,45,50,16,45,53,23,42,50,51,26,34,54,56,57,64,52,41,54,60,77,40,72,78,43,43,76,40,53,74,41,74,42,62,64,43,31,37,26,24,48,46,34,32,29,49,66,62,21,39,33,36,41,48,33,39,66,83,37,38,36,38,38,36,17,67,32,32,37,40,38,23,32,52,17,40,51,44,70,35,73,62,31,52,42,66,23,28,39,36,29,21,58,28,36,36,40,36,23,43,46,14,37,43,64,15,34,37,33,18,45,26,30,35,39,39,34,51,45,20,34,32,41,16,26,44,38,15,61,61,21,33,30,38,42,21,33,26,41,31,35,38,62,75,91,61,76,75,55,26,57,76,29,28,14,21,41,73,71,50,76,82,63,70,71,44,42,28,76,40,81,45,76,47,72,48,42,60,48,40,30,53,75,42,33,39,42,79,79,40,74,49,72,53,55,51,46,45,71,39,40,72,73,29,34,34,37,40,40,30,69,56,59,48,78,28,56,28,28,40,34,31,41,42,90,34,58,49,64,21,74,49,78,44,56,41,43,26,39,71,64,83,78,80,80,75,80,77,79,83,80,88,82,74,84,89,77,83,93,78,90,80,89,85,91,79,90,82,81,90,85,86,80,87,81,84,88,84,88,86,89,85,84,88,84,83,87,83,88,85,84,86,132